Protein 7MMM (pdb70)

Radius of gyration: 10.58 Å; Cα contacts (8 Å, |Δi|>4): 2; chains: 1; bounding box: 34×6×9 Å

Solvent-accessible surface area: 2589 Å² total; per-residue (Å²): 164,224,66,95,59,107,111,114,104,33,92,66,99,28,132,127,87,55,118,102,92,100,86,160,166

GO terms:
  GO:0005576 extracellular region (C, IDA)
  GO:0020002 host cell plasma membrane (C, IDA)
  GO:0050829 defense response to Gram-negative bacterium (P, IDA)
  GO:0050830 defense response to Gram-positive bacterium (P, IDA)
  GO:0050832 defense response to fungus (P, IDA)

Organism: Lycosa erythrognatha (NCBI:txid332789)

Structure (mmCIF, N/CA/C/O backbone):
data_7MMM
#
_entry.id   7MMM
#
loop_
_atom_site.group_PDB
_atom_site.id
_atom_site.type_symbol
_atom_site.label_atom_id
_atom_site.label_alt_id
_atom_site.label_comp_id
_atom_site.label_asym_id
_atom_site.lab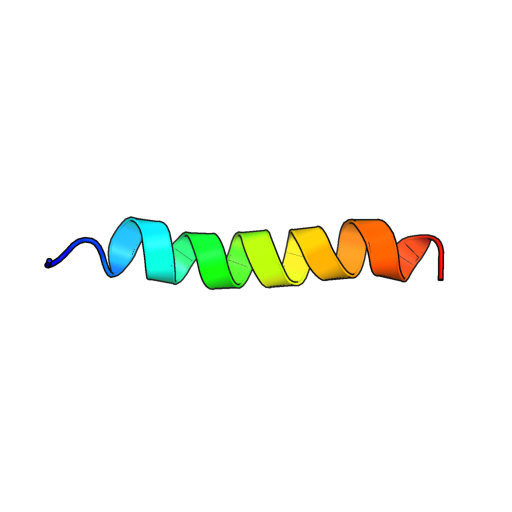el_entity_id
_atom_site.label_seq_id
_atom_site.pdbx_PDB_ins_code
_atom_site.Cartn_x
_atom_site.Cartn_y
_atom_site.Cartn_z
_atom_site.occupancy
_atom_site.B_iso_or_equiv
_atom_site.auth_seq_id
_atom_site.auth_comp_id
_atom_site.auth_asym_id
_atom_site.auth_atom_id
_atom_site.pdbx_PDB_model_num
ATOM 1 N N . ILE A 1 1 ? 4.513 3.623 -4.623 1.00 0.00 1 ILE A N 1
ATOM 2 C CA . ILE A 1 1 ? 4.682 2.280 -4.022 1.00 0.00 1 ILE A CA 1
ATOM 3 C C . ILE A 1 1 ? 5.103 2.449 -2.568 1.00 0.00 1 ILE A C 1
ATOM 4 O O . ILE A 1 1 ? 6.065 3.153 -2.269 1.00 0.00 1 ILE A O 1
ATOM 22 N N . TRP A 1 2 ? 4.378 1.808 -1.667 1.00 0.00 2 TRP A N 1
ATOM 23 C CA . TRP A 1 2 ? 4.679 1.910 -0.238 1.00 0.00 2 TRP A CA 1
ATOM 24 C C . TRP A 1 2 ? 5.892 1.065 0.137 1.00 0.00 2 TRP A C 1
ATOM 25 O O . TRP A 1 2 ? 6.129 0.806 1.319 1.00 0.00 2 TRP A O 1
ATOM 46 N N . LEU A 1 3 ? 6.672 0.637 -0.851 1.00 0.00 3 LEU A N 1
ATOM 47 C CA . LEU A 1 3 ? 7.838 -0.158 -0.571 1.00 0.00 3 LEU A CA 1
ATOM 48 C C . LEU A 1 3 ? 8.937 0.638 0.035 1.00 0.00 3 LEU A C 1
ATOM 49 O O . LEU A 1 3 ? 10.072 0.154 0.100 1.00 0.00 3 LEU A O 1
ATOM 65 N N . THR A 1 4 ? 8.642 1.814 0.497 1.00 0.00 4 THR A N 1
ATOM 66 C CA . THR A 1 4 ? 9.646 2.608 1.150 1.00 0.00 4 THR A CA 1
ATOM 67 C C . THR A 1 4 ? 10.359 1.708 2.169 1.00 0.00 4 THR A C 1
ATOM 68 O O . THR A 1 4 ? 11.309 2.129 2.826 1.00 0.00 4 THR A O 1
ATOM 79 N N . ALA A 1 5 ? 9.890 0.451 2.286 1.00 0.00 5 ALA A N 1
ATOM 80 C CA . ALA A 1 5 ? 10.481 -0.494 3.224 1.00 0.00 5 ALA A CA 1
ATOM 81 C C . ALA A 1 5 ? 11.737 -1.062 2.618 1.00 0.00 5 ALA A C 1
ATOM 82 O O . ALA A 1 5 ? 12.829 -0.941 3.177 1.00 0.00 5 ALA A O 1
ATOM 89 N N . LEU A 1 6 ? 11.574 -1.634 1.439 1.00 0.00 6 LEU A N 1
ATOM 90 C CA . LEU A 1 6 ? 12.700 -2.174 0.722 1.00 0.00 6 LEU A CA 1
ATOM 91 C C . LEU A 1 6 ? 13.664 -1.040 0.485 1.00 0.00 6 LEU A C 1
ATOM 92 O O . LEU A 1 6 ? 14.881 -1.222 0.443 1.00 0.00 6 LEU A O 1
ATOM 108 N N . LYS A 1 7 ? 13.094 0.146 0.326 1.00 0.00 7 LYS A N 1
ATOM 109 C CA . LYS A 1 7 ? 13.896 1.323 0.079 1.00 0.00 7 LYS A CA 1
ATOM 110 C C . LYS A 1 7 ? 14.548 1.802 1.368 1.00 0.00 7 LYS A C 1
ATOM 111 O O . LYS A 1 7 ? 15.747 2.096 1.394 1.00 0.00 7 LYS A O 1
ATOM 130 N N . PHE A 1 8 ? 13.775 1.849 2.449 1.00 0.00 8 PHE A N 1
ATOM 131 C CA . PHE A 1 8 ? 14.327 2.267 3.727 1.00 0.00 8 PHE A CA 1
ATOM 132 C C . PHE A 1 8 ? 15.519 1.385 4.049 1.00 0.00 8 PHE A C 1
ATOM 133 O O . PHE A 1 8 ? 16.549 1.862 4.533 1.00 0.00 8 PHE A O 1
ATOM 150 N N . LEU A 1 9 ? 15.377 0.102 3.746 1.00 0.00 9 LEU A N 1
ATOM 151 C CA . LEU A 1 9 ? 16.455 -0.852 3.966 1.00 0.00 9 LEU A CA 1
ATOM 152 C C . LEU A 1 9 ? 17.492 -0.677 2.872 1.00 0.00 9 LEU A C 1
ATOM 153 O O . LEU A 1 9 ? 18.678 -0.485 3.143 1.00 0.00 9 LEU A O 1
ATOM 169 N N . GLY A 1 10 ? 17.020 -0.736 1.633 1.00 0.00 10 GLY A N 1
ATOM 170 C CA . GLY A 1 10 ? 17.888 -0.573 0.472 1.00 0.00 10 GLY A CA 1
ATOM 171 C C . GLY A 1 10 ? 18.860 0.585 0.683 1.00 0.00 10 GLY A C 1
ATOM 172 O O . GLY A 1 10 ? 20.037 0.472 0.361 1.00 0.00 10 GLY A O 1
ATOM 176 N N . LYS A 1 11 ? 18.370 1.699 1.228 1.00 0.00 11 LYS A N 1
ATOM 177 C CA . LYS A 1 11 ? 19.239 2.850 1.474 1.00 0.00 11 LYS A CA 1
ATOM 178 C C . LYS A 1 11 ? 20.291 2.491 2.520 1.00 0.00 11 LYS A C 1
ATOM 179 O O . LYS A 1 11 ? 21.447 2.913 2.429 1.00 0.00 11 LYS A O 1
ATOM 198 N N . ASN A 1 12 ? 19.883 1.684 3.491 1.00 0.00 12 ASN A N 1
ATOM 199 C CA . ASN A 1 12 ? 20.790 1.231 4.544 1.00 0.00 12 ASN A CA 1
ATOM 200 C C . ASN A 1 12 ? 21.737 0.215 3.950 1.00 0.00 12 ASN A C 1
ATOM 201 O O . ASN A 1 12 ? 22.959 0.315 4.083 1.00 0.00 12 ASN A O 1
ATOM 212 N N . LEU A 1 13 ? 21.154 -0.756 3.265 1.00 0.00 13 LEU A N 1
ATOM 213 C CA . LEU A 1 13 ? 21.933 -1.787 2.615 1.00 0.00 13 LEU A CA 1
ATOM 214 C C . LEU A 1 13 ? 22.809 -1.134 1.562 1.00 0.00 13 LEU A C 1
ATOM 215 O O . LEU A 1 13 ? 23.967 -1.497 1.378 1.00 0.00 13 LEU A O 1
ATOM 231 N N . GLY A 1 14 ? 22.243 -0.145 0.887 1.00 0.00 14 GLY A N 1
ATOM 232 C CA . GLY A 1 14 ? 22.973 0.584 -0.141 1.00 0.00 14 GLY A CA 1
ATOM 233 C C . GLY A 1 14 ? 24.180 1.262 0.471 1.00 0.00 14 GLY A C 1
ATOM 234 O O . GLY A 1 14 ? 25.308 1.088 0.000 1.00 0.00 14 GLY A O 1
ATOM 238 N N . LYS A 1 15 ? 23.951 2.006 1.549 1.00 0.00 15 LYS A N 1
ATOM 239 C CA . LYS A 1 15 ? 25.051 2.664 2.227 1.00 0.00 15 LYS A CA 1
ATOM 240 C C . LYS A 1 15 ? 26.087 1.606 2.561 1.00 0.00 15 LYS A C 1
ATOM 241 O O . LYS A 1 15 ? 27.294 1.841 2.460 1.00 0.00 15 LYS A O 1
ATOM 260 N N . HIS A 1 16 ? 25.596 0.425 2.920 1.00 0.00 16 HIS A N 1
ATOM 261 C CA . HIS A 1 16 ? 26.470 -0.687 3.223 1.00 0.00 16 HIS A CA 1
ATOM 262 C C . HIS A 1 16 ? 27.117 -1.166 1.934 1.00 0.00 16 HIS A C 1
ATOM 263 O O . HIS A 1 16 ? 28.320 -1.425 1.894 1.00 0.00 16 HIS A O 1
ATOM 277 N N . LEU A 1 17 ? 26.321 -1.251 0.869 1.00 0.00 17 LEU A N 1
ATOM 278 C CA . LEU A 1 17 ? 26.854 -1.664 -0.423 1.00 0.00 17 LEU A CA 1
ATOM 279 C C . LEU A 1 17 ? 27.993 -0.729 -0.770 1.00 0.00 17 LEU A C 1
ATOM 280 O O . LEU A 1 17 ? 29.105 -1.162 -1.091 1.00 0.00 17 LEU A O 1
ATOM 296 N N . ALA A 1 18 ? 27.716 0.565 -0.656 1.00 0.00 18 ALA A N 1
ATOM 297 C CA . ALA A 1 18 ? 28.727 1.577 -0.910 1.00 0.00 18 ALA A CA 1
ATOM 298 C C . ALA A 1 18 ? 29.922 1.314 -0.007 1.00 0.00 18 ALA A C 1
ATOM 299 O O . ALA A 1 18 ? 31.056 1.231 -0.475 1.00 0.00 18 ALA A O 1
ATOM 306 N N . LYS A 1 19 ? 29.655 1.157 1.289 1.00 0.00 19 LYS A N 1
ATOM 307 C CA . LYS A 1 19 ? 30.720 0.877 2.242 1.00 0.00 19 LYS A CA 1
ATOM 308 C C . LYS A 1 19 ? 31.481 -0.366 1.807 1.00 0.00 19 LYS A C 1
ATOM 309 O O . LYS A 1 19 ? 32.714 -0.409 1.868 1.00 0.00 19 LYS A O 1
ATOM 328 N N . GLN A 1 20 ? 30.741 -1.376 1.364 1.00 0.00 20 GLN A N 1
ATOM 329 C CA . GLN A 1 20 ? 31.359 -2.616 0.913 1.00 0.00 20 GLN A CA 1
ATOM 330 C C . GLN A 1 20 ? 32.437 -2.300 -0.119 1.00 0.00 20 GLN A C 1
ATOM 331 O O . GLN A 1 20 ? 33.576 -2.753 -0.001 1.00 0.00 20 GLN A O 1
ATOM 345 N N . GLN A 1 21 ? 32.078 -1.506 -1.117 1.00 0.00 21 GLN A N 1
ATOM 346 C CA . GLN A 1 21 ? 33.037 -1.124 -2.143 1.00 0.00 21 GLN A CA 1
ATOM 347 C C . GLN A 1 21 ? 33.999 -0.096 -1.564 1.00 0.00 21 GLN A C 1
ATOM 348 O O . GLN A 1 21 ? 35.216 -0.185 -1.752 1.00 0.00 21 GLN A O 1
ATOM 362 N N . LEU A 1 22 ? 33.441 0.859 -0.836 1.00 0.00 22 LEU A N 1
ATOM 363 C CA . LEU A 1 22 ? 34.236 1.902 -0.202 1.00 0.00 22 LEU A CA 1
ATOM 364 C C . LEU A 1 22 ? 35.362 1.281 0.597 1.00 0.00 22 LEU A C 1
ATOM 365 O O . LEU A 1 22 ? 36.492 1.766 0.592 1.00 0.00 22 LEU A O 1
ATOM 381 N N . ALA A 1 23 ? 35.030 0.216 1.294 1.00 0.00 23 ALA A N 1
ATOM 382 C CA . ALA A 1 23 ? 36.003 -0.489 2.121 1.00 0.00 23 ALA A CA 1
ATOM 383 C C . ALA A 1 23 ? 37.274 -0.766 1.324 1.00 0.00 23 ALA A C 1
ATOM 384 O O . ALA A 1 23 ? 38.377 -0.692 1.863 1.00 0.00 23 ALA A O 1
ATOM 391 N N . LYS A 1 24 ? 37.117 -1.077 0.041 1.00 0.00 24 LYS A N 1
ATOM 392 C CA . LYS A 1 24 ? 38.260 -1.351 -0.807 1.00 0.00 24 LYS A CA 1
ATOM 393 C C . LYS A 1 24 ? 38.882 -0.042 -1.279 1.00 0.00 24 LYS A C 1
ATOM 394 O O . LYS A 1 24 ? 40.089 0.037 -1.522 1.00 0.00 24 LYS A O 1
ATOM 413 N N . LEU A 1 25 ? 38.050 0.981 -1.397 1.00 0.00 25 LEU A N 1
ATOM 414 C CA . LEU A 1 25 ? 38.514 2.289 -1.829 1.00 0.00 25 LEU A CA 1
ATOM 415 C C . LEU A 1 25 ? 39.116 3.045 -0.651 1.00 0.00 25 LEU A C 1
ATOM 416 O O . LEU A 1 25 ? 40.005 3.878 -0.831 1.00 0.00 25 LEU A O 1
ATOM 435 N N . ILE A 1 1 ? 6.703 5.421 -3.622 1.00 0.00 1 ILE A N 2
ATOM 436 C CA . ILE A 1 1 ? 6.898 3.951 -3.727 1.00 0.00 1 ILE A CA 2
ATOM 437 C C . ILE A 1 1 ? 6.124 3.274 -2.600 1.00 0.00 1 ILE A C 2
ATOM 438 O O . ILE A 1 1 ? 5.968 3.844 -1.519 1.00 0.00 1 ILE A O 2
ATOM 456 N N . TRP A 1 2 ? 5.648 2.056 -2.848 1.00 0.00 2 TRP A N 2
ATOM 457 C CA . TRP A 1 2 ? 4.900 1.311 -1.836 1.00 0.00 2 TRP A CA 2
ATOM 458 C C . TRP A 1 2 ? 5.866 0.540 -0.945 1.00 0.00 2 TRP A C 2
ATOM 459 O O . TRP A 1 2 ? 5.750 0.555 0.282 1.00 0.00 2 TRP A O 2
ATOM 480 N N . LEU A 1 3 ? 6.824 -0.126 -1.579 1.00 0.00 3 LEU A N 2
ATOM 481 C CA . LEU A 1 3 ? 7.823 -0.905 -0.897 1.00 0.00 3 LEU A CA 2
ATOM 482 C C . LEU A 1 3 ? 8.748 -0.094 -0.060 1.00 0.00 3 LEU A C 2
ATOM 483 O O . LEU A 1 3 ? 9.876 -0.536 0.172 1.00 0.00 3 LEU A O 2
ATOM 499 N N . THR A 1 4 ? 8.349 1.072 0.350 1.00 0.00 4 THR A N 2
ATOM 500 C CA . THR A 1 4 ? 9.219 1.901 1.155 1.00 0.00 4 THR A CA 2
ATOM 501 C C . THR A 1 4 ? 9.937 1.036 2.215 1.00 0.00 4 THR A C 2
ATOM 502 O O . THR A 1 4 ? 10.825 1.525 2.915 1.00 0.00 4 THR A O 2
ATOM 513 N N . ALA A 1 5 ? 9.589 -0.263 2.295 1.00 0.00 5 ALA A N 2
ATOM 514 C CA . ALA A 1 5 ? 10.247 -1.159 3.237 1.00 0.00 5 ALA A CA 2
ATOM 515 C C . ALA A 1 5 ? 11.558 -1.593 2.626 1.00 0.00 5 ALA A C 2
ATOM 516 O O . ALA A 1 5 ? 12.635 -1.384 3.188 1.00 0.00 5 ALA A O 2
ATOM 523 N N . LEU A 1 6 ? 11.444 -2.145 1.428 1.00 0.00 6 LEU A N 2
ATOM 524 C CA . LEU A 1 6 ? 12.605 -2.562 0.677 1.00 0.00 6 LEU A CA 2
ATOM 525 C C . LEU A 1 6 ? 13.511 -1.369 0.527 1.00 0.00 6 LEU A C 2
ATOM 526 O O . LEU A 1 6 ? 14.737 -1.494 0.483 1.00 0.00 6 LEU 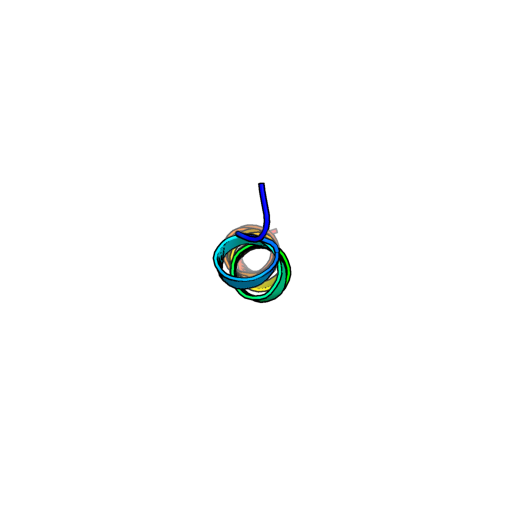A O 2
ATOM 542 N N . LYS A 1 7 ? 12.884 -0.200 0.454 1.00 0.00 7 LYS A N 2
ATOM 543 C CA . LYS A 1 7 ? 13.636 1.029 0.307 1.00 0.00 7 LYS A CA 2
ATOM 544 C C . LYS A 1 7 ? 14.295 1.419 1.620 1.00 0.00 7 LYS A C 2
ATOM 545 O O . LYS A 1 7 ? 15.497 1.691 1.661 1.00 0.00 7 LYS A O 2
ATOM 564 N N . PHE A 1 8 ? 13.522 1.436 2.701 1.00 0.00 8 PHE A N 2
ATOM 565 C CA . PHE A 1 8 ? 14.089 1.785 3.996 1.00 0.00 8 PHE A CA 2
ATOM 566 C C . PHE A 1 8 ? 15.251 0.855 4.289 1.00 0.00 8 PHE A C 2
ATOM 567 O O . PHE A 1 8 ? 16.248 1.248 4.895 1.00 0.00 8 PHE A O 2
ATOM 584 N N . LEU A 1 9 ? 15.121 -0.378 3.821 1.00 0.00 9 LEU A N 2
ATOM 585 C CA . LEU A 1 9 ? 16.178 -1.358 4.002 1.00 0.00 9 LEU A CA 2
ATOM 586 C C . LEU A 1 9 ? 17.283 -1.085 2.993 1.00 0.00 9 LEU A C 2
ATOM 587 O O . LEU A 1 9 ? 18.460 -0.971 3.348 1.00 0.00 9 LEU A O 2
ATOM 603 N N . GLY A 1 10 ? 16.889 -0.960 1.733 1.00 0.00 10 GLY A N 2
ATOM 604 C CA . GLY A 1 10 ? 17.839 -0.678 0.668 1.00 0.00 10 GLY A CA 2
ATOM 605 C C . GLY A 1 10 ? 18.678 0.542 1.013 1.00 0.00 10 GLY A C 2
ATOM 606 O O . GLY A 1 10 ? 19.883 0.571 0.755 1.00 0.00 10 GLY A O 2
ATOM 610 N N . LYS A 1 11 ? 18.038 1.548 1.602 1.00 0.00 11 LYS A N 2
ATOM 611 C CA . LYS A 1 11 ? 18.750 2.760 1.982 1.00 0.00 11 LYS A CA 2
ATOM 612 C C . LYS A 1 11 ? 19.802 2.414 3.026 1.00 0.00 11 LYS A C 2
ATOM 613 O O . LYS A 1 11 ? 20.877 3.010 3.065 1.00 0.00 11 LYS A O 2
ATOM 632 N N . ASN A 1 12 ? 19.498 1.411 3.838 1.00 0.00 12 ASN A N 2
ATOM 633 C CA . ASN A 1 12 ? 20.438 0.955 4.851 1.00 0.00 12 ASN A CA 2
ATOM 634 C C . ASN A 1 12 ? 21.563 0.241 4.144 1.00 0.00 12 ASN A C 2
ATOM 635 O O . ASN A 1 12 ? 22.742 0.538 4.346 1.00 0.00 12 ASN A O 2
ATOM 646 N N . LEU A 1 13 ? 21.176 -0.676 3.270 1.00 0.00 13 LEU A N 2
ATOM 647 C CA . LEU A 1 13 ? 22.140 -1.408 2.480 1.00 0.00 13 LEU A CA 2
ATOM 648 C C . LEU A 1 13 ? 22.953 -0.408 1.680 1.00 0.00 13 LEU A C 2
ATOM 649 O O . LEU A 1 13 ? 24.154 -0.563 1.500 1.00 0.00 13 LEU A O 2
ATOM 665 N N . GLY A 1 14 ? 22.277 0.631 1.210 1.00 0.00 14 GLY A N 2
ATOM 666 C CA . GLY A 1 14 ? 22.942 1.672 0.434 1.00 0.00 14 GLY A CA 2
ATOM 667 C C . GLY A 1 14 ? 24.123 2.233 1.204 1.00 0.00 14 GLY A C 2
ATOM 668 O O . GLY A 1 14 ? 25.258 2.219 0.718 1.00 0.00 14 GLY A O 2
ATOM 672 N N . LYS A 1 15 ? 23.861 2.704 2.418 1.00 0.00 15 LYS A N 2
ATOM 673 C CA . LYS A 1 15 ? 24.928 3.241 3.243 1.00 0.00 15 LYS A CA 2
ATOM 674 C C . LYS A 1 15 ? 26.016 2.192 3.368 1.00 0.00 15 LYS A C 2
ATOM 675 O O . LYS A 1 15 ? 27.206 2.506 3.416 1.00 0.00 15 LYS A O 2
ATOM 694 N N . HIS A 1 16 ? 25.592 0.937 3.386 1.00 0.00 16 HIS A N 2
ATOM 695 C CA . HIS A 1 16 ? 26.520 -0.169 3.465 1.00 0.00 16 HIS A CA 2
ATOM 696 C C . HIS A 1 16 ? 27.183 -0.358 2.107 1.00 0.00 16 HIS A C 2
ATOM 697 O O . HIS A 1 16 ? 28.377 -0.647 2.022 1.00 0.00 16 HIS A O 2
ATOM 711 N N . LEU A 1 17 ? 26.405 -0.170 1.046 1.00 0.00 17 LEU A N 2
ATOM 712 C CA . LEU A 1 17 ? 26.932 -0.298 -0.304 1.00 0.00 17 LEU A CA 2
ATOM 713 C C . LEU A 1 17 ? 28.120 0.636 -0.460 1.00 0.00 17 LEU A C 2
ATOM 714 O O . LEU A 1 17 ? 29.189 0.234 -0.924 1.00 0.00 17 LEU A O 2
ATOM 730 N N . ALA A 1 18 ? 27.931 1.883 -0.038 1.00 0.00 18 ALA A N 2
ATOM 731 C CA . ALA A 1 18 ? 29.005 2.864 -0.102 1.00 0.00 18 ALA A CA 2
ATOM 732 C C . ALA A 1 18 ? 30.224 2.299 0.607 1.00 0.00 18 ALA A C 2
ATOM 733 O O . ALA A 1 18 ? 31.347 2.368 0.102 1.00 0.00 18 ALA A O 2
ATOM 740 N N . LYS A 1 19 ? 29.994 1.717 1.776 1.00 0.00 19 LYS A N 2
ATOM 741 C CA . LYS A 1 19 ? 31.069 1.120 2.538 1.00 0.00 19 LYS A CA 2
ATOM 742 C C . LYS A 1 19 ? 31.603 -0.084 1.780 1.00 0.00 19 LYS A C 2
ATOM 743 O O . LYS A 1 19 ? 32.810 -0.284 1.669 1.00 0.00 19 LYS A O 2
ATOM 762 N N . GLN A 1 20 ? 30.681 -0.871 1.235 1.00 0.00 20 GLN A N 2
ATOM 763 C CA . GLN A 1 20 ? 31.051 -2.043 0.460 1.00 0.00 20 GLN A CA 2
ATOM 764 C C . GLN A 1 20 ? 32.052 -1.627 -0.598 1.00 0.00 20 GLN A C 2
ATOM 765 O O . GLN A 1 20 ? 33.123 -2.218 -0.719 1.00 0.00 20 GLN A O 2
ATOM 779 N N . GLN A 1 21 ? 31.713 -0.586 -1.346 1.00 0.00 21 GLN A N 2
ATOM 780 C CA . GLN A 1 21 ? 32.622 -0.089 -2.366 1.00 0.00 21 GLN A CA 2
ATOM 781 C C . GLN A 1 21 ? 33.911 0.348 -1.689 1.00 0.00 21 GLN A C 2
ATOM 782 O O . GLN A 1 21 ? 35.008 0.012 -2.133 1.00 0.00 21 GLN A O 2
ATOM 796 N N . LEU A 1 22 ? 33.761 1.075 -0.583 1.00 0.00 22 LEU A N 2
ATOM 797 C CA . LEU A 1 22 ? 34.915 1.527 0.186 1.00 0.00 22 LEU A CA 2
ATOM 798 C C . LEU A 1 22 ? 35.785 0.327 0.511 1.00 0.00 22 LEU A C 2
ATOM 799 O O . LEU A 1 22 ? 37.003 0.375 0.381 1.00 0.00 22 LEU A O 2
ATOM 815 N N . ALA A 1 23 ? 35.134 -0.757 0.913 1.00 0.00 23 ALA A N 2
ATOM 816 C CA . ALA A 1 23 ? 35.843 -1.988 1.239 1.00 0.00 23 ALA A CA 2
ATOM 817 C C . ALA A 1 23 ? 36.772 -2.375 0.094 1.00 0.00 23 ALA A C 2
ATOM 818 O O . ALA A 1 23 ? 37.790 -3.041 0.300 1.00 0.00 23 ALA A O 2
ATOM 825 N N . LYS A 1 24 ? 36.427 -1.940 -1.114 1.00 0.00 24 LYS A N 2
ATOM 826 C CA . LYS A 1 24 ? 37.246 -2.229 -2.280 1.00 0.00 24 LYS A CA 2
ATOM 827 C C . LYS A 1 24 ? 38.298 -1.140 -2.446 1.00 0.00 24 LYS A C 2
ATOM 828 O O . LYS A 1 24 ? 39.355 -1.366 -3.030 1.00 0.00 24 LYS A O 2
ATOM 847 N N . LEU A 1 25 ? 38.001 0.040 -1.917 1.00 0.00 25 LEU A N 2
ATOM 848 C CA . LEU A 1 25 ? 38.923 1.164 -1.996 1.00 0.00 25 LEU A CA 2
ATOM 849 C C . LEU A 1 25 ? 39.822 1.198 -0.763 1.00 0.00 25 LEU A C 2
ATOM 850 O O . LEU A 1 25 ? 40.988 1.590 -0.844 1.00 0.00 25 LEU A O 2
ATOM 869 N N . ILE A 1 1 ? 4.476 6.615 -1.384 1.00 0.00 1 ILE A N 3
ATOM 870 C CA . ILE A 1 1 ? 5.351 5.417 -1.519 1.00 0.00 1 ILE A CA 3
ATOM 871 C C . ILE A 1 1 ? 4.778 4.278 -0.679 1.00 0.00 1 ILE A C 3
ATOM 872 O O . ILE A 1 1 ? 4.201 4.511 0.389 1.00 0.00 1 ILE A O 3
ATOM 890 N N . TRP A 1 2 ? 4.938 3.050 -1.167 1.00 0.00 2 TRP A N 3
ATOM 891 C CA . TRP A 1 2 ? 4.439 1.874 -0.458 1.00 0.00 2 TRP A CA 3
ATOM 892 C C . TRP A 1 2 ? 5.577 0.876 -0.233 1.00 0.00 2 TRP A C 3
ATOM 893 O O . TRP A 1 2 ? 5.443 -0.074 0.543 1.00 0.00 2 TRP A O 3
ATOM 914 N N . LEU A 1 3 ? 6.683 1.087 -0.938 1.00 0.00 3 LEU A N 3
ATOM 915 C CA . LEU A 1 3 ? 7.829 0.226 -0.864 1.00 0.00 3 LEU A CA 3
ATOM 916 C C . LEU A 1 3 ? 8.689 0.458 0.331 1.00 0.00 3 LEU A C 3
ATOM 917 O O . LEU A 1 3 ? 9.869 0.103 0.283 1.00 0.00 3 LEU A O 3
ATOM 933 N N . THR A 1 4 ? 8.175 1.052 1.365 1.00 0.00 4 THR A N 3
ATOM 934 C CA . THR A 1 4 ? 8.990 1.286 2.536 1.00 0.00 4 THR A CA 3
ATOM 935 C C . THR A 1 4 ? 9.800 0.010 2.845 1.00 0.00 4 THR A C 3
ATOM 936 O O . THR A 1 4 ? 10.670 0.016 3.716 1.00 0.00 4 THR A O 3
ATOM 947 N N . ALA A 1 5 ? 9.532 -1.073 2.085 1.00 0.00 5 ALA A N 3
ATOM 948 C CA . ALA A 1 5 ? 10.261 -2.319 2.261 1.00 0.00 5 ALA A CA 3
ATOM 949 C C . ALA A 1 5 ? 11.572 -2.217 1.513 1.00 0.00 5 ALA A C 3
ATOM 950 O O . ALA A 1 5 ? 12.652 -2.343 2.086 1.00 0.00 5 ALA A O 3
ATOM 957 N N . LEU A 1 6 ? 11.452 -1.929 0.222 1.00 0.00 6 LEU A N 3
ATOM 958 C CA . LEU A 1 6 ? 12.612 -1.754 -0.621 1.00 0.00 6 LEU A CA 3
ATOM 959 C C . LEU A 1 6 ? 13.362 -0.539 -0.139 1.00 0.00 6 LEU A C 3
ATOM 960 O O . LEU A 1 6 ? 14.567 -0.421 -0.330 1.00 0.00 6 LEU A O 3
ATOM 976 N N . LYS A 1 7 ? 12.632 0.364 0.508 1.00 0.00 7 LYS A N 3
ATOM 977 C CA . LYS A 1 7 ? 13.255 1.562 1.033 1.00 0.00 7 LYS A CA 3
ATOM 978 C C . LYS A 1 7 ? 14.141 1.183 2.210 1.00 0.00 7 LYS A C 3
ATOM 979 O O . LYS A 1 7 ? 15.320 1.545 2.251 1.00 0.00 7 LYS A O 3
ATOM 998 N N . PHE A 1 8 ? 13.579 0.414 3.146 1.00 0.00 8 PHE A N 3
ATOM 999 C CA . PHE A 1 8 ? 14.356 -0.038 4.291 1.00 0.00 8 PHE A CA 3
ATOM 1000 C C . PHE A 1 8 ? 15.575 -0.785 3.773 1.00 0.00 8 PHE A C 3
ATOM 1001 O O . PHE A 1 8 ? 16.642 -0.771 4.384 1.00 0.00 8 PHE A O 3
ATOM 1018 N N . LEU A 1 9 ? 15.405 -1.404 2.614 1.00 0.00 9 LEU A N 3
ATOM 1019 C CA . LEU A 1 9 ? 16.496 -2.119 1.973 1.00 0.00 9 LEU A CA 3
ATOM 1020 C C . LEU A 1 9 ? 17.403 -1.115 1.291 1.00 0.00 9 LEU A C 3
ATOM 1021 O O . LEU A 1 9 ? 18.598 -1.073 1.533 1.00 0.00 9 LEU A O 3
ATOM 1037 N N . GLY A 1 10 ? 16.808 -0.302 0.436 1.00 0.00 10 GLY A N 3
ATOM 1038 C CA . GLY A 1 10 ? 17.547 0.720 -0.293 1.00 0.00 10 GLY A CA 3
ATOM 1039 C C . GLY A 1 10 ? 18.518 1.458 0.616 1.00 0.00 10 GLY A C 3
ATOM 1040 O O . GLY A 1 10 ? 19.694 1.621 0.282 1.00 0.00 10 GLY A O 3
ATOM 1044 N N . LYS A 1 11 ? 18.036 1.893 1.774 1.00 0.00 11 LYS A N 3
ATOM 1045 C CA . LYS A 1 11 ? 18.897 2.595 2.715 1.00 0.00 11 LYS A CA 3
ATOM 1046 C C . LYS A 1 11 ? 20.015 1.662 3.158 1.00 0.00 11 LYS A C 3
ATOM 1047 O O . LYS A 1 11 ? 21.159 2.077 3.369 1.00 0.00 11 LYS A O 3
ATOM 1066 N N . ASN A 1 12 ? 19.676 0.383 3.234 1.00 0.00 12 ASN A N 3
ATOM 1067 C CA . ASN A 1 12 ? 20.643 -0.648 3.585 1.00 0.00 12 ASN A CA 3
ATOM 1068 C C . ASN A 1 12 ? 21.559 -0.839 2.401 1.00 0.00 12 ASN A C 3
ATOM 1069 O O . ASN A 1 12 ? 22.781 -0.889 2.533 1.00 0.00 12 ASN A O 3
ATOM 1080 N N . LEU A 1 13 ? 20.935 -0.903 1.231 1.00 0.00 13 LEU A N 3
ATOM 1081 C CA . LEU A 1 13 ? 21.663 -1.039 -0.018 1.00 0.00 13 LEU A CA 3
ATOM 1082 C C . LEU A 1 13 ? 22.685 0.076 -0.078 1.00 0.00 13 LEU A C 3
ATOM 1083 O O . LEU A 1 13 ? 23.815 -0.114 -0.521 1.00 0.00 13 LEU A O 3
ATOM 1099 N N . GLY A 1 14 ? 22.274 1.240 0.408 1.00 0.00 14 GLY A N 3
ATOM 1100 C CA . GLY A 1 14 ? 23.166 2.394 0.439 1.00 0.00 14 GLY A CA 3
ATOM 1101 C C . GLY A 1 14 ? 24.330 2.106 1.366 1.00 0.00 14 GLY A C 3
ATOM 1102 O O . GLY A 1 14 ? 25.492 2.189 0.963 1.00 0.00 14 GLY A O 3
ATOM 1106 N N . LYS A 1 15 ? 24.023 1.725 2.599 1.00 0.00 15 LYS A N 3
ATOM 1107 C CA . LYS A 1 15 ? 25.076 1.382 3.536 1.00 0.00 15 LYS A CA 3
ATOM 1108 C C . LYS A 1 15 ? 25.930 0.302 2.892 1.00 0.00 15 LYS A C 3
ATOM 1109 O O . LYS A 1 15 ? 27.155 0.284 3.034 1.00 0.00 15 LYS A O 3
ATOM 1128 N N . HIS A 1 16 ? 25.260 -0.575 2.148 1.00 0.00 16 HIS A N 3
ATOM 1129 C CA . HIS A 1 16 ? 25.938 -1.643 1.439 1.00 0.00 16 HIS A CA 3
ATOM 1130 C C . HIS A 1 16 ? 26.842 -1.035 0.374 1.00 0.00 16 HIS A C 3
ATOM 1131 O O . HIS A 1 16 ? 27.979 -1.477 0.186 1.00 0.00 16 HIS A O 3
ATOM 1145 N N . LEU A 1 17 ? 26.346 0.001 -0.306 1.00 0.00 17 LEU A N 3
ATOM 1146 C CA . LEU A 1 17 ? 27.155 0.668 -1.318 1.00 0.00 17 LEU A CA 3
ATOM 1147 C C . LEU A 1 17 ? 28.400 1.203 -0.654 1.00 0.00 17 LEU A C 3
ATOM 1148 O O . LEU A 1 17 ? 29.521 0.947 -1.093 1.00 0.00 17 LEU A O 3
ATOM 1164 N N . ALA A 1 18 ? 28.184 1.929 0.430 1.00 0.00 18 ALA A N 3
ATOM 1165 C CA . ALA A 1 18 ? 29.289 2.492 1.195 1.00 0.00 18 ALA A CA 3
ATOM 1166 C C . ALA A 1 18 ? 30.301 1.396 1.495 1.00 0.00 18 ALA A C 3
ATOM 1167 O O . ALA A 1 18 ? 31.498 1.559 1.265 1.00 0.00 18 ALA A O 3
ATOM 1174 N N . LYS A 1 19 ? 29.801 0.265 1.987 1.00 0.00 19 LYS A N 3
ATOM 1175 C CA . LYS A 1 19 ? 30.662 -0.869 2.294 1.00 0.00 19 LYS A CA 3
ATOM 1176 C C . LYS A 1 19 ? 31.452 -1.243 1.048 1.00 0.00 19 LYS A C 3
ATOM 1177 O O . LYS A 1 19 ? 32.661 -1.475 1.105 1.00 0.00 19 LYS A O 3
ATOM 1196 N N . GLN A 1 20 ? 30.759 -1.269 -0.083 1.00 0.00 20 GLN A N 3
ATOM 1197 C CA . GLN A 1 20 ? 31.400 -1.582 -1.351 1.00 0.00 20 GLN A CA 3
ATOM 1198 C C . GLN A 1 20 ? 32.594 -0.663 -1.545 1.00 0.00 20 GLN A C 3
ATOM 1199 O O . GLN A 1 20 ? 33.687 -1.105 -1.900 1.00 0.00 20 GLN A O 3
ATOM 1213 N N . GLN A 1 21 ? 32.373 0.618 -1.293 1.00 0.00 21 GLN A N 3
ATOM 1214 C CA . GLN A 1 21 ? 33.437 1.602 -1.423 1.00 0.00 21 GLN A CA 3
ATOM 1215 C C . GLN A 1 21 ? 34.471 1.376 -0.329 1.00 0.00 21 GLN A C 3
ATOM 1216 O O . GLN A 1 21 ? 35.682 1.415 -0.574 1.00 0.00 21 GLN A O 3
ATOM 1230 N N . LEU A 1 22 ? 33.980 1.116 0.877 1.00 0.00 22 LEU A N 3
ATOM 1231 C CA . LEU A 1 22 ? 34.851 0.862 2.018 1.00 0.00 22 LEU A CA 3
ATOM 1232 C C . LEU A 1 22 ? 35.826 -0.246 1.683 1.00 0.00 22 LEU A C 3
ATOM 1233 O O . LEU A 1 22 ? 37.027 -0.154 1.942 1.00 0.00 22 LEU A O 3
ATOM 1249 N N . ALA A 1 23 ? 35.281 -1.303 1.110 1.00 0.00 23 ALA A N 3
ATOM 1250 C CA . ALA A 1 23 ? 36.083 -2.462 0.731 1.00 0.00 23 ALA A CA 3
ATOM 1251 C C . ALA A 1 23 ? 37.299 -2.021 -0.082 1.00 0.00 23 ALA A C 3
ATOM 1252 O O . ALA A 1 23 ? 38.369 -2.627 0.017 1.00 0.00 23 ALA A O 3
ATOM 1259 N N . LYS A 1 24 ? 37.144 -0.955 -0.867 1.00 0.00 24 LYS A N 3
ATOM 1260 C CA . LYS A 1 24 ? 38.250 -0.445 -1.658 1.00 0.00 24 LYS A CA 3
ATOM 1261 C C . LYS A 1 24 ? 39.098 0.489 -0.802 1.00 0.00 24 LYS A C 3
ATOM 1262 O O . LYS A 1 24 ? 40.329 0.478 -0.874 1.00 0.00 24 LYS A O 3
ATOM 1281 N N . LEU A 1 25 ? 38.425 1.293 0.010 1.00 0.00 25 LEU A N 3
ATOM 1282 C CA . LEU A 1 25 ? 39.113 2.232 0.886 1.00 0.00 25 LEU A CA 3
ATOM 1283 C C . LEU A 1 25 ? 39.847 1.479 1.985 1.00 0.00 25 LEU A C 3
ATOM 1284 O O . LEU A 1 25 ? 41.052 1.651 2.168 1.00 0.00 25 LEU A O 3
ATOM 1303 N N . ILE A 1 1 ? 3.793 1.658 -6.281 1.00 0.00 1 ILE A N 4
ATOM 1304 C CA . ILE A 1 1 ? 4.925 0.843 -5.759 1.00 0.00 1 ILE A CA 4
ATOM 1305 C C . ILE A 1 1 ? 5.629 1.628 -4.659 1.00 0.00 1 ILE A C 4
ATOM 1306 O O . ILE A 1 1 ? 6.619 2.321 -4.911 1.00 0.00 1 ILE A O 4
ATOM 1324 N N . TRP A 1 2 ? 5.111 1.521 -3.437 1.00 0.00 2 TRP A N 4
ATOM 1325 C CA . TRP A 1 2 ? 5.693 2.222 -2.296 1.00 0.00 2 TRP A CA 4
ATOM 1326 C C . TRP A 1 2 ? 6.538 1.256 -1.473 1.00 0.00 2 TRP A C 4
ATOM 1327 O O . TRP A 1 2 ? 6.152 0.847 -0.375 1.00 0.00 2 TRP A O 4
ATOM 1348 N N . LEU A 1 3 ? 7.695 0.893 -2.005 1.00 0.00 3 LEU A N 4
ATOM 1349 C CA . LEU A 1 3 ? 8.591 -0.008 -1.342 1.00 0.00 3 LEU A CA 4
ATOM 1350 C C . LEU A 1 3 ? 9.335 0.653 -0.244 1.00 0.00 3 LEU A C 4
ATOM 1351 O O . LEU A 1 3 ? 10.415 0.177 0.120 1.00 0.00 3 LEU A O 4
ATOM 1367 N N . THR A 1 4 ? 8.832 1.737 0.261 1.00 0.00 4 THR A N 4
ATOM 1368 C CA . THR A 1 4 ? 9.520 2.425 1.326 1.00 0.00 4 THR A CA 4
ATOM 1369 C C . THR A 1 4 ? 10.027 1.398 2.354 1.00 0.00 4 THR A C 4
ATOM 1370 O O . THR A 1 4 ? 10.754 1.751 3.283 1.00 0.00 4 THR A O 4
ATOM 1381 N N . ALA A 1 5 ? 9.679 0.117 2.154 1.00 0.00 5 ALA A N 4
ATOM 1382 C CA . ALA A 1 5 ? 10.136 -0.938 3.039 1.00 0.00 5 ALA A CA 4
ATOM 1383 C C . ALA A 1 5 ? 11.555 -1.281 2.657 1.00 0.00 5 ALA A C 4
ATOM 1384 O O . ALA A 1 5 ? 12.477 -1.227 3.474 1.00 0.00 5 ALA A O 4
ATOM 1391 N N . LEU A 1 6 ? 11.721 -1.586 1.374 1.00 0.00 6 LEU A N 4
ATOM 1392 C CA . LEU A 1 6 ? 13.026 -1.885 0.837 1.00 0.00 6 LEU A CA 4
ATOM 1393 C C . LEU A 1 6 ? 13.851 -0.616 0.894 1.00 0.00 6 LEU A C 4
ATOM 1394 O O . LEU A 1 6 ? 15.075 -0.663 0.937 1.00 0.00 6 LEU A O 4
ATOM 1410 N N . LYS A 1 7 ? 13.158 0.529 0.901 1.00 0.00 7 LYS A N 4
ATOM 1411 C CA . LYS A 1 7 ? 13.841 1.814 0.961 1.00 0.00 7 LYS A CA 4
ATOM 1412 C C . LYS A 1 7 ? 14.382 2.072 2.361 1.00 0.00 7 LYS A C 4
ATOM 1413 O O . LYS A 1 7 ? 15.576 2.351 2.531 1.00 0.00 7 LYS A O 4
ATOM 1432 N N . PHE A 1 8 ? 13.512 1.968 3.366 1.00 0.00 8 PHE A N 4
ATOM 1433 C CA . PHE A 1 8 ? 13.941 2.192 4.741 1.00 0.00 8 PHE A CA 4
ATOM 1434 C C . PHE A 1 8 ? 15.101 1.264 5.065 1.00 0.00 8 PHE A C 4
ATOM 1435 O O . PHE A 1 8 ? 16.020 1.624 5.809 1.00 0.00 8 PHE A O 4
ATOM 1452 N N . LEU A 1 9 ? 15.059 0.074 4.482 1.00 0.00 9 LEU A N 4
ATOM 1453 C CA . LEU A 1 9 ? 16.116 -0.907 4.679 1.00 0.00 9 LEU A CA 4
ATOM 1454 C C . LEU A 1 9 ? 17.251 -0.622 3.713 1.00 0.00 9 LEU A C 4
ATOM 1455 O O . LEU A 1 9 ? 18.401 -0.442 4.111 1.00 0.00 9 LEU A O 4
ATOM 1471 N N . GLY A 1 10 ? 16.904 -0.584 2.436 1.00 0.00 10 GLY A N 4
ATOM 1472 C CA . GLY A 1 10 ? 17.871 -0.322 1.381 1.00 0.00 10 GLY A CA 4
ATOM 1473 C C . GLY A 1 10 ? 18.835 0.780 1.784 1.00 0.00 10 GLY A C 4
ATOM 1474 O O . GLY A 1 10 ? 20.041 0.640 1.610 1.00 0.00 10 GLY A O 4
ATOM 1478 N N . LYS A 1 11 ? 18.311 1.876 2.328 1.00 0.00 11 LYS A N 4
ATOM 1479 C CA . LYS A 1 11 ? 19.172 2.978 2.741 1.00 0.00 11 LYS A CA 4
ATOM 1480 C C . LYS A 1 11 ? 20.280 2.463 3.651 1.00 0.00 11 LYS A C 4
ATOM 1481 O O . LYS A 1 11 ? 21.413 2.943 3.607 1.00 0.00 11 LYS A O 4
ATOM 1500 N N . ASN A 1 12 ? 19.953 1.455 4.444 1.00 0.00 12 ASN A N 4
ATOM 1501 C CA . ASN A 1 12 ? 20.934 0.843 5.331 1.00 0.00 12 ASN A CA 4
ATOM 1502 C C . ASN A 1 12 ? 21.891 0.025 4.487 1.00 0.00 12 ASN A C 4
ATOM 1503 O O . ASN A 1 12 ? 23.109 0.158 4.593 1.00 0.00 12 ASN A O 4
ATOM 1514 N N . LEU A 1 13 ? 21.323 -0.801 3.617 1.00 0.00 13 LEU A N 4
ATOM 1515 C CA . LEU A 1 13 ? 22.133 -1.606 2.728 1.00 0.00 13 LEU A CA 4
ATOM 1516 C C . LEU A 1 13 ? 22.985 -0.666 1.900 1.00 0.00 13 LEU A C 4
ATOM 1517 O O . LEU A 1 13 ? 24.140 -0.950 1.593 1.00 0.00 13 LEU A O 4
ATOM 1533 N N . GLY A 1 14 ? 22.401 0.475 1.569 1.00 0.00 14 GLY A N 4
ATOM 1534 C CA . GLY A 1 14 ? 23.116 1.488 0.803 1.00 0.00 14 GLY A CA 4
ATOM 1535 C C . GLY A 1 14 ? 24.397 1.833 1.528 1.00 0.00 14 GLY A C 4
ATOM 1536 O O . GLY A 1 14 ? 25.478 1.826 0.936 1.00 0.00 14 GLY A O 4
ATOM 1540 N N . LYS A 1 15 ? 24.283 2.089 2.827 1.00 0.00 15 LYS A N 4
ATOM 1541 C CA . LYS A 1 15 ? 25.464 2.377 3.619 1.00 0.00 15 LYS A CA 4
ATOM 1542 C C . LYS A 1 15 ? 26.430 1.217 3.439 1.00 0.00 15 LYS A C 4
ATOM 1543 O O . LYS A 1 15 ? 27.640 1.406 3.327 1.00 0.00 15 LYS A O 4
ATOM 1562 N N . HIS A 1 16 ? 25.864 0.011 3.365 1.00 0.00 16 HIS A N 4
ATOM 1563 C CA . HIS A 1 16 ? 26.658 -1.180 3.144 1.00 0.00 16 HIS A CA 4
ATOM 1564 C C . HIS A 1 16 ? 27.275 -1.092 1.756 1.00 0.00 16 HIS A C 4
ATOM 1565 O O . HIS A 1 16 ? 28.467 -1.327 1.586 1.00 0.00 16 HIS A O 4
ATOM 1579 N N . LEU A 1 17 ? 26.459 -0.712 0.771 1.00 0.00 17 LEU A N 4
ATOM 1580 C CA . LEU A 1 17 ? 26.957 -0.557 -0.586 1.00 0.00 17 LEU A CA 4
ATOM 1581 C C . LEU A 1 17 ? 28.088 0.454 -0.553 1.00 0.00 17 LEU A C 4
ATOM 1582 O O . LEU A 1 17 ? 29.164 0.237 -1.115 1.00 0.00 17 LEU A O 4
ATOM 1598 N N . ALA A 1 18 ? 27.842 1.554 0.147 1.00 0.00 18 ALA A N 4
ATOM 1599 C CA . ALA A 1 18 ? 28.856 2.584 0.294 1.00 0.00 18 ALA A CA 4
ATOM 1600 C C . ALA A 1 18 ? 30.085 1.955 0.940 1.00 0.00 18 ALA A C 4
ATOM 1601 O O . ALA A 1 18 ? 31.197 2.052 0.417 1.00 0.00 18 ALA A O 4
ATOM 1608 N N . LYS A 1 19 ? 29.859 1.282 2.069 1.00 0.00 19 LYS A N 4
ATOM 1609 C CA . LYS A 1 19 ? 30.934 0.603 2.778 1.00 0.00 19 LYS A CA 4
ATOM 1610 C C . LYS A 1 19 ? 31.615 -0.372 1.829 1.00 0.00 19 LYS A C 4
ATOM 1611 O O . LYS A 1 19 ? 32.842 -0.416 1.740 1.00 0.00 19 LYS A O 4
ATOM 1630 N N . GLN A 1 20 ? 30.801 -1.140 1.108 1.00 0.00 20 GLN A N 4
ATOM 1631 C CA . GLN A 1 20 ? 31.317 -2.106 0.145 1.00 0.00 20 GLN A CA 4
ATOM 1632 C C . GLN A 1 20 ? 32.198 -1.390 -0.867 1.00 0.00 20 GLN A C 4
ATOM 1633 O O . GLN A 1 20 ? 33.359 -1.751 -1.060 1.00 0.00 20 GLN A O 4
ATOM 1647 N N . GLN A 1 21 ? 31.647 -0.365 -1.507 1.00 0.00 21 GLN A N 4
ATOM 1648 C CA . GLN A 1 21 ? 32.412 0.398 -2.485 1.00 0.00 21 GLN A CA 4
ATOM 1649 C C . GLN A 1 21 ? 33.721 0.853 -1.855 1.00 0.00 21 GLN A C 4
ATOM 1650 O O . GLN A 1 21 ? 34.788 0.720 -2.448 1.00 0.00 21 GLN A O 4
ATOM 1664 N N . LEU A 1 22 ? 33.626 1.371 -0.638 1.00 0.00 22 LEU A N 4
ATOM 1665 C CA . LEU A 1 22 ? 34.799 1.824 0.088 1.00 0.00 22 LEU A CA 4
ATOM 1666 C C . LEU A 1 22 ? 35.713 0.654 0.369 1.00 0.00 22 LEU A C 4
ATOM 1667 O O . LEU A 1 22 ? 36.924 0.759 0.245 1.00 0.00 22 LEU A O 4
ATOM 1683 N N . ALA A 1 23 ? 35.105 -0.448 0.775 1.00 0.00 23 ALA A N 4
ATOM 1684 C CA . ALA A 1 23 ? 35.851 -1.662 1.103 1.00 0.00 23 ALA A CA 4
ATOM 1685 C C . ALA A 1 23 ? 36.764 -2.066 -0.055 1.00 0.00 23 ALA A C 4
ATOM 1686 O O . ALA A 1 23 ? 37.916 -2.436 0.157 1.00 0.00 23 ALA A O 4
ATOM 1693 N N . LYS A 1 24 ? 36.239 -1.991 -1.276 1.00 0.00 24 LYS A N 4
ATOM 1694 C CA . LYS A 1 24 ? 37.014 -2.347 -2.456 1.00 0.00 24 LYS A CA 4
ATOM 1695 C C . LYS A 1 24 ? 37.738 -1.118 -2.981 1.00 0.00 24 LYS A C 4
ATOM 1696 O O . LYS A 1 24 ? 38.894 -1.197 -3.386 1.00 0.00 24 LYS A O 4
ATOM 1715 N N . LEU A 1 25 ? 37.014 0.002 -2.954 1.00 0.00 25 LEU A N 4
ATOM 1716 C CA . LEU A 1 25 ? 37.484 1.321 -3.403 1.00 0.00 25 LEU A CA 4
ATOM 1717 C C . LEU A 1 25 ? 38.395 1.277 -4.636 1.00 0.00 25 LEU A C 4
ATOM 1718 O O . LEU A 1 25 ? 38.870 2.318 -5.093 1.00 0.00 25 LEU A O 4
ATOM 1737 N N . ILE A 1 1 ? 3.153 2.735 -4.879 1.00 0.00 1 ILE A N 5
ATOM 1738 C CA . ILE A 1 1 ? 3.109 2.464 -3.418 1.00 0.00 1 ILE A CA 5
ATOM 1739 C C . ILE A 1 1 ? 4.416 2.936 -2.791 1.00 0.00 1 ILE A C 5
ATOM 1740 O O . ILE A 1 1 ? 5.473 2.868 -3.412 1.00 0.00 1 ILE A O 5
ATOM 1758 N N . TRP A 1 2 ? 4.344 3.414 -1.560 1.00 0.00 2 TRP A N 5
ATOM 1759 C CA . TRP A 1 2 ? 5.536 3.888 -0.886 1.00 0.00 2 TRP A CA 5
ATOM 1760 C C . TRP A 1 2 ? 6.419 2.715 -0.482 1.00 0.00 2 TRP A C 5
ATOM 1761 O O . TRP A 1 2 ? 6.409 2.286 0.671 1.00 0.00 2 TRP A O 5
ATOM 1782 N N . LEU A 1 3 ? 7.197 2.216 -1.439 1.00 0.00 3 LEU A N 5
ATOM 1783 C CA . LEU A 1 3 ? 8.105 1.118 -1.215 1.00 0.00 3 LEU A CA 5
ATOM 1784 C C . LEU A 1 3 ? 9.099 1.383 -0.130 1.00 0.00 3 LEU A C 5
ATOM 1785 O O . LEU A 1 3 ? 10.174 0.774 -0.150 1.00 0.00 3 LEU A O 5
ATOM 1801 N N . THR A 1 4 ? 8.811 2.274 0.778 1.00 0.00 4 THR A N 5
ATOM 1802 C CA . THR A 1 4 ? 9.740 2.558 1.849 1.00 0.00 4 THR A CA 5
ATOM 1803 C C . THR A 1 4 ? 10.298 1.231 2.397 1.00 0.00 4 THR A C 5
ATOM 1804 O O . THR A 1 4 ? 11.195 1.230 3.240 1.00 0.00 4 THR A O 5
ATOM 1815 N N . ALA A 1 5 ? 9.786 0.099 1.877 1.00 0.00 5 ALA A N 5
ATOM 1816 C CA . ALA A 1 5 ? 10.266 -1.207 2.294 1.00 0.00 5 ALA A CA 5
ATOM 1817 C C . ALA A 1 5 ? 11.556 -1.478 1.565 1.00 0.00 5 ALA A C 5
ATOM 1818 O O . ALA A 1 5 ? 12.604 -1.700 2.173 1.00 0.00 5 ALA A O 5
ATOM 1825 N N . LEU A 1 6 ? 11.478 -1.394 0.245 1.00 0.00 6 LEU A N 5
ATOM 1826 C CA . LEU A 1 6 ? 12.652 -1.570 -0.572 1.00 0.00 6 LEU A CA 5
ATOM 1827 C C . LEU A 1 6 ? 13.604 -0.447 -0.233 1.00 0.00 6 LEU A C 5
ATOM 1828 O O . LEU A 1 6 ? 14.822 -0.588 -0.350 1.00 0.00 6 LEU A O 5
ATOM 1844 N N . LYS A 1 7 ? 13.033 0.668 0.225 1.00 0.00 7 LYS A N 5
ATOM 1845 C CA . LYS A 1 7 ? 13.852 1.802 0.615 1.00 0.00 7 LYS A CA 5
ATOM 1846 C C . LYS A 1 7 ? 14.621 1.431 1.870 1.00 0.00 7 LYS A C 5
ATOM 1847 O O . LYS A 1 7 ? 15.838 1.604 1.942 1.00 0.00 7 LYS A O 5
ATOM 1866 N N . PHE A 1 8 ? 13.899 0.895 2.852 1.00 0.00 8 PHE A N 5
ATOM 1867 C CA . PHE A 1 8 ? 14.525 0.472 4.093 1.00 0.00 8 PHE A CA 5
ATOM 1868 C C . PHE A 1 8 ? 15.617 -0.538 3.769 1.00 0.00 8 PHE A C 5
ATOM 1869 O O . PHE A 1 8 ? 16.761 -0.388 4.198 1.00 0.00 8 PHE A O 5
ATOM 1886 N N . LEU A 1 9 ? 15.270 -1.555 2.980 1.00 0.00 9 LEU A N 5
ATOM 1887 C CA . LEU A 1 9 ? 16.255 -2.555 2.581 1.00 0.00 9 LEU A CA 5
ATOM 1888 C C . LEU A 1 9 ? 17.423 -1.837 1.917 1.00 0.00 9 LEU A C 5
ATOM 1889 O O . LEU A 1 9 ? 18.583 -2.006 2.301 1.00 0.00 9 LEU A O 5
ATOM 1905 N N . GLY A 1 10 ? 17.090 -1.009 0.931 1.00 0.00 10 GLY A N 5
ATOM 1906 C CA . GLY A 1 10 ? 18.091 -0.231 0.212 1.00 0.00 10 GLY A CA 5
ATOM 1907 C C . GLY A 1 10 ? 19.005 0.503 1.189 1.00 0.00 10 GLY A C 5
ATOM 1908 O O . GLY A 1 10 ? 20.214 0.553 0.993 1.00 0.00 10 GLY A O 5
ATOM 1912 N N . LYS A 1 11 ? 18.427 1.076 2.239 1.00 0.00 11 LYS A N 5
ATOM 1913 C CA . LYS A 1 11 ? 19.225 1.804 3.223 1.00 0.00 11 LYS A CA 5
ATOM 1914 C C . LYS A 1 11 ? 20.314 0.897 3.792 1.00 0.00 11 LYS A C 5
ATOM 1915 O O . LYS A 1 11 ? 21.447 1.327 4.015 1.00 0.00 11 LYS A O 5
ATOM 1934 N N . ASN A 1 12 ? 19.971 -0.366 3.988 1.00 0.00 12 ASN A N 5
ATOM 1935 C CA . ASN A 1 12 ? 20.934 -1.336 4.501 1.00 0.00 12 ASN A CA 5
ATOM 1936 C C . ASN A 1 12 ? 21.941 -1.634 3.410 1.00 0.00 12 ASN A C 5
ATOM 1937 O O . ASN A 1 12 ? 23.156 -1.558 3.621 1.00 0.00 12 ASN A O 5
ATOM 1948 N N . LEU A 1 13 ? 21.421 -1.935 2.228 1.00 0.00 13 LEU A N 5
ATOM 1949 C CA . LEU A 1 13 ? 22.272 -2.207 1.082 1.00 0.00 13 LEU A CA 5
ATOM 1950 C C . LEU A 1 13 ? 23.108 -0.974 0.807 1.00 0.00 13 LEU A C 5
ATOM 1951 O O . LEU A 1 13 ? 24.251 -1.065 0.376 1.00 0.00 13 LEU A O 5
ATOM 1967 N N . GLY A 1 14 ? 22.524 0.181 1.080 1.00 0.00 14 GLY A N 5
ATOM 1968 C CA . GLY A 1 14 ? 23.228 1.442 0.885 1.00 0.00 14 GLY A CA 5
ATOM 1969 C C . GLY A 1 14 ? 24.380 1.535 1.862 1.00 0.00 14 GLY A C 5
ATOM 1970 O O . GLY A 1 14 ? 25.531 1.723 1.463 1.00 0.00 14 GLY A O 5
ATOM 1974 N N . LYS A 1 15 ? 24.081 1.356 3.147 1.00 0.00 15 LYS A N 5
ATOM 1975 C CA . LYS A 1 15 ? 25.133 1.382 4.149 1.00 0.00 15 LYS A CA 5
ATOM 1976 C C . LYS A 1 15 ? 26.171 0.353 3.736 1.00 0.00 15 LYS A C 5
ATOM 1977 O O . LYS A 1 15 ? 27.380 0.577 3.849 1.00 0.00 15 LYS A O 5
ATOM 1996 N N . HIS A 1 16 ? 25.671 -0.760 3.205 1.00 0.00 16 HIS A N 5
ATOM 1997 C CA . HIS A 1 16 ? 26.533 -1.816 2.713 1.00 0.00 16 HIS A CA 5
ATOM 1998 C C . HIS A 1 16 ? 27.301 -1.270 1.519 1.00 0.00 16 HIS A C 5
ATOM 1999 O O . HIS A 1 16 ? 28.515 -1.420 1.428 1.00 0.00 16 HIS A O 5
ATOM 2013 N N . LEU A 1 17 ? 26.591 -0.595 0.614 1.00 0.00 17 LEU A N 5
ATOM 2014 C CA . LEU A 1 17 ? 27.239 -0.004 -0.545 1.00 0.00 17 LEU A CA 5
ATOM 2015 C C . LEU A 1 17 ? 28.371 0.887 -0.063 1.00 0.00 17 LEU A C 5
ATOM 2016 O O . LEU A 1 17 ? 29.503 0.785 -0.534 1.00 0.00 17 LEU A O 5
ATOM 2032 N N . ALA A 1 18 ? 28.061 1.747 0.901 1.00 0.00 18 ALA A N 5
ATOM 2033 C CA . ALA A 1 18 ? 29.068 2.635 1.458 1.00 0.00 18 ALA A CA 5
ATOM 2034 C C . ALA A 1 18 ? 30.212 1.803 2.020 1.00 0.00 18 ALA A C 5
ATOM 2035 O O . ALA A 1 18 ?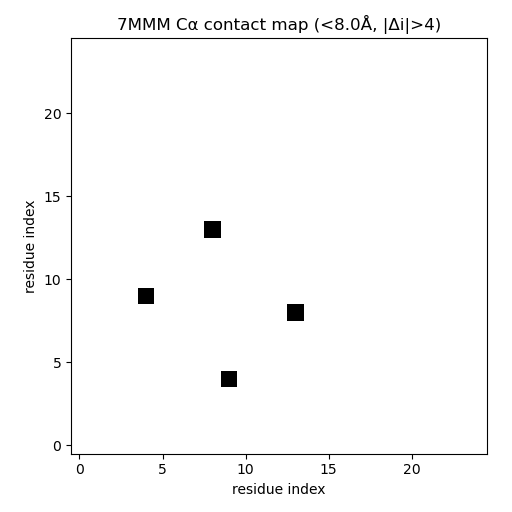 31.378 2.013 1.676 1.00 0.00 18 ALA A O 5
ATOM 2042 N N . LYS A 1 19 ? 29.864 0.842 2.871 1.00 0.00 19 LYS A N 5
ATOM 2043 C CA . LYS A 1 19 ? 30.864 -0.032 3.458 1.00 0.00 19 LYS A CA 5
ATOM 2044 C C . LYS A 1 19 ? 31.605 -0.765 2.342 1.00 0.00 19 LYS A C 5
ATOM 2045 O O . LYS A 1 19 ? 32.816 -0.983 2.421 1.00 0.00 19 LYS A O 5
ATOM 2064 N N . GLN A 1 20 ? 30.871 -1.120 1.292 1.00 0.00 20 GLN A N 5
ATOM 2065 C CA . GLN A 1 20 ? 31.456 -1.796 0.153 1.00 0.00 20 GLN A CA 5
ATOM 2066 C C . GLN A 1 20 ? 32.390 -0.839 -0.571 1.00 0.00 20 GLN A C 5
ATOM 2067 O O . GLN A 1 20 ? 33.569 -1.133 -0.760 1.00 0.00 20 GLN A O 5
ATOM 2081 N N . GLN A 1 21 ? 31.861 0.319 -0.956 1.00 0.00 21 GLN A N 5
ATOM 2082 C CA . GLN A 1 21 ? 32.669 1.320 -1.637 1.00 0.00 21 GLN A CA 5
ATOM 2083 C C . GLN A 1 21 ? 33.983 1.493 -0.892 1.00 0.00 21 GLN A C 5
ATOM 2084 O O . GLN A 1 21 ? 35.055 1.478 -1.488 1.00 0.00 21 GLN A O 5
ATOM 2098 N N . LEU A 1 22 ? 33.880 1.635 0.423 1.00 0.00 22 LEU A N 5
ATOM 2099 C CA . LEU A 1 22 ? 35.056 1.793 1.274 1.00 0.00 22 LEU A CA 5
ATOM 2100 C C . LEU A 1 22 ? 36.019 0.641 1.056 1.00 0.00 22 LEU A C 5
ATOM 2101 O O . LEU A 1 22 ? 37.232 0.807 1.115 1.00 0.00 22 LEU A O 5
ATOM 2117 N N . ALA A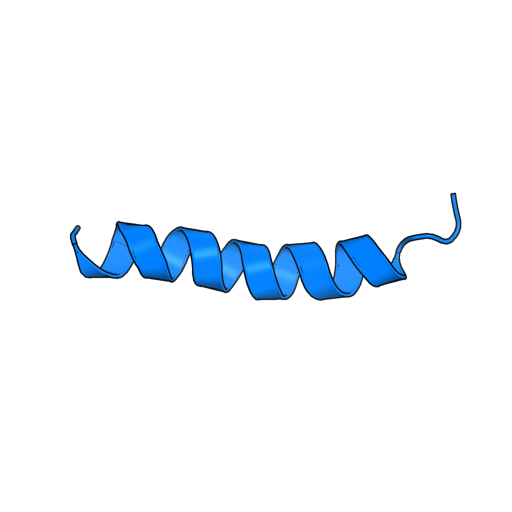 1 23 ? 35.458 -0.526 0.819 1.00 0.00 23 ALA A N 5
ATOM 2118 C CA . ALA A 1 23 ? 36.263 -1.723 0.588 1.00 0.00 23 ALA A CA 5
ATOM 2119 C C . ALA A 1 23 ? 36.991 -1.615 -0.748 1.00 0.00 23 ALA A C 5
ATOM 2120 O O . ALA A 1 23 ? 38.105 -2.121 -0.904 1.00 0.00 23 ALA A O 5
ATOM 2127 N N . LYS A 1 24 ? 36.364 -0.936 -1.702 1.00 0.00 24 LYS A N 5
ATOM 2128 C CA . LYS A 1 24 ? 36.960 -0.740 -3.017 1.00 0.00 24 LYS A CA 5
ATOM 2129 C C . LYS A 1 24 ? 37.777 0.545 -3.009 1.00 0.00 24 LYS A C 5
ATOM 2130 O O . LYS A 1 24 ? 38.946 0.560 -3.389 1.00 0.00 24 LYS A O 5
ATOM 2149 N N . LEU A 1 25 ? 37.125 1.608 -2.543 1.00 0.00 25 LEU A N 5
ATOM 2150 C CA . LEU A 1 25 ? 37.726 2.933 -2.429 1.00 0.00 25 LEU A CA 5
ATOM 2151 C C . LEU A 1 25 ? 38.809 3.160 -3.488 1.00 0.00 25 LEU A C 5
ATOM 2152 O O . LEU A 1 25 ? 38.659 2.728 -4.634 1.00 0.00 25 LEU A O 5
ATOM 2171 N N . ILE A 1 1 ? 5.626 1.931 -7.350 1.00 0.00 1 ILE A N 6
ATOM 2172 C CA . ILE A 1 1 ? 6.534 0.914 -6.767 1.00 0.00 1 ILE A CA 6
ATOM 2173 C C . ILE A 1 1 ? 7.121 1.460 -5.467 1.00 0.00 1 ILE A C 6
ATOM 2174 O O . ILE A 1 1 ? 8.306 1.796 -5.390 1.00 0.00 1 ILE A O 6
ATOM 2192 N N . TRP A 1 2 ? 6.283 1.559 -4.446 1.00 0.00 2 TRP A N 6
ATOM 2193 C CA . TRP A 1 2 ? 6.726 2.076 -3.163 1.00 0.00 2 TRP A CA 6
ATOM 2194 C C . TRP A 1 2 ? 7.549 1.034 -2.416 1.00 0.00 2 TRP A C 6
ATOM 2195 O O . TRP A 1 2 ? 7.071 0.392 -1.478 1.00 0.00 2 TRP A O 6
ATOM 2216 N N . LEU A 1 3 ? 8.796 0.878 -2.825 1.00 0.00 3 LEU A N 6
ATOM 2217 C CA . LEU A 1 3 ? 9.687 -0.055 -2.202 1.00 0.00 3 LEU A CA 6
ATOM 2218 C C . LEU A 1 3 ? 10.091 0.385 -0.839 1.00 0.00 3 LEU A C 6
ATOM 2219 O O . LEU A 1 3 ? 11.133 -0.061 -0.345 1.00 0.00 3 LEU A O 6
ATOM 2235 N N . THR A 1 4 ? 9.335 1.260 -0.244 1.00 0.00 4 THR A N 6
ATOM 2236 C CA . THR A 1 4 ? 9.656 1.745 1.078 1.00 0.00 4 THR A CA 6
ATOM 2237 C C . THR A 1 4 ? 10.101 0.562 1.959 1.00 0.00 4 THR A C 6
ATOM 2238 O O . THR A 1 4 ? 10.547 0.755 3.090 1.00 0.00 4 THR A O 6
ATOM 2249 N N . ALA A 1 5 ? 10.014 -0.665 1.412 1.00 0.00 5 ALA A N 6
ATOM 2250 C CA . ALA A 1 5 ? 10.435 -1.852 2.148 1.00 0.00 5 ALA A CA 6
ATOM 2251 C C . ALA A 1 5 ? 11.937 -1.971 2.059 1.00 0.00 5 ALA A C 6
ATOM 2252 O O . ALA A 1 5 ? 12.638 -2.030 3.070 1.00 0.00 5 ALA A O 6
ATOM 2259 N N . LEU A 1 6 ? 12.421 -1.976 0.830 1.00 0.00 6 LEU A N 6
ATOM 2260 C CA . LEU A 1 6 ? 13.837 -2.055 0.586 1.00 0.00 6 LEU A CA 6
ATOM 2261 C C . LEU A 1 6 ? 14.462 -0.728 0.952 1.00 0.00 6 LEU A C 6
ATOM 2262 O O . LEU A 1 6 ? 15.643 -0.658 1.287 1.00 0.00 6 LEU A O 6
ATOM 2278 N N . LYS A 1 7 ? 13.655 0.332 0.891 1.00 0.00 7 LYS A N 6
ATOM 2279 C CA . LYS A 1 7 ? 14.159 1.656 1.227 1.00 0.00 7 LYS A CA 6
ATOM 2280 C C . LYS A 1 7 ? 14.431 1.754 2.723 1.00 0.00 7 LYS A C 6
ATOM 2281 O O . LYS A 1 7 ? 15.481 2.247 3.139 1.00 0.00 7 LYS A O 6
ATOM 2300 N N . PHE A 1 8 ? 13.491 1.271 3.532 1.00 0.00 8 PHE A N 6
ATOM 2301 C CA . PHE A 1 8 ? 13.671 1.310 4.981 1.00 0.00 8 PHE A CA 6
ATOM 2302 C C . PHE A 1 8 ? 14.965 0.600 5.348 1.00 0.00 8 PHE A C 6
ATOM 2303 O O . PHE A 1 8 ? 15.622 0.940 6.336 1.00 0.00 8 PHE A O 6
ATOM 2320 N N . LEU A 1 9 ? 15.337 -0.367 4.522 1.00 0.00 9 LEU A N 6
ATOM 2321 C CA . LEU A 1 9 ? 16.566 -1.114 4.725 1.00 0.00 9 LEU A CA 6
ATOM 2322 C C . LEU A 1 9 ? 17.698 -0.382 4.025 1.00 0.00 9 LEU A C 6
ATOM 2323 O O . LEU A 1 9 ? 18.731 -0.068 4.623 1.00 0.00 9 LEU A O 6
ATOM 2339 N N . GLY A 1 10 ? 17.475 -0.106 2.748 1.00 0.00 10 GLY A N 6
ATOM 2340 C CA . GLY A 1 10 ? 18.444 0.597 1.925 1.00 0.00 10 GLY A CA 6
ATOM 2341 C C . GLY A 1 10 ? 19.022 1.801 2.658 1.00 0.00 10 GLY A C 6
ATOM 2342 O O . GLY A 1 10 ? 20.198 2.111 2.505 1.00 0.00 10 GLY A O 6
ATOM 2346 N N . LYS A 1 11 ? 18.204 2.489 3.449 1.00 0.00 11 LYS A N 6
ATOM 2347 C CA . LYS A 1 11 ? 18.698 3.650 4.175 1.00 0.00 11 LYS A CA 6
ATOM 2348 C C . LYS A 1 11 ? 19.874 3.247 5.062 1.00 0.00 11 LYS A C 6
ATOM 2349 O O . LYS A 1 11 ? 20.945 3.862 5.025 1.00 0.00 11 LYS A O 6
ATOM 2368 N N . ASN A 1 12 ? 19.673 2.194 5.840 1.00 0.00 12 ASN A N 6
ATOM 2369 C CA . ASN A 1 12 ? 20.725 1.682 6.715 1.00 0.00 12 ASN A CA 6
ATOM 2370 C C . ASN A 1 12 ? 21.743 0.917 5.891 1.00 0.00 12 ASN A C 6
ATOM 2371 O O . ASN A 1 12 ? 22.949 1.145 5.992 1.00 0.00 12 ASN A O 6
ATOM 2382 N N . LEU A 1 13 ? 21.234 0.003 5.077 1.00 0.00 13 LEU A N 6
ATOM 2383 C CA . LEU A 1 13 ? 22.082 -0.818 4.227 1.00 0.00 13 LEU A CA 6
ATOM 2384 C C . LEU A 1 13 ? 22.877 0.072 3.298 1.00 0.00 13 LEU A C 6
ATOM 2385 O O . LEU A 1 13 ? 23.983 -0.259 2.897 1.00 0.00 13 LEU A O 6
ATOM 2401 N N . GLY A 1 14 ? 22.300 1.208 2.960 1.00 0.00 14 GLY A N 6
ATOM 2402 C CA . GLY A 1 14 ? 22.965 2.154 2.071 1.00 0.00 14 GLY A CA 6
ATOM 2403 C C . GLY A 1 14 ? 24.361 2.469 2.579 1.00 0.00 14 GLY A C 6
ATOM 2404 O O . GLY A 1 14 ? 25.339 2.364 1.836 1.00 0.00 14 GLY A O 6
ATOM 2408 N N . LYS A 1 15 ? 24.462 2.836 3.852 1.00 0.00 15 LYS A N 6
ATOM 2409 C CA . LYS A 1 15 ? 25.766 3.125 4.429 1.00 0.00 15 LYS A CA 6
ATOM 2410 C C . LYS A 1 15 ? 26.652 1.912 4.216 1.00 0.00 15 LYS A C 6
ATOM 2411 O O . LYS A 1 15 ? 27.840 2.035 3.916 1.00 0.00 15 LYS A O 6
ATOM 2430 N N . HIS A 1 16 ? 26.043 0.737 4.331 1.00 0.00 16 HIS A N 6
ATOM 2431 C CA . HIS A 1 16 ? 26.758 -0.497 4.106 1.00 0.00 16 HIS A CA 6
ATOM 2432 C C . HIS A 1 16 ? 27.063 -0.615 2.621 1.00 0.00 16 HIS A C 6
ATOM 2433 O O . HIS A 1 16 ? 28.178 -0.966 2.237 1.00 0.00 16 HIS A O 6
ATOM 2447 N N . LEU A 1 17 ? 26.071 -0.294 1.785 1.00 0.00 17 LEU A N 6
ATOM 2448 C CA . LEU A 1 17 ? 26.256 -0.346 0.341 1.00 0.00 17 LEU A CA 6
ATOM 2449 C C . LEU A 1 17 ? 27.450 0.519 -0.028 1.00 0.00 17 LEU A C 6
ATOM 2450 O O . LEU A 1 17 ? 28.350 0.090 -0.757 1.00 0.00 17 LEU A O 6
ATOM 2466 N N . ALA A 1 18 ? 27.463 1.733 0.510 1.00 0.00 18 ALA A N 6
ATOM 2467 C CA . ALA A 1 18 ? 28.563 2.652 0.263 1.00 0.00 18 ALA A CA 6
ATOM 2468 C C . ALA A 1 18 ? 29.865 1.970 0.659 1.00 0.00 18 ALA A C 6
ATOM 2469 O O . ALA A 1 18 ? 30.819 1.918 -0.122 1.00 0.00 18 ALA A O 6
ATOM 2476 N N . LYS A 1 19 ? 29.885 1.417 1.867 1.00 0.00 19 LYS A N 6
ATOM 2477 C CA . LYS A 1 19 ? 31.054 0.707 2.353 1.00 0.00 19 LYS A CA 6
ATOM 2478 C C . LYS A 1 19 ? 31.323 -0.494 1.451 1.00 0.00 19 LYS A C 6
ATOM 2479 O O . LYS A 1 19 ? 32.464 -0.755 1.056 1.00 0.00 19 LYS A O 6
ATOM 2498 N N . GLN A 1 20 ? 30.252 -1.214 1.124 1.00 0.00 20 GLN A N 6
ATOM 2499 C CA . GLN A 1 20 ? 30.346 -2.378 0.262 1.00 0.00 20 GLN A CA 6
ATOM 2500 C C . GLN A 1 20 ? 31.095 -2.004 -0.999 1.00 0.00 20 GLN A C 6
ATOM 2501 O O . GLN A 1 20 ? 32.036 -2.686 -1.396 1.00 0.00 20 GLN A O 6
ATOM 2515 N N . GLN A 1 21 ? 30.678 -0.905 -1.612 1.00 0.00 21 GLN A N 6
ATOM 2516 C CA . GLN A 1 21 ? 31.335 -0.435 -2.816 1.00 0.00 21 GLN A CA 6
ATOM 2517 C C . GLN A 1 21 ? 32.729 0.072 -2.464 1.00 0.00 21 GLN A C 6
ATOM 2518 O O . GLN A 1 21 ? 33.702 -0.216 -3.156 1.00 0.00 21 GLN A O 6
ATOM 2532 N N . LEU A 1 22 ? 32.824 0.809 -1.362 1.00 0.00 22 LEU A N 6
ATOM 2533 C CA . LEU A 1 22 ? 34.116 1.332 -0.925 1.00 0.00 22 LEU A CA 6
ATOM 2534 C C . LEU A 1 22 ? 35.116 0.194 -0.853 1.00 0.00 22 LEU A C 6
ATOM 2535 O O . LEU A 1 22 ? 36.221 0.285 -1.390 1.00 0.00 22 LEU A O 6
ATOM 2551 N N . ALA A 1 23 ? 34.707 -0.880 -0.200 1.00 0.00 23 ALA A N 6
ATOM 2552 C CA . ALA A 1 23 ? 35.562 -2.050 -0.063 1.00 0.00 23 ALA A CA 6
ATOM 2553 C C . ALA A 1 23 ? 36.097 -2.481 -1.429 1.00 0.00 23 ALA A C 6
ATOM 2554 O O . ALA A 1 23 ? 37.187 -3.048 -1.524 1.00 0.00 23 ALA A O 6
ATOM 2561 N N . LYS A 1 24 ? 35.339 -2.200 -2.485 1.00 0.00 24 LYS A N 6
ATOM 2562 C CA . LYS A 1 24 ? 35.764 -2.556 -3.828 1.00 0.00 24 LYS A CA 6
ATOM 2563 C C . LYS A 1 24 ? 36.627 -1.441 -4.401 1.00 0.00 24 LYS A C 6
ATOM 2564 O O . LYS A 1 24 ? 37.535 -1.678 -5.204 1.00 0.00 24 LYS A O 6
ATOM 2583 N N . LEU A 1 25 ? 36.323 -0.221 -3.982 1.00 0.00 25 LEU A N 6
ATOM 2584 C CA . LEU A 1 25 ? 37.053 0.950 -4.441 1.00 0.00 25 LEU A CA 6
ATOM 2585 C C . LEU A 1 25 ? 38.375 1.056 -3.700 1.00 0.00 25 LEU A C 6
ATOM 2586 O O . LEU A 1 25 ? 39.399 1.401 -4.290 1.00 0.00 25 LEU A O 6
ATOM 2605 N N . ILE A 1 1 ? 4.510 7.271 -1.803 1.00 0.00 1 ILE A N 7
ATOM 2606 C CA . ILE A 1 1 ? 5.596 6.263 -1.752 1.00 0.00 1 ILE A CA 7
ATOM 2607 C C . ILE A 1 1 ? 5.408 5.395 -0.508 1.00 0.00 1 ILE A C 7
ATOM 2608 O O . ILE A 1 1 ? 5.431 5.888 0.617 1.00 0.00 1 ILE A O 7
ATOM 2626 N N . TRP A 1 2 ? 5.212 4.098 -0.722 1.00 0.00 2 TRP A N 7
ATOM 2627 C CA . TRP A 1 2 ? 5.012 3.169 0.387 1.00 0.00 2 TRP A CA 7
ATOM 2628 C C . TRP A 1 2 ? 5.952 1.982 0.241 1.00 0.00 2 TRP A C 7
ATOM 2629 O O . TRP A 1 2 ? 5.719 0.915 0.814 1.00 0.00 2 TRP A O 7
ATOM 2650 N N . LEU A 1 3 ? 7.014 2.173 -0.534 1.00 0.00 3 LEU A N 7
ATOM 2651 C CA . LEU A 1 3 ? 7.989 1.150 -0.771 1.00 0.00 3 LEU A CA 7
ATOM 2652 C C . LEU A 1 3 ? 8.896 0.943 0.390 1.00 0.00 3 LEU A C 7
ATOM 2653 O O . LEU A 1 3 ? 10.011 0.445 0.195 1.00 0.00 3 LEU A O 7
ATOM 2669 N N . THR A 1 4 ? 8.493 1.341 1.558 1.00 0.00 4 THR A N 7
ATOM 2670 C CA . THR A 1 4 ? 9.332 1.172 2.720 1.00 0.00 4 THR A CA 7
ATOM 2671 C C . THR A 1 4 ? 9.954 -0.234 2.694 1.00 0.00 4 THR A C 7
ATOM 2672 O O . THR A 1 4 ? 10.808 -0.559 3.522 1.00 0.00 4 THR A O 7
ATOM 2683 N N . ALA A 1 5 ? 9.539 -1.058 1.707 1.00 0.00 5 ALA A N 7
ATOM 2684 C CA . ALA A 1 5 ? 10.082 -2.401 1.561 1.00 0.00 5 ALA A CA 7
ATOM 2685 C C . ALA A 1 5 ? 11.393 -2.300 0.817 1.00 0.00 5 ALA A C 7
ATOM 2686 O O . ALA A 1 5 ? 12.447 -2.710 1.301 1.00 0.00 5 ALA A O 7
ATOM 2693 N N . LEU A 1 6 ? 11.312 -1.692 -0.356 1.00 0.00 6 LEU A N 7
ATOM 2694 C CA . LEU A 1 6 ? 12.483 -1.476 -1.166 1.00 0.00 6 LEU A CA 7
ATOM 2695 C C . LEU A 1 6 ? 13.376 -0.498 -0.442 1.00 0.00 6 LEU A C 7
ATOM 2696 O O . LEU A 1 6 ? 14.602 -0.556 -0.542 1.00 0.00 6 LEU A O 7
ATOM 2712 N N . LYS A 1 7 ? 12.748 0.405 0.306 1.00 0.00 7 LYS A N 7
ATOM 2713 C CA . LYS A 1 7 ? 13.508 1.392 1.049 1.00 0.00 7 LYS A CA 7
ATOM 2714 C C . LYS A 1 7 ? 14.451 0.692 2.010 1.00 0.00 7 LYS A C 7
ATOM 2715 O O . LYS A 1 7 ? 15.627 1.051 2.107 1.00 0.00 7 LYS A O 7
ATOM 2734 N N . PHE A 1 8 ? 13.943 -0.325 2.699 1.00 0.00 8 PHE A N 7
ATOM 2735 C CA . PHE A 1 8 ? 14.779 -1.079 3.623 1.00 0.00 8 PHE A CA 7
ATOM 2736 C C . PHE A 1 8 ? 15.961 -1.627 2.849 1.00 0.00 8 PHE A C 7
ATOM 2737 O O . PHE A 1 8 ? 17.116 -1.482 3.257 1.00 0.00 8 PHE A O 7
ATOM 2754 N N . LEU A 1 9 ? 15.667 -2.226 1.702 1.00 0.00 9 LEU A N 7
ATOM 2755 C CA . LEU A 1 9 ? 16.718 -2.758 0.851 1.00 0.00 9 LEU A CA 7
ATOM 2756 C C . LEU A 1 9 ? 17.637 -1.620 0.458 1.00 0.00 9 LEU A C 7
ATOM 2757 O O . LEU A 1 9 ? 18.850 -1.693 0.649 1.00 0.00 9 LEU A O 7
ATOM 2773 N N . GLY A 1 10 ? 17.045 -0.558 -0.065 1.00 0.00 10 GLY A N 7
ATOM 2774 C CA . GLY A 1 10 ? 17.808 0.616 -0.462 1.00 0.00 10 GLY A CA 7
ATOM 2775 C C . GLY A 1 10 ? 18.706 1.076 0.679 1.00 0.00 10 GLY A C 7
ATOM 2776 O O . GLY A 1 10 ? 19.883 1.383 0.470 1.00 0.00 10 GLY A O 7
ATOM 2780 N N . LYS A 1 11 ? 18.149 1.104 1.886 1.00 0.00 11 LYS A N 7
ATOM 2781 C CA . LYS A 1 11 ? 18.922 1.514 3.055 1.00 0.00 11 LYS A CA 7
ATOM 2782 C C . LYS A 1 11 ? 20.013 0.487 3.304 1.00 0.00 11 LYS A C 7
ATOM 2783 O O . LYS A 1 11 ? 21.159 0.830 3.614 1.00 0.00 11 LYS A O 7
ATOM 2802 N N . ASN A 1 12 ? 19.661 -0.770 3.114 1.00 0.00 12 ASN A N 7
ATOM 2803 C CA . ASN A 1 12 ? 20.621 -1.849 3.270 1.00 0.00 12 ASN A CA 7
ATOM 2804 C C . ASN A 1 12 ? 21.667 -1.683 2.190 1.00 0.00 12 ASN A C 7
ATOM 2805 O O . ASN A 1 12 ? 22.870 -1.718 2.451 1.00 0.00 12 ASN A O 7
ATOM 2816 N N . LEU A 1 13 ? 21.184 -1.438 0.977 1.00 0.00 13 LEU A N 7
ATOM 2817 C CA . LEU A 1 13 ? 22.063 -1.195 -0.149 1.00 0.00 13 LEU A CA 7
ATOM 2818 C C . LEU A 1 13 ? 22.973 -0.044 0.220 1.00 0.00 13 LEU A C 7
ATOM 2819 O O . LEU A 1 13 ? 24.113 0.039 -0.219 1.00 0.00 13 LEU A O 7
ATOM 2835 N N . GLY A 1 14 ? 22.452 0.832 1.064 1.00 0.00 14 GLY A N 7
ATOM 2836 C CA . GLY A 1 14 ? 23.232 1.969 1.538 1.00 0.00 14 GLY A CA 7
ATOM 2837 C C . GLY A 1 14 ? 24.425 1.441 2.305 1.00 0.00 14 GLY A C 7
ATOM 2838 O O . GLY A 1 14 ? 25.572 1.756 1.985 1.00 0.00 14 GLY A O 7
ATOM 2842 N N . LYS A 1 15 ? 24.149 0.582 3.282 1.00 0.00 15 LYS A N 7
ATOM 2843 C CA . LYS A 1 15 ? 25.223 -0.035 4.038 1.00 0.00 15 LYS A CA 7
ATOM 2844 C C . LYS A 1 15 ? 26.104 -0.756 3.040 1.00 0.00 15 LYS A C 7
ATOM 2845 O O . LYS A 1 15 ? 27.333 -0.683 3.097 1.00 0.00 15 LYS A O 7
ATOM 2864 N N . HIS A 1 16 ? 25.446 -1.415 2.088 1.00 0.00 16 HIS A N 7
ATOM 2865 C CA . HIS A 1 16 ? 26.147 -2.111 1.026 1.00 0.00 16 HIS A CA 7
ATOM 2866 C C . HIS A 1 16 ? 27.017 -1.100 0.295 1.00 0.00 16 HIS A C 7
ATOM 2867 O O . HIS A 1 16 ? 28.155 -1.395 -0.084 1.00 0.00 16 HIS A O 7
ATOM 2881 N N . LEU A 1 17 ? 26.478 0.108 0.129 1.00 0.00 17 LEU A N 7
ATOM 2882 C CA . LEU A 1 17 ? 27.216 1.178 -0.524 1.00 0.00 17 LEU A CA 7
ATOM 2883 C C . LEU A 1 17 ? 28.394 1.564 0.354 1.00 0.00 17 LEU A C 7
ATOM 2884 O O . LEU A 1 17 ? 29.536 1.623 -0.105 1.00 0.00 17 LEU A O 7
ATOM 2900 N N . ALA A 1 18 ? 28.110 1.802 1.631 1.00 0.00 18 ALA A N 7
ATOM 2901 C CA . ALA A 1 18 ? 29.159 2.151 2.578 1.00 0.00 18 ALA A CA 7
ATOM 2902 C C . ALA A 1 18 ? 30.233 1.075 2.531 1.00 0.00 18 ALA A C 7
ATOM 2903 O O . ALA A 1 18 ? 31.421 1.369 2.391 1.00 0.00 18 ALA A O 7
ATOM 2910 N N . LYS A 1 19 ? 29.796 -0.178 2.618 1.00 0.00 19 LYS A N 7
ATOM 2911 C CA . LYS A 1 19 ? 30.718 -1.297 2.548 1.00 0.00 19 LYS A CA 7
ATOM 2912 C C . LYS A 1 19 ? 31.484 -1.217 1.234 1.00 0.00 19 LYS A C 7
ATOM 2913 O O . LYS A 1 19 ? 32.704 -1.367 1.204 1.00 0.00 19 LYS A O 7
ATOM 2932 N N . GLN A 1 20 ? 30.755 -0.947 0.152 1.00 0.00 20 GLN A N 7
ATOM 2933 C CA . GLN A 1 20 ? 31.376 -0.807 -1.164 1.00 0.00 20 GLN A CA 7
ATOM 2934 C C . GLN A 1 20 ? 32.487 0.225 -1.070 1.00 0.00 20 GLN A C 7
ATOM 2935 O O . GLN A 1 20 ? 33.649 -0.063 -1.359 1.00 0.00 20 GLN A O 7
ATOM 2949 N N . GLN A 1 21 ? 32.114 1.424 -0.631 1.00 0.00 21 GLN A N 7
ATOM 2950 C CA . GLN A 1 21 ? 33.083 2.497 -0.465 1.00 0.00 21 GLN A CA 7
ATOM 2951 C C . GLN A 1 21 ? 34.200 2.024 0.449 1.00 0.00 21 GLN A C 7
ATOM 2952 O O . GLN A 1 21 ? 35.365 2.305 0.212 1.00 0.00 21 GLN A O 7
ATOM 2966 N N . LEU A 1 22 ? 33.829 1.290 1.484 1.00 0.00 22 LEU A N 7
ATOM 2967 C CA . LEU A 1 22 ? 34.807 0.761 2.424 1.00 0.00 22 LEU A CA 7
ATOM 2968 C C . LEU A 1 22 ? 35.739 -0.207 1.714 1.00 0.00 22 LEU A C 7
ATOM 2969 O O . LEU A 1 22 ? 36.935 -0.255 1.989 1.00 0.00 22 LEU A O 7
ATOM 2985 N N . ALA A 1 23 ? 35.167 -0.992 0.816 1.00 0.00 23 ALA A N 7
ATOM 2986 C CA . ALA A 1 23 ? 35.935 -1.979 0.063 1.00 0.00 23 ALA A CA 7
ATOM 2987 C C . ALA A 1 23 ? 36.790 -1.302 -1.011 1.00 0.00 23 ALA A C 7
ATOM 2988 O O . ALA A 1 23 ? 37.922 -1.711 -1.258 1.00 0.00 23 ALA A O 7
ATOM 2995 N N . LYS A 1 24 ? 36.243 -0.273 -1.652 1.00 0.00 24 LYS A N 7
ATOM 2996 C CA . LYS A 1 24 ? 36.970 0.443 -2.701 1.00 0.00 24 LYS A CA 7
ATOM 2997 C C . LYS A 1 24 ? 37.782 1.588 -2.105 1.00 0.00 24 LYS A C 7
ATOM 2998 O O . LYS A 1 24 ? 38.735 2.067 -2.713 1.00 0.00 24 LYS A O 7
ATOM 3017 N N . LEU A 1 25 ? 37.361 2.012 -0.920 1.00 0.00 25 LEU A N 7
ATOM 3018 C CA . LEU A 1 25 ? 37.979 3.108 -0.167 1.00 0.00 25 LEU A CA 7
ATOM 3019 C C . LEU A 1 25 ? 39.278 3.620 -0.790 1.00 0.00 25 LEU A C 7
ATOM 3020 O O . LEU A 1 25 ? 39.383 4.803 -1.118 1.00 0.00 25 LEU A O 7
ATOM 3039 N N . ILE A 1 1 ? 5.045 3.375 -5.723 1.00 0.00 1 ILE A N 8
ATOM 3040 C CA . ILE A 1 1 ? 5.562 2.108 -5.159 1.00 0.00 1 ILE A CA 8
ATOM 3041 C C . ILE A 1 1 ? 5.513 2.212 -3.643 1.00 0.00 1 ILE A C 8
ATOM 3042 O O . ILE A 1 1 ? 5.842 3.258 -3.083 1.00 0.00 1 ILE A O 8
ATOM 3060 N N . TRP A 1 2 ? 5.090 1.141 -2.983 1.00 0.00 2 TRP A N 8
ATOM 3061 C CA . TRP A 1 2 ? 4.990 1.143 -1.526 1.00 0.00 2 TRP A CA 8
ATOM 3062 C C . TRP A 1 2 ? 6.270 0.630 -0.873 1.00 0.00 2 TRP A C 8
ATOM 3063 O O . TRP A 1 2 ? 6.458 0.792 0.331 1.00 0.00 2 TRP A O 8
ATOM 3084 N N . LEU A 1 3 ? 7.141 0.001 -1.657 1.00 0.00 3 LEU A N 8
ATOM 3085 C CA . LEU A 1 3 ? 8.363 -0.544 -1.139 1.00 0.00 3 LEU A CA 8
ATOM 3086 C C . LEU A 1 3 ? 9.276 0.451 -0.511 1.00 0.00 3 LEU A C 8
ATOM 3087 O O . LEU A 1 3 ? 10.443 0.124 -0.270 1.00 0.00 3 LEU A O 8
ATOM 3103 N N . THR A 1 4 ? 8.806 1.621 -0.221 1.00 0.00 4 THR A N 8
ATOM 3104 C CA . THR A 1 4 ? 9.652 2.583 0.434 1.00 0.00 4 THR A CA 8
ATOM 3105 C C . THR A 1 4 ? 10.354 1.875 1.605 1.00 0.00 4 THR A C 8
ATOM 3106 O O . THR A 1 4 ? 11.204 2.460 2.268 1.00 0.00 4 THR A O 8
ATOM 3117 N N . ALA A 1 5 ? 10.001 0.589 1.838 1.00 0.00 5 ALA A N 8
ATOM 3118 C CA . ALA A 1 5 ? 10.617 -0.175 2.916 1.00 0.00 5 ALA A CA 8
ATOM 3119 C C . ALA A 1 5 ? 11.942 -0.692 2.433 1.00 0.00 5 ALA A C 8
ATOM 3120 O O . ALA A 1 5 ? 12.992 -0.419 3.018 1.00 0.00 5 ALA A O 8
ATOM 3127 N N . LEU A 1 6 ? 11.887 -1.401 1.316 1.00 0.00 6 LEU A N 8
ATOM 3128 C CA . LEU A 1 6 ? 13.091 -1.912 0.712 1.00 0.00 6 LEU A CA 8
ATOM 3129 C C . LEU A 1 6 ? 13.997 -0.736 0.476 1.00 0.00 6 LEU A C 8
ATOM 3130 O O . LEU A 1 6 ? 15.217 -0.844 0.555 1.00 0.00 6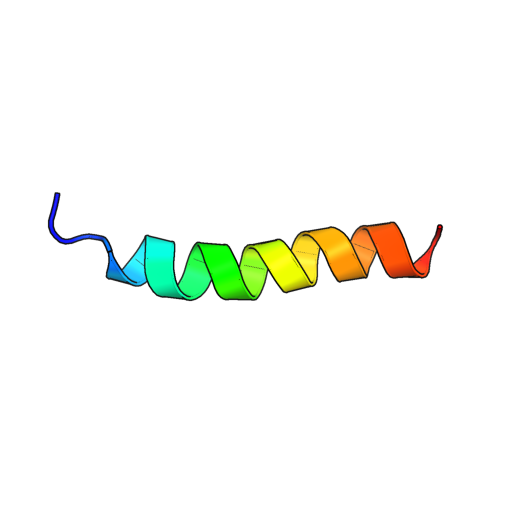 LEU A O 8
ATOM 3146 N N . LYS A 1 7 ? 13.377 0.399 0.187 1.00 0.00 7 LYS A N 8
ATOM 3147 C CA . LYS A 1 7 ? 14.143 1.602 -0.056 1.00 0.00 7 LYS A CA 8
ATOM 3148 C C . LYS A 1 7 ? 14.630 2.209 1.258 1.00 0.00 7 LYS A C 8
ATOM 3149 O O . LYS A 1 7 ? 15.828 2.422 1.447 1.00 0.00 7 LYS A O 8
ATOM 3168 N N . PHE A 1 8 ? 13.698 2.461 2.175 1.00 0.00 8 PHE A N 8
ATOM 3169 C CA . PHE A 1 8 ? 14.048 3.028 3.474 1.00 0.00 8 PHE A CA 8
ATOM 3170 C C . PHE A 1 8 ? 15.054 2.130 4.180 1.00 0.00 8 PHE A C 8
ATOM 3171 O O . PHE A 1 8 ? 15.958 2.607 4.868 1.00 0.00 8 PHE A O 8
ATOM 3188 N N . LEU A 1 9 ? 14.887 0.829 4.009 1.00 0.00 9 LEU A N 8
ATOM 3189 C CA . LEU A 1 9 ? 15.785 -0.128 4.631 1.00 0.00 9 LEU A CA 8
ATOM 3190 C C . LEU A 1 9 ? 17.025 -0.299 3.764 1.00 0.00 9 LEU A C 8
ATOM 3191 O O . LEU A 1 9 ? 18.154 -0.170 4.237 1.00 0.00 9 LEU A O 8
ATOM 3207 N N . GLY A 1 10 ? 16.799 -0.581 2.488 1.00 0.00 10 GLY A N 8
ATOM 3208 C CA . GLY A 1 10 ? 17.892 -0.769 1.543 1.00 0.00 10 GLY A CA 8
ATOM 3209 C C . GLY A 1 10 ? 18.918 0.338 1.682 1.00 0.00 10 GLY A C 8
ATOM 3210 O O . GLY A 1 10 ? 20.116 0.088 1.611 1.00 0.00 10 GLY A O 8
ATOM 3214 N N . LYS A 1 11 ? 18.444 1.562 1.882 1.00 0.00 11 LYS A N 8
ATOM 3215 C CA . LYS A 1 11 ? 19.351 2.690 2.027 1.00 0.00 11 LYS A CA 8
ATOM 3216 C C . LYS A 1 11 ? 20.310 2.452 3.189 1.00 0.00 11 LYS A C 8
ATOM 3217 O O . LYS A 1 11 ? 21.469 2.867 3.147 1.00 0.00 11 LYS A O 8
ATOM 3236 N N . ASN A 1 12 ? 19.832 1.750 4.207 1.00 0.00 12 ASN A N 8
ATOM 3237 C CA . ASN A 1 12 ? 20.672 1.430 5.355 1.00 0.00 12 ASN A CA 8
ATOM 3238 C C . ASN A 1 12 ? 21.686 0.396 4.917 1.00 0.00 12 ASN A C 8
ATOM 3239 O O . ASN A 1 12 ? 22.889 0.556 5.120 1.00 0.00 12 ASN A O 8
ATOM 3250 N N . LEU A 1 13 ? 21.185 -0.647 4.271 1.00 0.00 13 LEU A N 8
ATOM 3251 C CA . LEU A 1 13 ? 22.049 -1.687 3.749 1.00 0.00 13 LEU A CA 8
ATOM 3252 C C . LEU A 1 13 ? 22.983 -1.039 2.740 1.00 0.00 13 LEU A C 8
ATOM 3253 O O . LEU A 1 13 ? 24.163 -1.370 2.643 1.00 0.00 13 LEU A O 8
ATOM 3269 N N . GLY A 1 14 ? 22.424 -0.093 2.000 1.00 0.00 14 GLY A N 8
ATOM 3270 C CA . GLY A 1 14 ? 23.181 0.641 0.999 1.00 0.00 14 GLY A CA 8
ATOM 3271 C C . GLY A 1 14 ? 24.436 1.214 1.624 1.00 0.00 14 GLY A C 8
ATOM 3272 O O . GLY A 1 14 ? 25.527 1.034 1.099 1.00 0.00 14 GLY A O 8
ATOM 3276 N N . LYS A 1 15 ? 24.290 1.873 2.771 1.00 0.00 15 LYS A N 8
ATOM 3277 C CA . LYS A 1 15 ? 25.456 2.415 3.456 1.00 0.00 15 LYS A CA 8
ATOM 3278 C C . LYS A 1 15 ? 26.435 1.273 3.677 1.00 0.00 15 LYS A C 8
ATOM 3279 O O . LYS A 1 15 ? 27.638 1.410 3.457 1.00 0.00 15 LYS A O 8
ATOM 3298 N N . HIS A 1 16 ? 25.894 0.129 4.078 1.00 0.00 16 HIS A N 8
ATOM 3299 C CA . HIS A 1 16 ? 26.708 -1.052 4.288 1.00 0.00 16 HIS A CA 8
ATOM 3300 C C . HIS A 1 16 ? 27.314 -1.462 2.956 1.00 0.00 16 HIS A C 8
ATOM 3301 O O . HIS A 1 16 ? 28.497 -1.814 2.877 1.00 0.00 16 HIS A O 8
ATOM 3315 N N . LEU A 1 17 ? 26.506 -1.371 1.897 1.00 0.00 17 LEU A N 8
ATOM 3316 C CA . LEU A 1 17 ? 26.979 -1.688 0.562 1.00 0.00 17 LEU A CA 8
ATOM 3317 C C . LEU A 1 17 ? 28.028 -0.660 0.164 1.00 0.00 17 LEU A C 8
ATOM 3318 O O . LEU A 1 17 ? 29.111 -1.004 -0.309 1.00 0.00 17 LEU A O 8
ATOM 3334 N N . ALA A 1 18 ? 27.704 0.606 0.390 1.00 0.00 18 ALA A N 8
ATOM 3335 C CA . ALA A 1 18 ? 28.632 1.683 0.087 1.00 0.00 18 ALA A CA 8
ATOM 3336 C C . ALA A 1 18 ? 29.948 1.376 0.771 1.00 0.00 18 ALA A C 8
ATOM 3337 O O . ALA A 1 18 ? 31.008 1.414 0.154 1.00 0.00 18 ALA A O 8
ATOM 3344 N N . LYS A 1 19 ? 29.853 1.027 2.049 1.00 0.00 19 LYS A N 8
ATOM 3345 C CA . LYS A 1 19 ? 31.026 0.660 2.820 1.00 0.00 19 LYS A CA 8
ATOM 3346 C C . LYS A 1 19 ? 31.724 -0.503 2.121 1.00 0.00 19 LYS A C 8
ATOM 3347 O O . LYS A 1 19 ? 32.936 -0.475 1.898 1.00 0.00 19 LYS A O 8
ATOM 3366 N N . GLN A 1 20 ? 30.941 -1.513 1.744 1.00 0.00 20 GLN A N 8
ATOM 3367 C CA . GLN A 1 20 ? 31.487 -2.663 1.036 1.00 0.00 20 GLN A CA 8
ATOM 3368 C C . GLN A 1 20 ? 32.177 -2.187 -0.238 1.00 0.00 20 GLN A C 8
ATOM 3369 O O . GLN A 1 20 ? 33.305 -2.582 -0.532 1.00 0.00 20 GLN A O 8
ATOM 3383 N N . GLN A 1 21 ? 31.498 -1.314 -0.976 1.00 0.00 21 GLN A N 8
ATOM 3384 C CA . GLN A 1 21 ? 32.060 -0.760 -2.203 1.00 0.00 21 GLN A CA 8
ATOM 3385 C C . GLN A 1 21 ? 33.266 0.106 -1.856 1.00 0.00 21 GLN A C 8
ATOM 3386 O O . GLN A 1 21 ? 34.289 0.076 -2.538 1.00 0.00 21 GLN A O 8
ATOM 3400 N N . LEU A 1 22 ? 33.135 0.859 -0.773 1.00 0.00 22 LEU A N 8
ATOM 3401 C CA . LEU A 1 22 ? 34.211 1.725 -0.308 1.00 0.00 22 LEU A CA 8
ATOM 3402 C C . LEU A 1 22 ? 35.492 0.919 -0.197 1.00 0.00 22 LEU A C 8
ATOM 3403 O O . LEU A 1 22 ? 36.563 1.347 -0.638 1.00 0.00 22 LEU A O 8
ATOM 3419 N N . ALA A 1 23 ? 35.355 -0.255 0.391 1.00 0.00 23 ALA A N 8
ATOM 3420 C CA . ALA A 1 23 ? 36.483 -1.162 0.562 1.00 0.00 23 ALA A CA 8
ATOM 3421 C C . ALA A 1 23 ? 37.210 -1.334 -0.768 1.00 0.00 23 ALA A C 8
ATOM 3422 O O . ALA A 1 23 ? 38.409 -1.605 -0.803 1.00 0.00 23 ALA A O 8
ATOM 3429 N N . LYS A 1 24 ? 36.478 -1.150 -1.862 1.00 0.00 24 LYS A N 8
ATOM 3430 C CA . LYS A 1 24 ? 37.067 -1.263 -3.185 1.00 0.00 24 LYS A CA 8
ATOM 3431 C C . LYS A 1 24 ? 37.626 0.088 -3.601 1.00 0.00 24 LYS A C 8
ATOM 3432 O O . LYS A 1 24 ? 38.731 0.183 -4.138 1.00 0.00 24 LYS A O 8
ATOM 3451 N N . LEU A 1 25 ? 36.849 1.128 -3.334 1.00 0.00 25 LEU A N 8
ATOM 3452 C CA . LEU A 1 25 ? 37.253 2.487 -3.664 1.00 0.00 25 LEU A CA 8
ATOM 3453 C C . LEU A 1 25 ? 38.491 2.860 -2.862 1.00 0.00 25 LEU A C 8
ATOM 3454 O O . LEU A 1 25 ? 39.416 3.473 -3.385 1.00 0.00 25 LEU A O 8
ATOM 3473 N N . ILE A 1 1 ? 3.948 3.762 -4.835 1.00 0.00 1 ILE A N 9
ATOM 3474 C CA . ILE A 1 1 ? 3.458 3.018 -3.648 1.00 0.00 1 ILE A CA 9
ATOM 3475 C C . ILE A 1 1 ? 4.507 3.116 -2.543 1.00 0.00 1 ILE A C 9
ATOM 3476 O O . ILE A 1 1 ? 5.673 3.412 -2.806 1.00 0.00 1 ILE A O 9
ATOM 3494 N N . TRP A 1 2 ? 4.087 2.878 -1.308 1.00 0.00 2 TRP A N 9
ATOM 3495 C CA . TRP A 1 2 ? 4.994 2.949 -0.169 1.00 0.00 2 TRP A CA 9
ATOM 3496 C C . TRP A 1 2 ? 6.029 1.831 -0.235 1.00 0.00 2 TRP A C 9
ATOM 3497 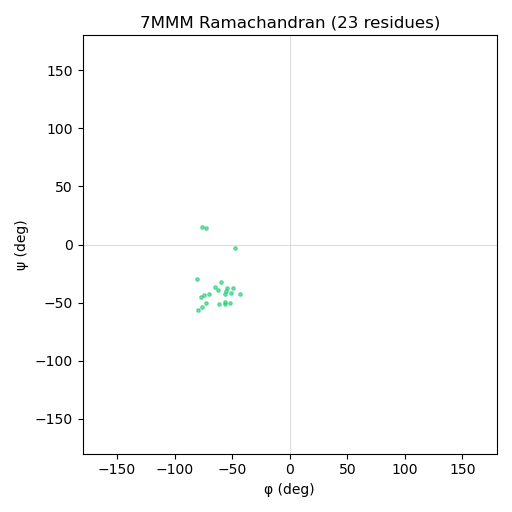O O . TRP A 1 2 ? 5.919 0.827 0.472 1.00 0.00 2 TRP A O 9
ATOM 3518 N N . LEU A 1 3 ? 7.045 2.011 -1.064 1.00 0.00 3 LEU A N 9
ATOM 3519 C CA . LEU A 1 3 ? 8.092 1.034 -1.197 1.00 0.00 3 LEU A CA 9
ATOM 3520 C C . LEU A 1 3 ? 8.908 0.906 0.042 1.00 0.00 3 LEU A C 9
ATOM 3521 O O . LEU A 1 3 ? 10.061 0.461 -0.040 1.00 0.00 3 LEU A O 9
ATOM 3537 N N . THR A 1 4 ? 8.380 1.309 1.165 1.00 0.00 4 THR A N 9
ATOM 3538 C CA . THR A 1 4 ? 9.115 1.210 2.404 1.00 0.00 4 THR A CA 9
ATOM 3539 C C . THR A 1 4 ? 9.803 -0.161 2.478 1.00 0.00 4 THR A C 9
ATOM 3540 O O . THR A 1 4 ? 10.555 -0.435 3.411 1.00 0.00 4 THR A O 9
ATOM 3551 N N . ALA A 1 5 ? 9.552 -1.021 1.474 1.00 0.00 5 ALA A N 9
ATOM 3552 C CA . ALA A 1 5 ? 10.172 -2.338 1.449 1.00 0.00 5 ALA A CA 9
ATOM 3553 C C . ALA A 1 5 ? 11.582 -2.199 0.932 1.00 0.00 5 ALA A C 9
ATOM 3554 O O . ALA A 1 5 ? 12.553 -2.549 1.603 1.00 0.00 5 ALA A O 9
ATOM 3561 N N . LEU A 1 6 ? 11.682 -1.631 -0.254 1.00 0.00 6 LEU A N 9
ATOM 3562 C CA . LEU A 1 6 ? 12.961 -1.396 -0.869 1.00 0.00 6 LEU A CA 9
ATOM 3563 C C . LEU A 1 6 ? 13.572 -0.140 -0.276 1.00 0.00 6 LEU A C 9
ATOM 3564 O O . LEU A 1 6 ? 14.791 0.005 -0.221 1.00 0.00 6 LEU A O 9
ATOM 3580 N N . LYS A 1 7 ? 12.713 0.776 0.158 1.00 0.00 7 LYS A N 9
ATOM 3581 C CA . LYS A 1 7 ? 13.200 2.024 0.723 1.00 0.00 7 LYS A CA 9
ATOM 3582 C C . LYS A 1 7 ? 13.851 1.797 2.081 1.00 0.00 7 LYS A C 9
ATOM 3583 O O . LYS A 1 7 ? 14.926 2.330 2.350 1.00 0.00 7 LYS A O 9
ATOM 3602 N N . PHE A 1 8 ? 13.215 1.001 2.937 1.00 0.00 8 PHE A N 9
ATOM 3603 C CA . PHE A 1 8 ? 13.785 0.728 4.254 1.00 0.00 8 PHE A CA 9
ATOM 3604 C C . PHE A 1 8 ? 15.043 -0.112 4.103 1.00 0.00 8 PHE A C 9
ATOM 3605 O O . PHE A 1 8 ? 15.904 -0.132 4.986 1.00 0.00 8 PHE A O 9
ATOM 3622 N N . LEU A 1 9 ? 15.139 -0.798 2.974 1.00 0.00 9 LEU A N 9
ATOM 3623 C CA . LEU A 1 9 ? 16.289 -1.638 2.693 1.00 0.00 9 LEU A CA 9
ATOM 3624 C C . LEU A 1 9 ? 17.387 -0.825 2.024 1.00 0.00 9 LEU A C 9
ATOM 3625 O O . LEU A 1 9 ? 18.514 -0.768 2.515 1.00 0.00 9 LEU A O 9
ATOM 3641 N N . GLY A 1 10 ? 17.045 -0.216 0.893 1.00 0.00 10 GLY A N 9
ATOM 3642 C CA . GLY A 1 10 ? 17.995 0.588 0.127 1.00 0.00 10 GLY A CA 9
ATOM 3643 C C . GLY A 1 10 ? 18.964 1.327 1.043 1.00 0.00 10 GLY A C 9
ATOM 3644 O O . GLY A 1 10 ? 20.170 1.348 0.795 1.00 0.00 10 GLY A O 9
ATOM 3648 N N . LYS A 1 11 ? 18.431 1.937 2.095 1.00 0.00 11 LYS A N 9
ATOM 3649 C CA . LYS A 1 11 ? 19.256 2.681 3.032 1.00 0.00 11 LYS A CA 9
ATOM 3650 C C . LYS A 1 11 ? 20.311 1.783 3.671 1.00 0.00 11 LYS A C 9
ATOM 3651 O O . LYS A 1 11 ? 21.468 2.178 3.834 1.00 0.00 11 LYS A O 9
ATOM 3670 N N . ASN A 1 12 ? 19.908 0.572 4.013 1.00 0.00 12 ASN A N 9
ATOM 3671 C CA . ASN A 1 12 ? 20.822 -0.391 4.618 1.00 0.00 12 ASN A CA 9
ATOM 3672 C C . ASN A 1 12 ? 21.787 -0.879 3.561 1.00 0.00 12 ASN A C 9
ATOM 3673 O O . ASN A 1 12 ? 23.006 -0.850 3.744 1.00 0.00 12 ASN A O 9
ATOM 3684 N N . LEU A 1 13 ? 21.225 -1.297 2.438 1.00 0.00 13 LEU A N 9
ATOM 3685 C CA . LEU A 1 13 ? 22.029 -1.768 1.327 1.00 0.00 13 LEU A CA 9
ATOM 3686 C C . LEU A 1 13 ? 22.989 -0.668 0.915 1.00 0.00 13 LEU A C 9
ATOM 3687 O O . LEU A 1 13 ? 24.097 -0.929 0.444 1.00 0.00 13 LEU A O 9
ATOM 3703 N N . GLY A 1 14 ? 22.557 0.566 1.123 1.00 0.00 14 GLY A N 9
ATOM 3704 C CA . GLY A 1 14 ? 23.384 1.715 0.795 1.00 0.00 14 GLY A CA 9
ATOM 3705 C C . GLY A 1 14 ? 24.602 1.734 1.691 1.00 0.00 14 GLY A C 9
ATOM 3706 O O . GLY A 1 14 ? 25.734 1.758 1.210 1.00 0.00 14 GLY A O 9
ATOM 3710 N N . LYS A 1 15 ? 24.379 1.679 2.998 1.00 0.00 15 LYS A N 9
ATOM 3711 C CA . LYS A 1 15 ? 25.500 1.653 3.920 1.00 0.00 15 LYS A CA 9
ATOM 3712 C C . LYS A 1 15 ? 26.393 0.494 3.519 1.00 0.00 15 LYS A C 9
ATOM 3713 O O . LYS A 1 15 ? 27.619 0.614 3.466 1.00 0.00 15 LYS A O 9
ATOM 3732 N N . HIS A 1 16 ? 25.748 -0.622 3.192 1.00 0.00 16 HIS A N 9
ATOM 3733 C CA . HIS A 1 16 ? 26.464 -1.801 2.747 1.00 0.00 16 HIS A CA 9
ATOM 3734 C C . HIS A 1 16 ? 27.258 -1.443 1.500 1.00 0.00 16 HIS A C 9
ATOM 3735 O O . HIS A 1 16 ? 28.379 -1.908 1.308 1.00 0.00 16 HIS A O 9
ATOM 3749 N N . LEU A 1 17 ? 26.686 -0.580 0.668 1.00 0.00 17 LEU A N 9
ATOM 3750 C CA . LEU A 1 17 ? 27.383 -0.140 -0.527 1.00 0.00 17 LEU A CA 9
ATOM 3751 C C . LEU A 1 17 ? 28.554 0.718 -0.087 1.00 0.00 17 LEU A C 9
ATOM 3752 O O . LEU A 1 17 ? 29.694 0.497 -0.490 1.00 0.00 17 LEU A O 9
ATOM 3768 N N . ALA A 1 18 ? 28.258 1.681 0.779 1.00 0.00 18 ALA A N 9
ATOM 3769 C CA . ALA A 1 18 ? 29.289 2.562 1.314 1.00 0.00 18 ALA A CA 9
ATOM 3770 C C . ALA A 1 18 ? 30.418 1.739 1.924 1.00 0.00 18 ALA A C 9
ATOM 3771 O O . ALA A 1 18 ? 31.601 2.034 1.708 1.00 0.00 18 ALA A O 9
ATOM 3778 N N . LYS A 1 19 ? 30.049 0.706 2.679 1.00 0.00 19 LYS A N 9
ATOM 3779 C CA . LYS A 1 19 ? 31.031 -0.158 3.303 1.00 0.00 19 LYS A CA 9
ATOM 3780 C C . LYS A 1 19 ? 31.770 -0.925 2.210 1.00 0.00 19 LYS A C 9
ATOM 3781 O O . LYS A 1 19 ? 32.993 -1.092 2.261 1.00 0.00 19 LYS A O 9
ATOM 3800 N N . GLN A 1 20 ? 31.015 -1.363 1.206 1.00 0.00 20 GLN A N 9
ATOM 3801 C CA . GLN A 1 20 ? 31.591 -2.080 0.084 1.00 0.00 20 GLN A CA 9
ATOM 3802 C C . GLN A 1 20 ? 32.535 -1.157 -0.673 1.00 0.00 20 GLN A C 9
ATOM 3803 O O . GLN A 1 20 ? 33.708 -1.478 -0.872 1.00 0.00 20 GLN A O 9
ATOM 3817 N N . GLN A 1 21 ? 32.013 -0.001 -1.088 1.00 0.00 21 GLN A N 9
ATOM 3818 C CA . GLN A 1 21 ? 32.819 0.972 -1.816 1.00 0.00 21 GLN A CA 9
ATOM 3819 C C . GLN A 1 21 ? 34.146 1.162 -1.104 1.00 0.00 21 GLN A C 9
ATOM 3820 O O . GLN A 1 21 ? 35.206 1.122 -1.720 1.00 0.00 21 GLN A O 9
ATOM 3834 N N . LEU A 1 22 ? 34.062 1.368 0.204 1.00 0.00 22 LEU A N 9
ATOM 3835 C CA . LEU A 1 22 ? 35.253 1.568 1.029 1.00 0.00 22 LEU A CA 9
ATOM 3836 C C . LEU A 1 22 ? 36.191 0.380 0.909 1.00 0.00 22 LEU A C 9
ATOM 3837 O O . LEU A 1 22 ? 37.388 0.545 0.744 1.00 0.00 22 LEU A O 9
ATOM 3853 N N . ALA A 1 23 ? 35.650 -0.819 0.998 1.00 0.00 23 ALA A N 9
ATOM 3854 C CA . ALA A 1 23 ? 36.486 -2.013 0.890 1.00 0.00 23 ALA A CA 9
ATOM 3855 C C . ALA A 1 23 ? 37.335 -1.957 -0.382 1.00 0.00 23 ALA A C 9
ATOM 3856 O O . ALA A 1 23 ? 38.446 -2.488 -0.428 1.00 0.00 23 ALA A O 9
ATOM 3863 N N . LYS A 1 24 ? 36.794 -1.315 -1.405 1.00 0.00 24 LYS A N 9
ATOM 3864 C CA . LYS A 1 24 ? 37.471 -1.171 -2.680 1.00 0.00 24 LYS A CA 9
ATOM 3865 C C . LYS A 1 24 ? 38.196 0.163 -2.735 1.00 0.00 24 LYS A C 9
ATOM 3866 O O . LYS A 1 24 ? 39.383 0.233 -3.057 1.00 0.00 24 LYS A O 9
ATOM 3885 N N . LEU A 1 25 ? 37.437 1.209 -2.409 1.00 0.00 25 LEU A N 9
ATOM 3886 C CA . LEU A 1 25 ? 37.919 2.586 -2.393 1.00 0.00 25 LEU A CA 9
ATOM 3887 C C . LEU A 1 25 ? 38.989 2.833 -3.459 1.00 0.00 25 LEU A C 9
ATOM 3888 O O . LEU A 1 25 ? 38.935 2.251 -4.547 1.00 0.00 25 LEU A O 9
ATOM 3907 N N . ILE A 1 1 ? 5.734 5.168 -6.257 1.00 0.00 1 ILE A N 10
ATOM 3908 C CA . ILE A 1 1 ? 5.763 3.880 -5.521 1.00 0.00 1 ILE A CA 10
ATOM 3909 C C . ILE A 1 1 ? 6.185 4.140 -4.082 1.00 0.00 1 ILE A C 10
ATOM 3910 O O . ILE A 1 1 ? 6.922 5.086 -3.805 1.00 0.00 1 ILE A O 10
ATOM 3928 N N . TRP A 1 2 ? 5.719 3.294 -3.170 1.00 0.00 2 TRP A N 10
ATOM 3929 C CA . TRP A 1 2 ? 6.060 3.431 -1.757 1.00 0.00 2 TRP A CA 10
ATOM 3930 C C . TRP A 1 2 ? 6.756 2.162 -1.273 1.00 0.00 2 TRP A C 10
ATOM 3931 O O . TRP A 1 2 ? 6.251 1.441 -0.412 1.00 0.00 2 TRP A O 10
ATOM 3952 N N . LEU A 1 3 ? 7.927 1.895 -1.842 1.00 0.00 3 LEU A N 10
ATOM 3953 C CA . LEU A 1 3 ? 8.710 0.741 -1.498 1.00 0.00 3 LEU A CA 10
ATOM 3954 C C . LEU A 1 3 ? 9.446 0.905 -0.216 1.00 0.00 3 LEU A C 10
ATOM 3955 O O . LEU A 1 3 ? 10.467 0.236 -0.022 1.00 0.00 3 LEU A O 10
ATOM 3971 N N . THR A 1 4 ? 9.000 1.778 0.636 1.00 0.00 4 THR A N 10
ATOM 3972 C CA . THR A 1 4 ? 9.679 1.973 1.897 1.00 0.00 4 THR A CA 10
ATOM 3973 C C . THR A 1 4 ? 10.031 0.598 2.496 1.00 0.00 4 THR A C 10
ATOM 3974 O O . THR A 1 4 ? 10.701 0.522 3.519 1.00 0.00 4 THR A O 10
ATOM 3985 N N . ALA A 1 5 ? 9.599 -0.495 1.831 1.00 0.00 5 ALA A N 10
ATOM 3986 C CA . ALA A 1 5 ? 9.903 -1.838 2.318 1.00 0.00 5 ALA A CA 10
ATOM 3987 C C . ALA A 1 5 ? 11.311 -2.201 1.914 1.00 0.00 5 ALA A C 10
ATOM 3988 O O . ALA A 1 5 ? 12.154 -2.533 2.744 1.00 0.00 5 ALA A O 10
ATOM 3995 N N . LEU A 1 6 ? 11.560 -2.102 0.619 1.00 0.00 6 LEU A N 10
ATOM 3996 C CA . LEU A 1 6 ? 12.867 -2.386 0.088 1.00 0.00 6 LEU A CA 10
ATOM 3997 C C . LEU A 1 6 ? 13.763 -1.199 0.373 1.00 0.00 6 LEU A C 10
ATOM 3998 O O . LEU A 1 6 ? 14.976 -1.340 0.517 1.00 0.00 6 LEU A O 10
ATOM 4014 N N . LYS A 1 7 ? 13.149 -0.018 0.463 1.00 0.00 7 LYS A N 10
ATOM 4015 C CA . LYS A 1 7 ? 13.917 1.191 0.734 1.00 0.00 7 LYS A CA 10
ATOM 4016 C C . LYS A 1 7 ? 14.410 1.195 2.174 1.00 0.00 7 LYS A C 10
ATOM 4017 O O . LYS A 1 7 ? 15.577 1.493 2.432 1.00 0.00 7 LYS A O 10
ATOM 4036 N N . PHE A 1 8 ? 13.532 0.842 3.112 1.00 0.00 8 PHE A N 10
ATOM 4037 C CA . PHE A 1 8 ? 13.937 0.802 4.512 1.00 0.00 8 PHE A CA 10
ATOM 4038 C C . PHE A 1 8 ? 15.142 -0.116 4.644 1.00 0.00 8 PHE A C 10
ATOM 4039 O O . PHE A 1 8 ? 15.998 0.070 5.513 1.00 0.00 8 PHE A O 10
ATOM 4056 N N . LEU A 1 9 ? 15.209 -1.089 3.746 1.00 0.00 9 LEU A N 10
ATOM 4057 C CA . LEU A 1 9 ? 16.319 -2.024 3.716 1.00 0.00 9 LEU A CA 10
ATOM 4058 C C . LEU A 1 9 ? 17.456 -1.394 2.929 1.00 0.00 9 LEU A C 10
ATOM 4059 O O . LEU A 1 9 ? 18.593 -1.307 3.402 1.00 0.00 9 LEU A O 10
ATOM 4075 N N . GLY A 1 10 ? 17.129 -0.945 1.721 1.00 0.00 10 GLY A N 10
ATOM 4076 C CA . GLY A 1 10 ? 18.108 -0.311 0.854 1.00 0.00 10 GLY A CA 10
ATOM 4077 C C . GLY A 1 10 ? 18.942 0.692 1.630 1.00 0.00 10 GLY A C 10
ATOM 4078 O O . GLY A 1 10 ? 20.160 0.721 1.502 1.00 0.00 10 GLY A O 10
ATOM 4082 N N . LYS A 1 11 ? 18.291 1.518 2.439 1.00 0.00 11 LYS A N 10
ATOM 4083 C CA . LYS A 1 11 ? 19.016 2.504 3.214 1.00 0.00 11 LYS A CA 10
ATOM 4084 C C . LYS A 1 11 ? 20.025 1.824 4.132 1.00 0.00 11 LYS A C 10
ATOM 4085 O O . LYS A 1 11 ? 21.130 2.327 4.348 1.00 0.00 11 LYS A O 10
ATOM 4104 N N . ASN A 1 12 ? 19.644 0.665 4.646 1.00 0.00 12 ASN A N 10
ATOM 4105 C CA . ASN A 1 12 ? 20.521 -0.113 5.509 1.00 0.00 12 ASN A CA 10
ATOM 4106 C C . ASN A 1 12 ? 21.591 -0.754 4.651 1.00 0.00 12 ASN A C 10
ATOM 4107 O O . ASN A 1 12 ? 22.787 -0.652 4.930 1.00 0.00 12 ASN A O 10
ATOM 4118 N N . LEU A 1 13 ? 21.135 -1.399 3.583 1.00 0.00 13 LEU A N 10
ATOM 4119 C CA . LEU A 1 13 ? 22.039 -2.040 2.643 1.00 0.00 13 LEU A CA 10
ATOM 4120 C C . LEU A 1 13 ? 22.972 -0.991 2.071 1.00 0.00 13 LEU A C 10
ATOM 4121 O O . LEU A 1 13 ? 24.146 -1.246 1.820 1.00 0.00 13 LEU A O 10
ATOM 4137 N N . GLY A 1 14 ? 22.431 0.202 1.870 1.00 0.00 14 GLY A N 10
ATOM 4138 C CA . GLY A 1 14 ? 23.215 1.304 1.323 1.00 0.00 14 GLY A CA 10
ATOM 4139 C C . GLY A 1 14 ? 24.480 1.522 2.133 1.00 0.00 14 GLY A C 10
ATOM 4140 O O . GLY A 1 14 ? 25.572 1.593 1.577 1.00 0.00 14 GLY A O 10
ATOM 4144 N N . LYS A 1 15 ? 24.338 1.596 3.451 1.00 0.00 15 LYS A N 10
ATOM 4145 C CA . LYS A 1 15 ? 25.501 1.769 4.305 1.00 0.00 15 LYS A CA 10
ATOM 4146 C C . LYS A 1 15 ? 26.476 0.647 3.993 1.00 0.00 15 LYS A C 10
ATOM 4147 O O . LYS A 1 15 ? 27.681 0.869 3.852 1.00 0.00 15 LYS A O 10
ATOM 4166 N N . HIS A 1 16 ? 25.928 -0.552 3.834 1.00 0.00 16 HIS A N 10
ATOM 4167 C CA . HIS A 1 16 ? 26.730 -1.707 3.484 1.00 0.00 16 HIS A CA 10
ATOM 4168 C C . HIS A 1 16 ? 27.314 -1.483 2.099 1.00 0.00 16 HIS A C 10
ATOM 4169 O O . HIS A 1 16 ? 28.492 -1.754 1.853 1.00 0.00 16 HIS A O 10
ATOM 4183 N N . LEU A 1 17 ? 26.483 -0.945 1.207 1.00 0.00 17 LEU A N 10
ATOM 4184 C CA . LEU A 1 17 ? 26.929 -0.642 -0.141 1.00 0.00 17 LEU A CA 10
ATOM 4185 C C . LEU A 1 17 ? 28.077 0.340 -0.042 1.00 0.00 17 LEU A C 10
ATOM 4186 O O . LEU A 1 17 ? 29.172 0.093 -0.547 1.00 0.00 17 LEU A O 10
ATOM 4202 N N . ALA A 1 18 ? 27.820 1.442 0.646 1.00 0.00 18 ALA A N 10
ATOM 4203 C CA . ALA A 1 18 ? 28.842 2.457 0.852 1.00 0.00 18 ALA A CA 10
ATOM 4204 C C . ALA A 1 18 ? 30.092 1.784 1.390 1.00 0.00 18 ALA A C 10
ATOM 4205 O O . ALA A 1 18 ? 31.187 1.965 0.861 1.00 0.00 18 ALA A O 10
ATOM 4212 N N . LYS A 1 19 ? 29.911 0.978 2.431 1.00 0.00 19 LYS A N 10
ATOM 4213 C CA . LYS A 1 19 ? 31.029 0.252 3.013 1.00 0.00 19 LYS A CA 10
ATOM 4214 C C . LYS A 1 19 ? 31.697 -0.564 1.917 1.00 0.00 19 LYS A C 10
ATOM 4215 O O . LYS A 1 19 ? 32.913 -0.498 1.723 1.00 0.00 19 LYS A O 10
ATOM 4234 N N . GLN A 1 20 ? 30.880 -1.308 1.176 1.00 0.00 20 GLN A N 10
ATOM 4235 C CA . GLN A 1 20 ? 31.382 -2.106 0.071 1.00 0.00 20 GLN A CA 10
ATOM 4236 C C . GLN A 1 20 ? 32.128 -1.195 -0.893 1.00 0.00 20 GLN A C 10
ATOM 4237 O O . GLN A 1 20 ? 33.272 -1.461 -1.262 1.00 0.00 20 GLN A O 10
ATOM 4251 N N . GLN A 1 21 ? 31.476 -0.101 -1.267 1.00 0.00 21 GLN A N 10
ATOM 4252 C CA . GLN A 1 21 ? 32.088 0.872 -2.158 1.00 0.00 21 GLN A CA 10
ATOM 4253 C C . GLN A 1 21 ? 33.389 1.357 -1.543 1.00 0.00 21 GLN A C 10
ATOM 4254 O O . GLN A 1 21 ? 34.389 1.510 -2.231 1.00 0.00 21 GLN A O 10
ATOM 4268 N N . LEU A 1 22 ? 33.368 1.577 -0.237 1.00 0.00 22 LEU A N 10
ATOM 4269 C CA . LEU A 1 22 ? 34.555 2.028 0.478 1.00 0.00 22 LEU A CA 10
ATOM 4270 C C . LEU A 1 22 ? 35.671 1.004 0.328 1.00 0.00 22 LEU A C 10
ATOM 4271 O O . LEU A 1 22 ? 36.830 1.348 0.109 1.00 0.00 22 LEU A O 10
ATOM 4287 N N . ALA A 1 23 ? 35.308 -0.259 0.463 1.00 0.00 23 ALA A N 10
ATOM 4288 C CA . ALA A 1 23 ? 36.280 -1.340 0.346 1.00 0.00 23 ALA A CA 10
ATOM 4289 C C . ALA A 1 23 ? 36.903 -1.340 -1.049 1.00 0.00 23 ALA A C 10
ATOM 4290 O O . ALA A 1 23 ? 38.097 -1.585 -1.209 1.00 0.00 23 ALA A O 10
ATOM 4297 N N . LYS A 1 24 ? 36.078 -1.072 -2.056 1.00 0.00 24 LYS A N 10
ATOM 4298 C CA . LYS A 1 24 ? 36.539 -1.055 -3.440 1.00 0.00 24 LYS A CA 10
ATOM 4299 C C . LYS A 1 24 ? 37.074 0.323 -3.816 1.00 0.00 24 LYS A C 10
ATOM 4300 O O . LYS A 1 24 ? 37.987 0.435 -4.630 1.00 0.00 24 LYS A O 10
ATOM 4319 N N . LEU A 1 25 ? 36.477 1.347 -3.211 1.00 0.00 25 LEU A N 10
ATOM 4320 C CA . LEU A 1 25 ? 36.833 2.752 -3.432 1.00 0.00 25 LEU A CA 10
ATOM 4321 C C . LEU A 1 25 ? 37.826 2.937 -4.581 1.00 0.00 25 LEU A C 10
ATOM 4322 O O . LEU A 1 25 ? 38.906 3.500 -4.400 1.00 0.00 25 LEU A O 10
ATOM 4341 N N . ILE A 1 1 ? 9.196 4.456 -5.276 1.00 0.00 1 ILE A N 11
ATOM 4342 C CA . ILE A 1 1 ? 8.362 3.229 -5.225 1.00 0.00 1 ILE A CA 11
ATOM 4343 C C . ILE A 1 1 ? 7.729 3.148 -3.840 1.00 0.00 1 ILE A C 11
ATOM 4344 O O . ILE A 1 1 ? 8.325 3.588 -2.857 1.00 0.00 1 ILE A O 11
ATOM 4362 N N . TRP A 1 2 ? 6.517 2.611 -3.766 1.00 0.00 2 TRP A N 11
ATOM 4363 C CA . TRP A 1 2 ? 5.808 2.519 -2.494 1.00 0.00 2 TRP A CA 11
ATOM 4364 C C . TRP A 1 2 ? 6.493 1.573 -1.510 1.00 0.00 2 TRP A C 11
ATOM 4365 O O . TRP A 1 2 ? 6.170 1.581 -0.321 1.00 0.00 2 TRP A O 11
ATOM 4386 N N . LEU A 1 3 ? 7.435 0.765 -1.986 1.00 0.00 3 LEU A N 11
ATOM 4387 C CA . LEU A 1 3 ? 8.127 -0.145 -1.115 1.00 0.00 3 LEU A CA 11
ATOM 4388 C C . LEU A 1 3 ? 9.142 0.558 -0.289 1.00 0.00 3 LEU A C 11
ATOM 4389 O O . LEU A 1 3 ? 10.030 -0.097 0.270 1.00 0.00 3 LEU A O 11
ATOM 4405 N N . THR A 1 4 ? 9.045 1.850 -0.198 1.00 0.00 4 THR A N 11
ATOM 4406 C CA . THR A 1 4 ? 9.975 2.601 0.604 1.00 0.00 4 THR A CA 11
ATOM 4407 C C . THR A 1 4 ? 10.124 1.896 1.960 1.00 0.00 4 THR A C 11
ATOM 4408 O O . THR A 1 4 ? 10.911 2.313 2.802 1.00 0.00 4 THR A O 11
ATOM 4419 N N . ALA A 1 5 ? 9.354 0.807 2.162 1.00 0.00 5 ALA A N 11
ATOM 4420 C CA . ALA A 1 5 ? 9.416 0.065 3.415 1.00 0.00 5 ALA A CA 11
ATOM 4421 C C . ALA A 1 5 ? 10.628 -0.832 3.411 1.00 0.00 5 ALA A C 11
ATOM 4422 O O . ALA A 1 5 ? 11.485 -0.760 4.290 1.00 0.00 5 ALA A O 11
ATOM 4429 N N . LEU A 1 6 ? 10.698 -1.665 2.390 1.00 0.00 6 LEU A N 11
ATOM 4430 C CA . LEU A 1 6 ? 11.815 -2.564 2.238 1.00 0.00 6 LEU A CA 11
ATOM 4431 C C . LEU A 1 6 ? 12.986 -1.773 1.707 1.00 0.00 6 LEU A C 11
ATOM 4432 O O . LEU A 1 6 ? 14.146 -2.129 1.915 1.00 0.00 6 LEU A O 11
ATOM 4448 N N . LYS A 1 7 ? 12.676 -0.681 1.011 1.00 0.00 7 LYS A N 11
ATOM 4449 C CA . LYS A 1 7 ? 13.730 0.149 0.453 1.00 0.00 7 LYS A CA 11
ATOM 4450 C C . LYS A 1 7 ? 14.481 0.876 1.558 1.00 0.00 7 LYS A C 11
ATOM 4451 O O . LYS A 1 7 ? 15.707 0.963 1.520 1.00 0.00 7 LYS A O 11
ATOM 4470 N N . PHE A 1 8 ? 13.760 1.379 2.559 1.00 0.00 8 PHE A N 11
ATOM 4471 C CA . PHE A 1 8 ? 14.427 2.073 3.656 1.00 0.00 8 PHE A CA 11
ATOM 4472 C C . PHE A 1 8 ? 15.454 1.136 4.272 1.00 0.00 8 PHE A C 11
ATOM 4473 O O . PHE A 1 8 ? 16.494 1.568 4.766 1.00 0.00 8 PHE A O 11
ATOM 4490 N N . LEU A 1 9 ? 15.161 -0.154 4.192 1.00 0.00 9 LEU A N 11
ATOM 4491 C CA . LEU A 1 9 ? 16.071 -1.167 4.687 1.00 0.00 9 LEU A CA 11
ATOM 4492 C C . LEU A 1 9 ? 17.194 -1.315 3.675 1.00 0.00 9 LEU A C 11
ATOM 4493 O O . LEU A 1 9 ? 18.370 -1.147 3.994 1.00 0.00 9 LEU A O 11
ATOM 4509 N N . GLY A 1 10 ? 16.812 -1.597 2.435 1.00 0.00 10 GLY A N 11
ATOM 4510 C CA . GLY A 1 10 ? 17.788 -1.731 1.362 1.00 0.00 10 GLY A CA 11
ATOM 4511 C C . GLY A 1 10 ? 18.733 -0.537 1.372 1.00 0.00 10 GLY A C 11
ATOM 4512 O O . GLY A 1 10 ? 19.947 -0.696 1.281 1.00 0.00 10 GLY A O 11
ATOM 4516 N N . LYS A 1 11 ? 18.168 0.661 1.496 1.00 0.00 11 LYS A N 11
ATOM 4517 C CA . LYS A 1 11 ? 18.979 1.873 1.525 1.00 0.00 11 LYS A CA 11
ATOM 4518 C C . LYS A 1 11 ? 19.866 1.863 2.762 1.00 0.00 11 LYS A C 11
ATOM 4519 O O . LYS A 1 11 ? 21.004 2.326 2.727 1.00 0.00 11 LYS A O 11
ATOM 4538 N N . ASN A 1 12 ? 19.351 1.291 3.845 1.00 0.00 12 ASN A N 11
ATOM 4539 C CA . ASN A 1 12 ? 20.131 1.189 5.070 1.00 0.00 12 ASN A CA 11
ATOM 4540 C C . ASN A 1 12 ? 21.332 0.315 4.772 1.00 0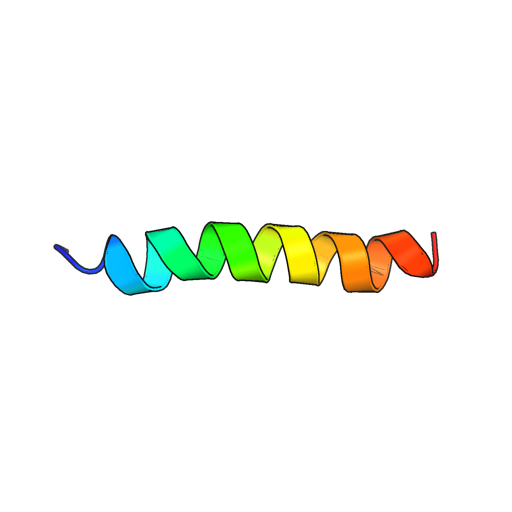.00 12 ASN A C 11
ATOM 4541 O O . ASN A 1 12 ? 22.470 0.661 5.100 1.00 0.00 12 ASN A O 11
ATOM 4552 N N . LEU A 1 13 ? 21.072 -0.796 4.092 1.00 0.00 13 LEU A N 11
ATOM 4553 C CA . LEU A 1 13 ? 22.144 -1.690 3.690 1.00 0.00 13 LEU A CA 11
ATOM 4554 C C . LEU A 1 13 ? 22.964 -0.969 2.637 1.00 0.00 13 LEU A C 11
ATOM 4555 O O . LEU A 1 13 ? 24.170 -1.157 2.522 1.00 0.00 13 LEU A O 11
ATOM 4571 N N . GLY A 1 14 ? 22.274 -0.124 1.880 1.00 0.00 14 GLY A N 11
ATOM 4572 C CA . GLY A 1 14 ? 22.910 0.664 0.832 1.00 0.00 14 GLY A CA 11
ATOM 4573 C C . GLY A 1 14 ? 24.143 1.350 1.385 1.00 0.00 14 GLY A C 11
ATOM 4574 O O . GLY A 1 14 ? 25.216 1.301 0.781 1.00 0.00 14 GLY A O 11
ATOM 4578 N N . LYS A 1 15 ? 24.005 1.961 2.560 1.00 0.00 15 LYS A N 11
ATOM 4579 C CA . LYS A 1 15 ? 25.149 2.604 3.188 1.00 0.00 15 LYS A CA 11
ATOM 4580 C C . LYS A 1 15 ? 26.241 1.559 3.312 1.00 0.00 15 LYS A C 11
ATOM 4581 O O . LYS A 1 15 ? 27.405 1.801 2.995 1.00 0.00 15 LYS A O 11
ATOM 4600 N N . HIS A 1 16 ? 25.833 0.369 3.731 1.00 0.00 16 HIS A N 11
ATOM 4601 C CA . HIS A 1 16 ? 26.756 -0.737 3.847 1.00 0.00 16 HIS A CA 11
ATOM 4602 C C . HIS A 1 16 ? 27.264 -1.087 2.454 1.00 0.00 16 HIS A C 11
ATOM 4603 O O . HIS A 1 16 ? 28.457 -1.301 2.253 1.00 0.00 16 HIS A O 11
ATOM 4617 N N . LEU A 1 17 ? 26.353 -1.119 1.483 1.00 0.00 17 LEU A N 11
ATOM 4618 C CA . LEU A 1 17 ? 26.745 -1.420 0.115 1.00 0.00 17 LEU A CA 11
ATOM 4619 C C . LEU A 1 17 ? 27.766 -0.387 -0.326 1.00 0.00 17 LEU A C 11
ATOM 4620 O O . LEU A 1 17 ? 28.793 -0.720 -0.926 1.00 0.00 17 LEU A O 11
ATOM 4636 N N . ALA A 1 18 ? 27.485 0.870 0.001 1.00 0.00 18 ALA A N 11
ATOM 4637 C CA . ALA A 1 18 ? 28.388 1.956 -0.335 1.00 0.00 18 ALA A CA 11
ATOM 4638 C C . ALA A 1 18 ? 29.715 1.711 0.360 1.00 0.00 18 ALA A C 11
ATOM 4639 O O . ALA A 1 18 ? 30.768 1.674 -0.280 1.00 0.00 18 ALA A O 11
ATOM 4646 N N . LYS A 1 19 ? 29.650 1.520 1.677 1.00 0.00 19 LYS A N 11
ATOM 4647 C CA . LYS A 1 19 ? 30.846 1.256 2.458 1.00 0.00 19 LYS A CA 11
ATOM 4648 C C . LYS A 1 19 ? 31.553 0.028 1.888 1.00 0.00 19 LYS A C 11
ATOM 4649 O O . LYS A 1 19 ? 32.782 -0.031 1.855 1.00 0.00 19 LYS A O 11
ATOM 4668 N N . GLN A 1 20 ? 30.763 -0.942 1.419 1.00 0.00 20 GLN A N 11
ATOM 4669 C CA . GLN A 1 20 ? 31.326 -2.149 0.833 1.00 0.00 20 GLN A CA 11
ATOM 4670 C C . GLN A 1 20 ? 32.168 -1.770 -0.376 1.00 0.00 20 GLN A C 11
ATOM 4671 O O . GLN A 1 20 ? 33.339 -2.134 -0.463 1.00 0.00 20 GLN A O 11
ATOM 4685 N N . GLN A 1 21 ? 31.566 -1.018 -1.298 1.00 0.00 21 GLN A N 11
ATOM 4686 C CA . GLN A 1 21 ? 32.283 -0.573 -2.487 1.00 0.00 21 GLN A CA 11
ATOM 4687 C C . GLN A 1 21 ? 33.438 0.308 -2.050 1.00 0.00 21 GLN A C 11
ATOM 4688 O O . GLN A 1 21 ? 34.569 0.140 -2.499 1.00 0.00 21 GLN A O 11
ATOM 4702 N N . LEU A 1 22 ? 33.139 1.232 -1.146 1.00 0.00 22 LEU A N 11
ATOM 4703 C CA . LEU A 1 22 ? 34.155 2.134 -0.618 1.00 0.00 22 LEU A CA 11
ATOM 4704 C C . LEU A 1 22 ? 35.333 1.318 -0.122 1.00 0.00 22 LEU A C 11
ATOM 4705 O O . LEU A 1 22 ? 36.488 1.667 -0.356 1.00 0.00 22 LEU A O 11
ATOM 4721 N N . ALA A 1 23 ? 35.030 0.220 0.547 1.00 0.00 23 ALA A N 11
ATOM 4722 C CA . ALA A 1 23 ? 36.077 -0.662 1.054 1.00 0.00 23 ALA A CA 11
ATOM 4723 C C . ALA A 1 23 ? 37.007 -1.070 -0.087 1.00 0.00 23 ALA A C 11
ATOM 4724 O O . ALA A 1 23 ? 38.172 -1.403 0.137 1.00 0.00 23 ALA A O 11
ATOM 4731 N N . LYS A 1 24 ? 36.490 -1.031 -1.316 1.00 0.00 24 LYS A N 11
ATOM 4732 C CA . LYS A 1 24 ? 37.285 -1.379 -2.486 1.00 0.00 24 LYS A CA 11
ATOM 4733 C C . LYS A 1 24 ? 37.963 -0.124 -3.010 1.00 0.00 24 LYS A C 11
ATOM 4734 O O . LYS A 1 24 ? 38.824 -0.178 -3.892 1.00 0.00 24 LYS A O 11
ATOM 4753 N N . LEU A 1 25 ? 37.543 1.007 -2.463 1.00 0.00 25 LEU A N 11
ATOM 4754 C CA . LEU A 1 25 ? 38.066 2.299 -2.859 1.00 0.00 25 LEU A CA 11
ATOM 4755 C C . LEU A 1 25 ? 39.006 2.841 -1.786 1.00 0.00 25 LEU A C 11
ATOM 4756 O O . LEU A 1 25 ? 40.091 3.342 -2.094 1.00 0.00 25 LEU A O 11
ATOM 4775 N N . ILE A 1 1 ? 5.258 1.652 -5.414 1.00 0.00 1 ILE A N 12
ATOM 4776 C CA . ILE A 1 1 ? 4.827 2.488 -4.260 1.00 0.00 1 ILE A CA 12
ATOM 4777 C C . ILE A 1 1 ? 4.894 1.639 -2.995 1.00 0.00 1 ILE A C 12
ATOM 4778 O O . ILE A 1 1 ? 5.033 0.419 -3.071 1.00 0.00 1 ILE A O 12
ATOM 4796 N N . TRP A 1 2 ? 4.791 2.286 -1.833 1.00 0.00 2 TRP A N 12
ATOM 4797 C CA . TRP A 1 2 ? 4.825 1.577 -0.552 1.00 0.00 2 TRP A CA 12
ATOM 4798 C C . TRP A 1 2 ? 6.212 1.016 -0.245 1.00 0.00 2 TRP A C 12
ATOM 4799 O O . TRP A 1 2 ? 6.589 0.892 0.924 1.00 0.00 2 TRP A O 12
ATOM 4820 N N . LEU A 1 3 ? 6.964 0.651 -1.279 1.00 0.00 3 LEU A N 12
ATOM 4821 C CA . LEU A 1 3 ? 8.271 0.081 -1.104 1.00 0.00 3 LEU A CA 12
ATOM 4822 C C . LEU A 1 3 ? 9.232 0.869 -0.281 1.00 0.00 3 LEU A C 12
ATOM 4823 O O . LEU A 1 3 ? 10.438 0.595 -0.332 1.00 0.00 3 LEU A O 12
ATOM 4839 N N . THR A 1 4 ? 8.757 1.772 0.510 1.00 0.00 4 THR A N 12
ATOM 4840 C CA . THR A 1 4 ? 9.650 2.468 1.388 1.00 0.00 4 THR A CA 12
ATOM 4841 C C . THR A 1 4 ? 10.513 1.389 2.085 1.00 0.00 4 THR A C 12
ATOM 4842 O O . THR A 1 4 ? 11.452 1.707 2.812 1.00 0.00 4 THR A O 12
ATOM 4853 N N . ALA A 1 5 ? 10.201 0.090 1.813 1.00 0.00 5 ALA A N 12
ATOM 4854 C CA . ALA A 1 5 ? 10.963 -1.001 2.395 1.00 0.00 5 ALA A CA 12
ATOM 4855 C C . ALA A 1 5 ? 12.230 -1.147 1.598 1.00 0.00 5 ALA A C 12
ATOM 4856 O O . ALA A 1 5 ? 13.331 -1.063 2.134 1.00 0.00 5 ALA A O 12
ATOM 4863 N N . LEU A 1 6 ? 12.058 -1.304 0.290 1.00 0.00 6 LEU A N 12
ATOM 4864 C CA . LEU A 1 6 ? 13.199 -1.394 -0.591 1.00 0.00 6 LEU A CA 12
ATOM 4865 C C . LEU A 1 6 ? 14.010 -0.133 -0.392 1.00 0.00 6 LEU A C 12
ATOM 4866 O O . LEU A 1 6 ? 15.226 -0.122 -0.563 1.00 0.00 6 LEU A O 12
ATOM 4882 N N . LYS A 1 7 ? 13.313 0.931 0.015 1.00 0.00 7 LYS A N 12
ATOM 4883 C CA . LYS A 1 7 ? 13.982 2.189 0.275 1.00 0.00 7 LYS A CA 12
ATOM 4884 C C . LYS A 1 7 ? 14.743 2.076 1.583 1.00 0.00 7 LYS A C 12
ATOM 4885 O O . LYS A 1 7 ? 15.952 2.295 1.629 1.00 0.00 7 LYS A O 12
ATOM 4904 N N . PHE A 1 8 ? 14.042 1.687 2.643 1.00 0.00 8 PHE A N 12
ATOM 4905 C CA . PHE A 1 8 ? 14.694 1.515 3.927 1.00 0.00 8 PHE A CA 12
ATOM 4906 C C . PHE A 1 8 ? 15.799 0.485 3.771 1.00 0.00 8 PHE A C 12
ATOM 4907 O O . PHE A 1 8 ? 16.943 0.715 4.159 1.00 0.00 8 PHE A O 12
ATOM 4924 N N . LEU A 1 9 ? 15.455 -0.644 3.162 1.00 0.00 9 LEU A N 12
ATOM 4925 C CA . LEU A 1 9 ? 16.437 -1.688 2.923 1.00 0.00 9 LEU A CA 12
ATOM 4926 C C . LEU A 1 9 ? 17.580 -1.098 2.112 1.00 0.00 9 LEU A C 12
ATOM 4927 O O . LEU A 1 9 ? 18.747 -1.249 2.459 1.00 0.00 9 LEU A O 12
ATOM 4943 N N . GLY A 1 10 ? 17.224 -0.404 1.039 1.00 0.00 10 GLY A N 12
ATOM 4944 C CA . GLY A 1 10 ? 18.221 0.234 0.185 1.00 0.00 10 GLY A CA 12
ATOM 4945 C C . GLY A 1 10 ? 19.048 1.225 0.984 1.00 0.00 10 GLY A C 12
ATOM 4946 O O . GLY A 1 10 ? 20.264 1.299 0.819 1.00 0.00 10 GLY A O 12
ATOM 4950 N N . LYS A 1 11 ? 18.384 1.975 1.859 1.00 0.00 11 LYS A N 12
ATOM 4951 C CA . LYS A 1 11 ? 19.078 2.950 2.692 1.00 0.00 11 LYS A CA 12
ATOM 4952 C C . LYS A 1 11 ? 19.924 2.224 3.734 1.00 0.00 11 LYS A C 12
ATOM 4953 O O . LYS A 1 11 ? 21.038 2.641 4.054 1.00 0.00 11 LYS A O 12
ATOM 4972 N N . ASN A 1 12 ? 19.390 1.118 4.236 1.00 0.00 12 ASN A N 12
ATOM 4973 C CA . ASN A 1 12 ? 20.101 0.308 5.227 1.00 0.00 12 ASN A CA 12
ATOM 4974 C C . ASN A 1 12 ? 21.249 -0.407 4.535 1.00 0.00 12 ASN A C 12
ATOM 4975 O O . ASN A 1 12 ? 22.403 -0.346 4.968 1.00 0.00 12 ASN A O 12
ATOM 4986 N N . LEU A 1 13 ? 20.914 -1.063 3.433 1.00 0.00 13 LEU A N 12
ATOM 4987 C CA . LEU A 1 13 ? 21.902 -1.769 2.642 1.00 0.00 13 LEU A CA 12
ATOM 4988 C C . LEU A 1 13 ? 22.878 -0.754 2.079 1.00 0.00 13 LEU A C 12
ATOM 4989 O O . LEU A 1 13 ? 24.065 -1.022 1.951 1.00 0.00 13 LEU A O 12
ATOM 5005 N N . GLY A 1 14 ? 22.368 0.422 1.752 1.00 0.00 14 GLY A N 12
ATOM 5006 C CA . GLY A 1 14 ? 23.211 1.481 1.211 1.00 0.00 14 GLY A CA 12
ATOM 5007 C C . GLY A 1 14 ? 24.436 1.675 2.076 1.00 0.00 14 GLY A C 12
ATOM 5008 O O . GLY A 1 14 ? 25.565 1.685 1.580 1.00 0.00 14 GLY A O 12
ATOM 5012 N N . LYS A 1 15 ? 24.223 1.807 3.379 1.00 0.00 15 LYS A N 12
ATOM 5013 C CA . LYS A 1 15 ? 25.346 1.971 4.280 1.00 0.00 15 LYS A CA 12
ATOM 5014 C C . LYS A 1 15 ? 26.291 0.807 4.046 1.00 0.00 15 LYS A C 12
ATOM 5015 O O . LYS A 1 15 ? 27.495 0.985 3.861 1.00 0.00 15 LYS A O 12
ATOM 5034 N N . HIS A 1 16 ? 25.717 -0.386 4.004 1.00 0.00 16 HIS A N 12
ATOM 5035 C CA . HIS A 1 16 ? 26.495 -1.582 3.742 1.00 0.00 16 HIS A CA 12
ATOM 5036 C C . HIS A 1 16 ? 27.110 -1.475 2.354 1.00 0.00 16 HIS A C 12
ATOM 5037 O O . HIS A 1 16 ? 28.264 -1.848 2.144 1.00 0.00 16 HIS A O 12
ATOM 5051 N N . LEU A 1 17 ? 26.328 -0.942 1.415 1.00 0.00 17 LEU A N 12
ATOM 5052 C CA . LEU A 1 17 ? 26.793 -0.767 0.049 1.00 0.00 17 LEU A CA 12
ATOM 5053 C C . LEU A 1 17 ? 28.003 0.139 0.051 1.00 0.00 17 LEU A C 12
ATOM 5054 O O . LEU A 1 17 ? 29.054 -0.199 -0.502 1.00 0.00 17 LEU A O 12
ATOM 5070 N N . ALA A 1 18 ? 27.851 1.285 0.696 1.00 0.00 18 ALA A N 12
ATOM 5071 C CA . ALA A 1 18 ? 28.938 2.238 0.798 1.00 0.00 18 ALA A CA 12
ATOM 5072 C C . ALA A 1 18 ? 30.160 1.521 1.333 1.00 0.00 18 ALA A C 12
ATOM 5073 O O . ALA A 1 18 ? 31.225 1.544 0.725 1.00 0.00 18 ALA A O 12
ATOM 5080 N N . LYS A 1 19 ? 29.990 0.859 2.468 1.00 0.00 19 LYS A N 12
ATOM 5081 C CA . LYS A 1 19 ? 31.082 0.114 3.066 1.00 0.00 19 LYS A CA 12
ATOM 5082 C C . LYS A 1 19 ? 31.624 -0.899 2.064 1.00 0.00 19 LYS A C 12
ATOM 5083 O O . LYS A 1 19 ? 32.840 -1.039 1.899 1.00 0.00 19 LYS A O 12
ATOM 5102 N N . GLN A 1 20 ? 30.715 -1.599 1.396 1.00 0.00 20 GLN A N 12
ATOM 5103 C CA . GLN A 1 20 ? 31.105 -2.594 0.404 1.00 0.00 20 GLN A CA 12
ATOM 5104 C C . GLN A 1 20 ? 31.965 -1.944 -0.670 1.00 0.00 20 GLN A C 12
ATOM 5105 O O . GLN A 1 20 ? 33.035 -2.449 -1.016 1.00 0.00 20 GLN A O 12
ATOM 5119 N N . GLN A 1 21 ? 31.488 -0.821 -1.192 1.00 0.00 21 GLN A N 12
ATOM 5120 C CA . GLN A 1 21 ? 32.223 -0.103 -2.229 1.00 0.00 21 GLN A CA 12
ATOM 5121 C C . GLN A 1 21 ? 33.463 0.547 -1.631 1.00 0.00 21 GLN A C 12
ATOM 5122 O O . GLN A 1 21 ? 34.543 0.514 -2.228 1.00 0.00 21 GLN A O 12
ATOM 5136 N N . LEU A 1 22 ? 33.303 1.126 -0.443 1.00 0.00 22 LEU A N 12
ATOM 5137 C CA . LEU A 1 22 ? 34.415 1.781 0.245 1.00 0.00 22 LEU A CA 12
ATOM 5138 C C . LEU A 1 22 ? 35.587 0.825 0.325 1.00 0.00 22 LEU A C 12
ATOM 5139 O O . LEU A 1 22 ? 36.739 1.207 0.116 1.00 0.00 22 LEU A O 12
ATOM 5155 N N . ALA A 1 23 ? 35.274 -0.425 0.616 1.00 0.00 23 ALA A N 12
ATOM 5156 C CA . ALA A 1 23 ? 36.299 -1.455 0.711 1.00 0.00 23 ALA A CA 12
ATOM 5157 C C . ALA A 1 23 ? 37.175 -1.426 -0.538 1.00 0.00 23 ALA A C 12
ATOM 5158 O O . ALA A 1 23 ? 38.401 -1.513 -0.451 1.00 0.00 23 ALA A O 12
ATOM 5165 N N . LYS A 1 24 ? 36.541 -1.285 -1.696 1.00 0.00 24 LYS A N 12
ATOM 5166 C CA . LYS A 1 24 ? 37.271 -1.224 -2.949 1.00 0.00 24 LYS A CA 12
ATOM 5167 C C . LYS A 1 24 ? 37.852 0.175 -3.138 1.00 0.00 24 LYS A C 12
ATOM 5168 O O . LYS A 1 24 ? 39.025 0.334 -3.476 1.00 0.00 24 LYS A O 12
ATOM 5187 N N . LEU A 1 25 ? 37.015 1.184 -2.917 1.00 0.00 25 LEU A N 12
ATOM 5188 C CA . LEU A 1 25 ? 37.430 2.573 -3.063 1.00 0.00 25 LEU A CA 12
ATOM 5189 C C . LEU A 1 25 ? 38.620 2.871 -2.163 1.00 0.00 25 LEU A C 12
ATOM 5190 O O . LEU A 1 25 ? 39.587 3.499 -2.595 1.00 0.00 25 LEU A O 12
ATOM 5209 N N . ILE A 1 1 ? 4.580 3.723 -5.342 1.00 0.00 1 ILE A N 13
ATOM 5210 C CA . ILE A 1 1 ? 4.142 2.708 -4.354 1.00 0.00 1 ILE A CA 13
ATOM 5211 C C . ILE A 1 1 ? 4.941 2.903 -3.065 1.00 0.00 1 ILE A C 13
ATOM 5212 O O . ILE A 1 1 ? 6.087 3.357 -3.094 1.00 0.00 1 ILE A O 13
ATOM 5230 N N . TRP A 1 2 ? 4.327 2.558 -1.937 1.00 0.00 2 TRP A N 13
ATOM 5231 C CA . TRP A 1 2 ? 4.975 2.696 -0.637 1.00 0.00 2 TRP A CA 13
ATOM 5232 C C . TRP A 1 2 ? 6.074 1.651 -0.478 1.00 0.00 2 TRP A C 13
ATOM 5233 O O . TRP A 1 2 ? 5.997 0.788 0.396 1.00 0.00 2 TRP A O 13
ATOM 5254 N N . LEU A 1 3 ? 7.103 1.722 -1.313 1.00 0.00 3 LEU A N 13
ATOM 5255 C CA . LEU A 1 3 ? 8.185 0.785 -1.228 1.00 0.00 3 LEU A CA 13
ATOM 5256 C C . LEU A 1 3 ? 9.015 1.002 -0.019 1.00 0.00 3 LEU A C 13
ATOM 5257 O O . LEU A 1 3 ? 10.150 0.515 0.028 1.00 0.00 3 LEU A O 13
ATOM 5273 N N . THR A 1 4 ? 8.504 1.721 0.938 1.00 0.00 4 THR A N 13
ATOM 5274 C CA . THR A 1 4 ? 9.245 1.965 2.149 1.00 0.00 4 THR A CA 13
ATOM 5275 C C . THR A 1 4 ? 9.880 0.646 2.614 1.00 0.00 4 THR A C 13
ATOM 5276 O O . THR A 1 4 ? 10.643 0.624 3.577 1.00 0.00 4 THR A O 13
ATOM 5287 N N . ALA A 1 5 ? 9.576 -0.454 1.899 1.00 0.00 5 ALA A N 13
ATOM 5288 C CA . ALA A 1 5 ? 10.142 -1.748 2.244 1.00 0.00 5 ALA A CA 13
ATOM 5289 C C . ALA A 1 5 ? 11.534 -1.839 1.668 1.00 0.00 5 ALA A C 13
ATOM 5290 O O . ALA A 1 5 ? 12.514 -2.055 2.379 1.00 0.00 5 ALA A O 13
ATOM 5297 N N . LEU A 1 6 ? 11.606 -1.634 0.365 1.00 0.00 6 LEU A N 13
ATOM 5298 C CA . LEU A 1 6 ? 12.875 -1.659 -0.320 1.00 0.00 6 LEU A CA 13
ATOM 5299 C C . LEU A 1 6 ? 13.654 -0.427 0.083 1.00 0.00 6 LEU A C 13
ATOM 5300 O O . LEU A 1 6 ? 14.881 -0.412 0.046 1.00 0.00 6 LEU A O 13
ATOM 5316 N N . LYS A 1 7 ? 12.919 0.612 0.480 1.00 0.00 7 LYS A N 13
ATOM 5317 C CA . LYS A 1 7 ? 13.554 1.852 0.899 1.00 0.00 7 LYS A CA 13
ATOM 5318 C C . LYS A 1 7 ? 14.213 1.670 2.262 1.00 0.00 7 LYS A C 13
ATOM 5319 O O . LYS A 1 7 ? 15.373 2.042 2.448 1.00 0.00 7 LYS A O 13
ATOM 5338 N N . PHE A 1 8 ? 13.472 1.085 3.207 1.00 0.00 8 PHE A N 13
ATOM 5339 C CA . PHE A 1 8 ? 14.006 0.845 4.547 1.00 0.00 8 PHE A CA 13
ATOM 5340 C C . PHE A 1 8 ? 15.285 0.031 4.451 1.00 0.00 8 PHE A C 13
ATOM 5341 O O . PHE A 1 8 ? 16.237 0.256 5.198 1.00 0.00 8 PHE A O 13
ATOM 5358 N N . LEU A 1 9 ? 15.294 -0.911 3.516 1.00 0.00 9 LEU A N 13
ATOM 5359 C CA . LEU A 1 9 ? 16.460 -1.756 3.303 1.00 0.00 9 LEU A CA 13
ATOM 5360 C C . LEU A 1 9 ? 17.473 -1.022 2.449 1.00 0.00 9 LEU A C 13
ATOM 5361 O O . LEU A 1 9 ? 18.669 -1.011 2.748 1.00 0.00 9 LEU A O 13
ATOM 5377 N N . GLY A 1 10 ? 16.983 -0.422 1.372 1.00 0.00 10 GLY A N 13
ATOM 5378 C CA . GLY A 1 10 ? 17.835 0.307 0.448 1.00 0.00 10 GLY A CA 13
ATOM 5379 C C . GLY A 1 10 ? 18.865 1.147 1.190 1.00 0.00 10 GLY A C 13
ATOM 5380 O O . GLY A 1 10 ? 20.034 1.193 0.801 1.00 0.00 10 GLY A O 13
ATOM 5384 N N . LYS A 1 11 ? 18.434 1.811 2.254 1.00 0.00 11 LYS A N 13
ATOM 5385 C CA . LYS A 1 11 ? 19.337 2.643 3.029 1.00 0.00 11 LYS A CA 13
ATOM 5386 C C . LYS A 1 11 ? 20.455 1.793 3.619 1.00 0.00 11 LYS A C 13
ATOM 5387 O O . LYS A 1 11 ? 21.619 2.201 3.646 1.00 0.00 11 LYS A O 13
ATOM 5406 N N . ASN A 1 12 ? 20.090 0.599 4.056 1.00 0.00 12 ASN A N 13
ATOM 5407 C CA . ASN A 1 12 ? 21.062 -0.333 4.614 1.00 0.00 12 ASN A CA 13
ATOM 5408 C C . ASN A 1 12 ? 21.920 -0.862 3.485 1.00 0.00 12 ASN A C 13
ATOM 5409 O O . ASN A 1 12 ? 23.150 -0.821 3.546 1.00 0.00 12 ASN A O 13
ATOM 5420 N N . LEU A 1 13 ? 21.258 -1.325 2.432 1.00 0.00 13 LEU A N 13
ATOM 5421 C CA . LEU A 1 13 ? 21.969 -1.818 1.266 1.00 0.00 13 LEU A CA 13
ATOM 5422 C C . LEU A 1 13 ? 22.882 -0.710 0.787 1.00 0.00 13 LEU A C 13
ATOM 5423 O O . LEU A 1 13 ? 23.968 -0.952 0.260 1.00 0.00 13 LEU A O 13
ATOM 5439 N N . GLY A 1 14 ? 22.431 0.516 1.010 1.00 0.00 14 GLY A N 13
ATOM 5440 C CA . GLY A 1 14 ? 23.212 1.683 0.636 1.00 0.00 14 GLY A CA 13
ATOM 5441 C C . GLY A 1 14 ? 24.428 1.764 1.533 1.00 0.00 14 GLY A C 13
ATOM 5442 O O . GLY A 1 14 ? 25.559 1.845 1.057 1.00 0.00 14 GLY A O 13
ATOM 5446 N N . LYS A 1 15 ? 24.194 1.693 2.842 1.00 0.00 15 LYS A N 13
ATOM 5447 C CA . LYS A 1 15 ? 25.297 1.709 3.783 1.00 0.00 15 LYS A CA 13
ATOM 5448 C C . LYS A 1 15 ? 26.233 0.586 3.381 1.00 0.00 15 LYS A C 13
ATOM 5449 O O . LYS A 1 15 ? 27.451 0.754 3.322 1.00 0.00 15 LYS A O 13
ATOM 5468 N N . HIS A 1 16 ? 25.633 -0.553 3.056 1.00 0.00 16 HIS A N 13
ATOM 5469 C CA . HIS A 1 16 ? 26.388 -1.703 2.608 1.00 0.00 16 HIS A CA 13
ATOM 5470 C C . HIS A 1 16 ? 27.135 -1.332 1.334 1.00 0.00 16 HIS A C 13
ATOM 5471 O O . HIS A 1 16 ? 28.307 -1.674 1.168 1.00 0.00 16 HIS A O 13
ATOM 5485 N N . LEU A 1 17 ? 26.458 -0.608 0.445 1.00 0.00 17 LEU A N 13
ATOM 5486 C CA . LEU A 1 17 ? 27.080 -0.174 -0.795 1.00 0.00 17 LEU A CA 13
ATOM 5487 C C . LEU A 1 17 ? 28.277 0.702 -0.460 1.00 0.00 17 LEU A C 13
ATOM 5488 O O . LEU A 1 17 ? 29.383 0.486 -0.966 1.00 0.00 17 LEU A O 13
ATOM 5504 N N . ALA A 1 18 ? 28.048 1.674 0.416 1.00 0.00 18 ALA A N 13
ATOM 5505 C CA . ALA A 1 18 ? 29.109 2.573 0.843 1.00 0.00 18 ALA A CA 13
ATOM 5506 C C . ALA A 1 18 ? 30.232 1.755 1.461 1.00 0.00 18 ALA A C 13
ATOM 5507 O O . ALA A 1 18 ? 31.394 1.877 1.065 1.00 0.00 18 ALA A O 13
ATOM 5514 N N . LYS A 1 19 ? 29.873 0.899 2.417 1.00 0.00 19 LYS A N 13
ATOM 5515 C CA . LYS A 1 19 ? 30.849 0.039 3.062 1.00 0.00 19 LYS A CA 13
ATOM 5516 C C . LYS A 1 19 ? 31.573 -0.768 1.996 1.00 0.00 19 LYS A C 13
ATOM 5517 O O . LYS A 1 19 ? 32.805 -0.874 2.002 1.00 0.00 19 LYS A O 13
ATOM 5536 N N . GLN A 1 20 ? 30.792 -1.321 1.071 1.00 0.00 20 GLN A N 13
ATOM 5537 C CA . GLN A 1 20 ? 31.351 -2.103 -0.020 1.00 0.00 20 GLN A CA 13
ATOM 5538 C C . GLN A 1 20 ? 32.358 -1.262 -0.783 1.00 0.00 20 GLN A C 13
ATOM 5539 O O . GLN A 1 20 ? 33.530 -1.621 -0.892 1.00 0.00 20 GLN A O 13
ATOM 5553 N N . GLN A 1 21 ? 31.887 -0.132 -1.301 1.00 0.00 21 GLN A N 13
ATOM 5554 C CA . GLN A 1 21 ? 32.753 0.768 -2.047 1.00 0.00 21 GLN A CA 13
ATOM 5555 C C . GLN A 1 21 ? 34.007 1.052 -1.234 1.00 0.00 21 GLN A C 13
ATOM 5556 O O . GLN A 1 21 ? 35.131 0.887 -1.717 1.00 0.00 21 GLN A O 13
ATOM 5570 N N . LEU A 1 22 ? 33.808 1.466 0.010 1.00 0.00 22 LEU A N 13
ATOM 5571 C CA . LEU A 1 22 ? 34.935 1.760 0.883 1.00 0.00 22 LEU A CA 13
ATOM 5572 C C . LEU A 1 22 ? 35.878 0.572 0.909 1.00 0.00 22 LEU A C 13
ATOM 5573 O O . LEU A 1 22 ? 37.096 0.725 0.832 1.00 0.00 22 LEU A O 13
ATOM 5589 N N . ALA A 1 23 ? 35.297 -0.614 1.003 1.00 0.00 23 ALA A N 13
ATOM 5590 C CA . ALA A 1 23 ? 36.081 -1.847 1.022 1.00 0.00 23 ALA A CA 13
ATOM 5591 C C . ALA A 1 23 ? 37.038 -1.878 -0.161 1.00 0.00 23 ALA A C 13
ATOM 5592 O O . ALA A 1 23 ? 38.135 -2.434 -0.066 1.00 0.00 23 ALA A O 13
ATOM 5599 N N . LYS A 1 24 ? 36.628 -1.266 -1.267 1.00 0.00 24 LYS A N 13
ATOM 5600 C CA . LYS A 1 24 ? 37.462 -1.215 -2.452 1.00 0.00 24 LYS A CA 13
ATOM 5601 C C . LYS A 1 24 ? 38.351 0.013 -2.396 1.00 0.00 24 LYS A C 13
ATOM 5602 O O . LYS A 1 24 ? 39.571 -0.076 -2.562 1.00 0.00 24 LYS A O 13
ATOM 5621 N N . LEU A 1 25 ? 37.728 1.158 -2.155 1.00 0.00 25 LEU A N 13
ATOM 5622 C CA . LEU A 1 25 ? 38.456 2.415 -2.073 1.00 0.00 25 LEU A CA 13
ATOM 5623 C C . LEU A 1 25 ? 39.503 2.336 -0.974 1.00 0.00 25 LEU A C 13
ATOM 5624 O O . LEU A 1 25 ? 40.614 2.849 -1.127 1.00 0.00 25 LEU A O 13
ATOM 5643 N N . ILE A 1 1 ? 2.326 4.645 -2.399 1.00 0.00 1 ILE A N 14
ATOM 5644 C CA . ILE A 1 1 ? 3.796 4.453 -2.497 1.00 0.00 1 ILE A CA 14
ATOM 5645 C C . ILE A 1 1 ? 4.350 4.177 -1.104 1.00 0.00 1 ILE A C 14
ATOM 5646 O O . ILE A 1 1 ? 4.806 5.093 -0.416 1.00 0.00 1 ILE A O 14
ATOM 5664 N N . TRP A 1 2 ? 4.304 2.919 -0.676 1.00 0.00 2 TRP A N 14
ATOM 5665 C CA . TRP A 1 2 ? 4.799 2.572 0.650 1.00 0.00 2 TRP A CA 14
ATOM 5666 C C . TRP A 1 2 ? 5.853 1.466 0.587 1.00 0.00 2 TRP A C 14
ATOM 5667 O O . TRP A 1 2 ? 5.887 0.587 1.452 1.00 0.00 2 TRP A O 14
ATOM 5688 N N . LEU A 1 3 ? 6.726 1.510 -0.416 1.00 0.00 3 LEU A N 14
ATOM 5689 C CA . LEU A 1 3 ? 7.757 0.525 -0.529 1.00 0.00 3 LEU A CA 14
ATOM 5690 C C . LEU A 1 3 ? 8.930 0.877 0.305 1.00 0.00 3 LEU A C 14
ATOM 5691 O O . LEU A 1 3 ? 10.007 0.297 0.124 1.00 0.00 3 LEU A O 14
ATOM 5707 N N . THR A 1 4 ? 8.758 1.805 1.197 1.00 0.00 4 THR A N 14
ATOM 5708 C CA . THR A 1 4 ? 9.834 2.188 2.067 1.00 0.00 4 THR A CA 14
ATOM 5709 C C . THR A 1 4 ? 10.488 0.918 2.620 1.00 0.00 4 THR A C 14
ATOM 5710 O O . THR A 1 4 ? 11.471 0.988 3.349 1.00 0.00 4 THR A O 14
ATOM 5721 N N . ALA A 1 5 ? 9.925 -0.254 2.265 1.00 0.00 5 ALA A N 14
ATOM 5722 C CA . ALA A 1 5 ? 10.463 -1.518 2.749 1.00 0.00 5 ALA A CA 14
ATOM 5723 C C . ALA A 1 5 ? 11.646 -1.923 1.907 1.00 0.00 5 ALA A C 14
ATOM 5724 O O . ALA A 1 5 ? 12.752 -2.118 2.405 1.00 0.00 5 ALA A O 14
ATOM 5731 N N . LEU A 1 6 ? 11.396 -2.019 0.614 1.00 0.00 6 LEU A N 14
ATOM 5732 C CA . LEU A 1 6 ? 12.428 -2.380 -0.325 1.00 0.00 6 LEU A CA 14
ATOM 5733 C C . LEU A 1 6 ? 13.337 -1.189 -0.519 1.00 0.00 6 LEU A C 14
ATOM 5734 O O . LEU A 1 6 ? 14.503 -1.333 -0.881 1.00 0.00 6 LEU A O 14
ATOM 5750 N N . LYS A 1 7 ? 12.792 -0.002 -0.274 1.00 0.00 7 LYS A N 14
ATOM 5751 C CA . LYS A 1 7 ? 13.579 1.210 -0.433 1.00 0.00 7 LYS A CA 14
ATOM 5752 C C . LYS A 1 7 ? 14.571 1.359 0.717 1.00 0.00 7 LYS A C 14
ATOM 5753 O O . LYS A 1 7 ? 15.774 1.510 0.490 1.00 0.00 7 LYS A O 14
ATOM 5772 N N . PHE A 1 8 ? 14.083 1.301 1.953 1.00 0.00 8 PHE A N 14
ATOM 5773 C CA . PHE A 1 8 ? 14.981 1.425 3.098 1.00 0.00 8 PHE A CA 14
ATOM 5774 C C . PHE A 1 8 ? 16.028 0.325 3.045 1.00 0.00 8 PHE A C 14
ATOM 5775 O O . PHE A 1 8 ? 17.227 0.597 3.103 1.00 0.00 8 PHE A O 14
ATOM 5792 N N . LEU A 1 9 ? 15.577 -0.918 2.914 1.00 0.00 9 LEU A N 14
ATOM 5793 C CA . LEU A 1 9 ? 16.505 -2.037 2.831 1.00 0.00 9 LEU A CA 14
ATOM 5794 C C . LEU A 1 9 ? 17.588 -1.711 1.816 1.00 0.00 9 LEU A C 14
ATOM 5795 O O . LEU A 1 9 ? 18.780 -1.764 2.118 1.00 0.00 9 LEU A O 14
ATOM 5811 N N . GLY A 1 10 ? 17.152 -1.354 0.616 1.00 0.00 10 GLY A N 14
ATOM 5812 C CA . GLY A 1 10 ? 18.071 -0.994 -0.455 1.00 0.00 10 GLY A CA 14
ATOM 5813 C C . GLY A 1 10 ? 18.954 0.179 -0.037 1.00 0.00 10 GLY A C 14
ATOM 5814 O O . GLY A 1 10 ? 20.150 0.200 -0.336 1.00 0.00 10 GLY A O 14
ATOM 5818 N N . LYS A 1 11 ? 18.368 1.149 0.661 1.00 0.00 11 LYS A N 14
ATOM 5819 C CA . LYS A 1 11 ? 19.126 2.310 1.117 1.00 0.00 11 LYS A CA 14
ATOM 5820 C C . LYS A 1 11 ? 20.120 1.890 2.191 1.00 0.00 11 LYS A C 14
ATOM 5821 O O . LYS A 1 11 ? 21.269 2.321 2.197 1.00 0.00 11 LYS A O 14
ATOM 5840 N N . ASN A 1 12 ? 19.667 1.033 3.082 1.00 0.00 12 ASN A N 14
ATOM 5841 C CA . ASN A 1 12 ? 20.514 0.542 4.158 1.00 0.00 12 ASN A CA 14
ATOM 5842 C C . ASN A 1 12 ? 21.555 -0.386 3.567 1.00 0.00 12 ASN A C 14
ATOM 5843 O O . ASN A 1 12 ? 22.757 -0.234 3.809 1.00 0.00 12 ASN A O 14
ATOM 5854 N N . LEU A 1 13 ? 21.088 -1.322 2.749 1.00 0.00 13 LEU A N 14
ATOM 5855 C CA . LEU A 1 13 ? 21.990 -2.238 2.079 1.00 0.00 13 LEU A CA 14
ATOM 5856 C C . LEU A 1 13 ? 22.926 -1.407 1.225 1.00 0.00 13 LEU A C 14
ATOM 5857 O O . LEU A 1 13 ? 24.116 -1.683 1.128 1.00 0.00 13 LEU A O 14
ATOM 5873 N N . GLY A 1 14 ? 22.371 -0.354 0.637 1.00 0.00 14 GLY A N 14
ATOM 5874 C CA . GLY A 1 14 ? 23.168 0.552 -0.180 1.00 0.00 14 GLY A CA 14
ATOM 5875 C C . GLY A 1 14 ? 24.237 1.185 0.687 1.00 0.00 14 GLY A C 14
ATOM 5876 O O . GLY A 1 14 ? 25.409 1.237 0.311 1.00 0.00 14 GLY A O 14
ATOM 5880 N N . LYS A 1 15 ? 23.835 1.631 1.874 1.00 0.00 15 LYS A N 14
ATOM 5881 C CA . LYS A 1 15 ? 24.787 2.216 2.800 1.00 0.00 15 LYS A CA 14
ATOM 5882 C C . LYS A 1 15 ? 25.898 1.202 3.023 1.00 0.00 15 LYS A C 14
ATOM 5883 O O . LYS A 1 15 ? 27.072 1.558 3.157 1.00 0.00 15 LYS A O 14
ATOM 5902 N N . HIS A 1 16 ? 25.514 -0.070 3.029 1.00 0.00 16 HIS A N 14
ATOM 5903 C CA . HIS A 1 16 ? 26.471 -1.142 3.194 1.00 0.00 16 HIS A CA 14
ATOM 5904 C C . HIS A 1 16 ? 27.259 -1.295 1.897 1.00 0.00 16 HIS A C 14
ATOM 5905 O O . HIS A 1 16 ? 28.483 -1.396 1.912 1.00 0.00 16 HIS A O 14
ATOM 5919 N N . LEU A 1 17 ? 26.553 -1.286 0.766 1.00 0.00 17 LEU A N 14
ATOM 5920 C CA . LEU A 1 17 ? 27.223 -1.398 -0.520 1.00 0.00 17 LEU A CA 14
ATOM 5921 C C . LEU A 1 17 ? 28.279 -0.314 -0.598 1.00 0.00 17 LEU A C 14
ATOM 5922 O O . LEU A 1 17 ? 29.449 -0.574 -0.887 1.00 0.00 17 LEU A O 14
ATOM 5938 N N . ALA A 1 18 ? 27.844 0.900 -0.302 1.00 0.00 18 ALA A N 14
ATOM 5939 C CA . ALA A 1 18 ? 28.740 2.046 -0.301 1.00 0.00 18 ALA A CA 14
ATOM 5940 C C . ALA A 1 18 ? 29.917 1.760 0.623 1.00 0.00 18 ALA A C 14
ATOM 5941 O O . ALA A 1 18 ? 31.073 1.888 0.222 1.00 0.00 18 ALA A O 14
ATOM 5948 N N . LYS A 1 19 ? 29.618 1.352 1.857 1.00 0.00 19 LYS A N 14
ATOM 5949 C CA . LYS A 1 19 ? 30.677 1.037 2.813 1.00 0.00 19 LYS A CA 14
ATOM 5950 C C . LYS A 1 19 ? 31.569 -0.054 2.234 1.00 0.00 19 LYS A C 14
ATOM 5951 O O . LYS A 1 19 ? 32.793 -0.020 2.383 1.00 0.00 19 LYS A O 14
ATOM 5970 N N . GLN A 1 20 ? 30.949 -1.004 1.540 1.00 0.00 20 GLN A N 14
ATOM 5971 C CA . GLN A 1 20 ? 31.690 -2.080 0.909 1.00 0.00 20 GLN A CA 14
ATOM 5972 C C . GLN A 1 20 ? 32.610 -1.486 -0.137 1.00 0.00 20 GLN A C 14
ATOM 5973 O O . GLN A 1 20 ? 33.813 -1.761 -0.157 1.00 0.00 20 GLN A O 14
ATOM 5987 N N . GLN A 1 21 ? 32.037 -0.648 -0.994 1.00 0.00 21 GLN A N 14
ATOM 5988 C CA . GLN A 1 21 ? 32.816 0.014 -2.026 1.00 0.00 21 GLN A CA 14
ATOM 5989 C C . GLN A 1 21 ? 33.918 0.816 -1.357 1.00 0.00 21 GLN A C 14
ATOM 5990 O O . GLN A 1 21 ? 35.087 0.752 -1.735 1.00 0.00 21 GLN A O 14
ATOM 6004 N N . LEU A 1 22 ? 33.516 1.563 -0.339 1.00 0.00 22 LEU A N 14
ATOM 6005 C CA . LEU A 1 22 ? 34.441 2.391 0.425 1.00 0.00 22 LEU A CA 14
ATOM 6006 C C . LEU A 1 22 ? 35.555 1.539 1.001 1.00 0.00 22 LEU A C 14
ATOM 6007 O O . LEU A 1 22 ? 36.734 1.884 0.916 1.00 0.00 22 LEU A O 14
ATOM 6023 N N . ALA A 1 23 ? 35.161 0.433 1.609 1.00 0.00 23 ALA A N 14
ATOM 6024 C CA . ALA A 1 23 ? 36.111 -0.482 2.234 1.00 0.00 23 ALA A CA 14
ATOM 6025 C C . ALA A 1 23 ? 37.257 -0.827 1.286 1.00 0.00 23 ALA A C 14
ATOM 6026 O O . ALA A 1 23 ? 38.397 -0.977 1.726 1.00 0.00 23 ALA A O 14
ATOM 6033 N N . LYS A 1 24 ? 36.975 -0.939 -0.009 1.00 0.00 24 LYS A N 14
ATOM 6034 C CA . LYS A 1 24 ? 38.034 -1.245 -0.962 1.00 0.00 24 LYS A CA 14
ATOM 6035 C C . LYS A 1 24 ? 38.842 0.014 -1.222 1.00 0.00 24 LYS A C 14
ATOM 6036 O O . LYS A 1 24 ? 40.061 -0.027 -1.383 1.00 0.00 24 LYS A O 14
ATOM 6055 N N . LEU A 1 25 ? 38.137 1.134 -1.255 1.00 0.00 25 LEU A N 14
ATOM 6056 C CA . LEU A 1 25 ? 38.758 2.428 -1.486 1.00 0.00 25 LEU A CA 14
ATOM 6057 C C . LEU A 1 25 ? 39.572 2.848 -0.270 1.00 0.00 25 LEU A C 14
ATOM 6058 O O . LEU A 1 25 ? 40.664 3.405 -0.407 1.00 0.00 25 LEU A O 14
ATOM 6077 N N . ILE A 1 1 ? 2.723 3.460 -5.190 1.00 0.00 1 ILE A N 15
ATOM 6078 C CA . ILE A 1 1 ? 3.856 2.611 -4.737 1.00 0.00 1 ILE A CA 15
ATOM 6079 C C . ILE A 1 1 ? 4.501 3.267 -3.518 1.00 0.00 1 ILE A C 15
ATOM 6080 O O . ILE A 1 1 ? 4.710 4.483 -3.495 1.00 0.00 1 ILE A O 15
ATOM 6098 N N . TRP A 1 2 ? 4.807 2.466 -2.505 1.00 0.00 2 TRP A N 15
ATOM 6099 C CA . TRP A 1 2 ? 5.420 2.981 -1.290 1.00 0.00 2 TRP A CA 15
ATOM 6100 C C . TRP A 1 2 ? 6.339 1.927 -0.683 1.00 0.00 2 TRP A C 15
ATOM 6101 O O . TRP A 1 2 ? 6.084 1.404 0.406 1.00 0.00 2 TRP A O 15
ATOM 6122 N N . LEU A 1 3 ? 7.403 1.615 -1.405 1.00 0.00 3 LEU A N 15
ATOM 6123 C CA . LEU A 1 3 ? 8.362 0.638 -0.990 1.00 0.00 3 LEU A CA 15
ATOM 6124 C C . LEU A 1 3 ? 9.184 1.052 0.177 1.00 0.00 3 LEU A C 15
ATOM 6125 O O . LEU A 1 3 ? 10.289 0.524 0.338 1.00 0.00 3 LEU A O 15
ATOM 6141 N N . THR A 1 4 ? 8.734 1.992 0.952 1.00 0.00 4 THR A N 15
ATOM 6142 C CA . THR A 1 4 ? 9.508 2.428 2.089 1.00 0.00 4 THR A CA 15
ATOM 6143 C C . THR A 1 4 ? 10.099 1.200 2.804 1.00 0.00 4 THR A C 15
ATOM 6144 O O . THR A 1 4 ? 10.929 1.338 3.703 1.00 0.00 4 THR A O 15
ATOM 6155 N N . ALA A 1 5 ? 9.704 -0.011 2.358 1.00 0.00 5 ALA A N 15
ATOM 6156 C CA . ALA A 1 5 ? 10.247 -1.235 2.925 1.00 0.00 5 ALA A CA 15
ATOM 6157 C C . ALA A 1 5 ? 11.581 -1.504 2.264 1.00 0.00 5 ALA A C 15
ATOM 6158 O O . ALA A 1 5 ? 12.619 -1.618 2.918 1.00 0.00 5 ALA A O 15
ATOM 6165 N N . LEU A 1 6 ? 11.534 -1.555 0.934 1.00 0.00 6 LEU A N 15
ATOM 6166 C CA . LEU A 1 6 ? 12.722 -1.760 0.138 1.00 0.00 6 LEU A CA 15
ATOM 6167 C C . LEU A 1 6 ? 13.602 -0.535 0.280 1.00 0.00 6 LEU A C 15
ATOM 6168 O O . LEU A 1 6 ? 14.823 -0.615 0.162 1.00 0.00 6 LEU A O 15
ATOM 6184 N N . LYS A 1 7 ? 12.970 0.605 0.556 1.00 0.00 7 LYS A N 15
ATOM 6185 C CA . LYS A 1 7 ? 13.727 1.832 0.735 1.00 0.00 7 LYS A CA 15
ATOM 6186 C C . LYS A 1 7 ? 14.542 1.724 2.016 1.00 0.00 7 LYS A C 15
ATOM 6187 O O . LYS A 1 7 ? 15.755 1.922 2.009 1.00 0.00 7 LYS A O 15
ATOM 6206 N N . PHE A 1 8 ? 13.874 1.371 3.111 1.00 0.00 8 PHE A N 15
ATOM 6207 C CA . PHE A 1 8 ? 14.571 1.208 4.377 1.00 0.00 8 PHE A CA 15
ATOM 6208 C C . PHE A 1 8 ? 15.681 0.190 4.194 1.00 0.00 8 PHE A C 15
ATOM 6209 O O . PHE A 1 8 ? 16.821 0.400 4.615 1.00 0.00 8 PHE A O 15
ATOM 6226 N N . LEU A 1 9 ? 15.343 -0.908 3.527 1.00 0.00 9 LEU A N 15
ATOM 6227 C CA . LEU A 1 9 ? 16.324 -1.944 3.253 1.00 0.00 9 LEU A CA 15
ATOM 6228 C C . LEU A 1 9 ? 17.406 -1.372 2.348 1.00 0.00 9 LEU A C 15
ATOM 6229 O O . LEU A 1 9 ? 18.597 -1.481 2.643 1.00 0.00 9 LEU A O 15
ATOM 6245 N N . GLY A 1 10 ? 16.982 -0.744 1.253 1.00 0.00 10 GLY A N 15
ATOM 6246 C CA . GLY A 1 10 ? 17.926 -0.143 0.322 1.00 0.00 10 GLY A CA 15
ATOM 6247 C C . GLY A 1 10 ? 18.873 0.777 1.074 1.00 0.00 10 GLY A C 15
ATOM 6248 O O . GLY A 1 10 ? 20.069 0.818 0.790 1.00 0.00 10 GLY A O 15
ATOM 6252 N N . LYS A 1 11 ? 18.327 1.503 2.046 1.00 0.00 11 LYS A N 15
ATOM 6253 C CA . LYS A 1 11 ? 19.133 2.409 2.854 1.00 0.00 11 LYS A CA 15
ATOM 6254 C C . LYS A 1 11 ? 20.210 1.607 3.577 1.00 0.00 11 LYS A C 15
ATOM 6255 O O . LYS A 1 11 ? 21.367 2.010 3.650 1.00 0.00 11 LYS A O 15
ATOM 6274 N N . ASN A 1 12 ? 19.812 0.449 4.082 1.00 0.00 12 ASN A N 15
ATOM 6275 C CA . ASN A 1 12 ? 20.741 -0.432 4.774 1.00 0.00 12 ASN A CA 15
ATOM 6276 C C . ASN A 1 12 ? 21.688 -1.022 3.750 1.00 0.00 12 ASN A C 15
ATOM 6277 O O . ASN A 1 12 ? 22.908 -0.948 3.891 1.00 0.00 12 ASN A O 15
ATOM 6288 N N . LEU A 1 13 ? 21.115 -1.565 2.686 1.00 0.00 13 LEU A N 15
ATOM 6289 C CA . LEU A 1 13 ? 21.924 -2.123 1.619 1.00 0.00 13 LEU A CA 15
ATOM 6290 C C . LEU A 1 13 ? 22.874 -1.045 1.134 1.00 0.00 13 LEU A C 15
ATOM 6291 O O . LEU A 1 13 ? 24.005 -1.314 0.730 1.00 0.00 13 LEU A O 15
ATOM 6307 N N . GLY A 1 14 ? 22.403 0.189 1.198 1.00 0.00 14 GLY A N 15
ATOM 6308 C CA . GLY A 1 14 ? 23.217 1.319 0.789 1.00 0.00 14 GLY A CA 15
ATOM 6309 C C . GLY A 1 14 ? 24.441 1.409 1.678 1.00 0.00 14 GLY A C 15
ATOM 6310 O O . GLY A 1 14 ? 25.555 1.607 1.190 1.00 0.00 14 GLY A O 15
ATOM 6314 N N . LYS A 1 15 ? 24.246 1.225 2.981 1.00 0.00 15 LYS A N 15
ATOM 6315 C CA . LYS A 1 15 ? 25.372 1.249 3.899 1.00 0.00 15 LYS A CA 15
ATOM 6316 C C . LYS A 1 15 ? 26.356 0.181 3.454 1.00 0.00 15 LYS A C 15
ATOM 6317 O O . LYS A 1 15 ? 27.568 0.402 3.433 1.00 0.00 15 LYS A O 15
ATOM 6336 N N . HIS A 1 16 ? 25.819 -0.968 3.045 1.00 0.00 16 HIS A N 15
ATOM 6337 C CA . HIS A 1 16 ? 26.646 -2.041 2.547 1.00 0.00 16 HIS A CA 15
ATOM 6338 C C . HIS A 1 16 ? 27.318 -1.558 1.276 1.00 0.00 16 HIS A C 15
ATOM 6339 O O . HIS A 1 16 ? 28.510 -1.768 1.075 1.00 0.00 16 HIS A O 15
ATOM 6353 N N . LEU A 1 17 ? 26.551 -0.869 0.432 1.00 0.00 17 LEU A N 15
ATOM 6354 C CA . LEU A 1 17 ? 27.117 -0.331 -0.794 1.00 0.00 17 LEU A CA 15
ATOM 6355 C C . LEU A 1 17 ? 28.205 0.663 -0.417 1.00 0.00 17 LEU A C 15
ATOM 6356 O O . LEU A 1 17 ? 29.295 0.668 -0.992 1.00 0.00 17 LEU A O 15
ATOM 6372 N N . ALA A 1 18 ? 27.903 1.482 0.582 1.00 0.00 18 ALA A N 15
ATOM 6373 C CA . ALA A 1 18 ? 28.855 2.465 1.069 1.00 0.00 18 ALA A CA 15
ATOM 6374 C C . ALA A 1 18 ? 30.082 1.747 1.607 1.00 0.00 18 ALA A C 15
ATOM 6375 O O . ALA A 1 18 ? 31.213 2.033 1.200 1.00 0.00 18 ALA A O 15
ATOM 6382 N N . LYS A 1 19 ? 29.854 0.791 2.507 1.00 0.00 19 LYS A N 15
ATOM 6383 C CA . LYS A 1 19 ? 30.944 0.022 3.073 1.00 0.00 19 LYS A CA 15
ATOM 6384 C C . LYS A 1 19 ? 31.703 -0.648 1.939 1.00 0.00 19 LYS A C 15
ATOM 6385 O O . LYS A 1 19 ? 32.931 -0.736 1.969 1.00 0.00 19 LYS A O 15
ATOM 6404 N N . GLN A 1 20 ? 30.965 -1.097 0.927 1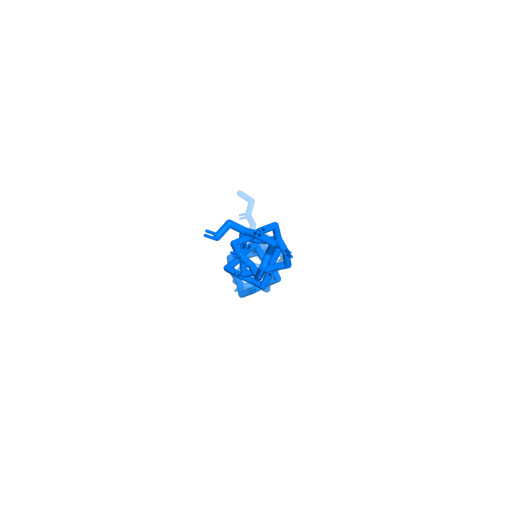.00 0.00 20 GLN A N 15
ATOM 6405 C CA . GLN A 1 20 ? 31.578 -1.730 -0.226 1.00 0.00 20 GLN A CA 15
ATOM 6406 C C . GLN A 1 20 ? 32.476 -0.721 -0.929 1.00 0.00 20 GLN A C 15
ATOM 6407 O O . GLN A 1 20 ? 33.663 -0.972 -1.145 1.00 0.00 20 GLN A O 15
ATOM 6421 N N . GLN A 1 21 ? 31.902 0.428 -1.267 1.00 0.00 21 GLN A N 15
ATOM 6422 C CA . GLN A 1 21 ? 32.663 1.477 -1.929 1.00 0.00 21 GLN A CA 15
ATOM 6423 C C . GLN A 1 21 ? 33.958 1.718 -1.166 1.00 0.00 21 GLN A C 15
ATOM 6424 O O . GLN A 1 21 ? 35.027 1.793 -1.756 1.00 0.00 21 GLN A O 15
ATOM 6438 N N . LEU A 1 22 ? 33.853 1.816 0.149 1.00 0.00 22 LEU A N 15
ATOM 6439 C CA . LEU A 1 22 ? 35.030 2.022 0.985 1.00 0.00 22 LEU A CA 15
ATOM 6440 C C . LEU A 1 22 ? 35.924 0.804 0.933 1.00 0.00 22 LEU A C 15
ATOM 6441 O O . LEU A 1 22 ? 37.137 0.916 0.839 1.00 0.00 22 LEU A O 15
ATOM 6457 N N . ALA A 1 23 ? 35.308 -0.360 1.024 1.00 0.00 23 ALA A N 15
ATOM 6458 C CA . ALA A 1 23 ? 36.052 -1.620 0.998 1.00 0.00 23 ALA A CA 15
ATOM 6459 C C . ALA A 1 23 ? 36.940 -1.694 -0.242 1.00 0.00 23 ALA A C 15
ATOM 6460 O O . ALA A 1 23 ? 38.106 -2.088 -0.161 1.00 0.00 23 ALA A O 15
ATOM 6467 N N . LYS A 1 24 ? 36.384 -1.319 -1.389 1.00 0.00 24 LYS A N 15
ATOM 6468 C CA . LYS A 1 24 ? 37.130 -1.340 -2.641 1.00 0.00 24 LYS A CA 15
ATOM 6469 C C . LYS A 1 24 ? 37.838 -0.006 -2.846 1.00 0.00 24 LYS A C 15
ATOM 6470 O O . LYS A 1 24 ? 38.921 0.049 -3.422 1.00 0.00 24 LYS A O 15
ATOM 6489 N N . LEU A 1 25 ? 37.195 1.052 -2.353 1.00 0.00 25 LEU A N 15
ATOM 6490 C CA . LEU A 1 25 ? 37.694 2.430 -2.433 1.00 0.00 25 LEU A CA 15
ATOM 6491 C C . LEU A 1 25 ? 38.544 2.701 -3.680 1.00 0.00 25 LEU A C 15
ATOM 6492 O O . LEU A 1 25 ? 39.332 3.646 -3.703 1.00 0.00 25 LEU A O 15
ATOM 6511 N N . ILE A 1 1 ? 5.710 2.047 -6.881 1.00 0.00 1 ILE A N 16
ATOM 6512 C CA . ILE A 1 1 ? 5.983 0.905 -5.981 1.00 0.00 1 ILE A CA 16
ATOM 6513 C C . ILE A 1 1 ? 5.826 1.386 -4.548 1.00 0.00 1 ILE A C 16
ATOM 6514 O O . ILE A 1 1 ? 6.231 2.500 -4.214 1.00 0.00 1 ILE A O 16
ATOM 6532 N N . TRP A 1 2 ? 5.212 0.552 -3.717 1.00 0.00 2 TRP A N 16
ATOM 6533 C CA . TRP A 1 2 ? 4.967 0.910 -2.326 1.00 0.00 2 TRP A CA 16
ATOM 6534 C C . TRP A 1 2 ? 6.127 0.514 -1.423 1.00 0.00 2 TRP A C 16
ATOM 6535 O O . TRP A 1 2 ? 6.446 1.234 -0.482 1.00 0.00 2 TRP A O 16
ATOM 6556 N N . LEU A 1 3 ? 6.733 -0.646 -1.671 1.00 0.00 3 LEU A N 16
ATOM 6557 C CA . LEU A 1 3 ? 7.804 -1.119 -0.841 1.00 0.00 3 LEU A CA 16
ATOM 6558 C C . LEU A 1 3 ? 8.984 -0.222 -0.726 1.00 0.00 3 LEU A C 16
ATOM 6559 O O . LEU A 1 3 ? 10.038 -0.655 -0.239 1.00 0.00 3 LEU A O 16
ATOM 6575 N N . THR A 1 4 ? 8.828 1.016 -1.065 1.00 0.00 4 THR A N 16
ATOM 6576 C CA . THR A 1 4 ? 9.893 1.942 -0.844 1.00 0.00 4 THR A CA 16
ATOM 6577 C C . THR A 1 4 ? 10.333 1.753 0.625 1.00 0.00 4 THR A C 16
ATOM 6578 O O . THR A 1 4 ? 11.273 2.394 1.081 1.00 0.00 4 THR A O 16
ATOM 6589 N N . ALA A 1 5 ? 9.640 0.842 1.365 1.00 0.00 5 ALA A N 16
ATOM 6590 C CA . ALA A 1 5 ? 9.984 0.587 2.754 1.00 0.00 5 ALA A CA 16
ATOM 6591 C C . ALA A 1 5 ? 11.242 -0.231 2.768 1.00 0.00 5 ALA A C 16
ATOM 6592 O O . ALA A 1 5 ? 12.232 0.129 3.405 1.00 0.00 5 ALA A O 16
ATOM 6599 N N . LEU A 1 6 ? 11.220 -1.312 2.002 1.00 0.00 6 LEU A N 16
ATOM 6600 C CA . LEU A 1 6 ? 12.392 -2.137 1.881 1.00 0.00 6 LEU A CA 16
ATOM 6601 C C . LEU A 1 6 ? 13.495 -1.244 1.364 1.00 0.00 6 LEU A C 16
ATOM 6602 O O . LEU A 1 6 ? 14.672 -1.430 1.674 1.00 0.00 6 LEU A O 16
ATOM 6618 N N . LYS A 1 7 ? 13.084 -0.235 0.586 1.00 0.00 7 LYS A N 16
ATOM 6619 C CA . LYS A 1 7 ? 14.040 0.718 0.050 1.00 0.00 7 LYS A CA 16
ATOM 6620 C C . LYS A 1 7 ? 14.470 1.675 1.153 1.00 0.00 7 LYS A C 16
ATOM 6621 O O . LYS A 1 7 ? 15.660 1.861 1.406 1.00 0.00 7 LYS A O 16
ATOM 6640 N N . PHE A 1 8 ? 13.481 2.258 1.825 1.00 0.00 8 PHE A N 16
ATOM 6641 C CA . PHE A 1 8 ? 13.737 3.177 2.923 1.00 0.00 8 PHE A CA 16
ATOM 6642 C C . PHE A 1 8 ? 14.582 2.477 3.976 1.00 0.00 8 PHE A C 16
ATOM 6643 O O . PHE A 1 8 ? 15.210 3.123 4.815 1.00 0.00 8 PHE A O 16
ATOM 6660 N N . LEU A 1 9 ? 14.604 1.153 3.911 1.00 0.00 9 LEU A N 16
ATOM 6661 C CA . LEU A 1 9 ? 15.393 0.363 4.847 1.00 0.00 9 LEU A CA 16
ATOM 6662 C C . LEU A 1 9 ? 16.771 0.122 4.245 1.00 0.00 9 LEU A C 16
ATOM 6663 O O . LEU A 1 9 ? 17.794 0.505 4.817 1.00 0.00 9 LEU A O 16
ATOM 6679 N N . GLY A 1 10 ? 16.790 -0.507 3.073 1.00 0.00 10 GLY A N 16
ATOM 6680 C CA . GLY A 1 10 ? 18.043 -0.784 2.388 1.00 0.00 10 GLY A CA 16
ATOM 6681 C C . GLY A 1 10 ? 18.925 0.457 2.374 1.00 0.00 10 GLY A C 16
ATOM 6682 O O . GLY A 1 10 ? 20.144 0.368 2.524 1.00 0.00 10 GLY A O 16
ATOM 6686 N N . LYS A 1 11 ? 18.304 1.622 2.200 1.00 0.00 11 LYS A N 16
ATOM 6687 C CA . LYS A 1 11 ? 19.049 2.867 2.176 1.00 0.00 11 LYS A CA 16
ATOM 6688 C C . LYS A 1 11 ? 19.959 2.964 3.394 1.00 0.00 11 LYS A C 16
ATOM 6689 O O . LYS A 1 11 ? 21.051 3.530 3.321 1.00 0.00 11 LYS A O 16
ATOM 6708 N N . ASN A 1 12 ? 19.521 2.390 4.505 1.00 0.00 12 ASN A N 16
ATOM 6709 C CA . ASN A 1 12 ? 20.324 2.404 5.721 1.00 0.00 12 ASN A CA 16
ATOM 6710 C C . ASN A 1 12 ? 21.502 1.473 5.530 1.00 0.00 12 ASN A C 16
ATOM 6711 O O . ASN A 1 12 ? 22.655 1.836 5.767 1.00 0.00 12 ASN A O 16
ATOM 6722 N N . LEU A 1 13 ? 21.196 0.280 5.044 1.00 0.00 13 LEU A N 16
ATOM 6723 C CA . LEU A 1 13 ? 22.225 -0.706 4.755 1.00 0.00 13 LEU A CA 16
ATOM 6724 C C . LEU A 1 13 ? 23.166 -0.104 3.731 1.00 0.00 13 LEU A C 16
ATOM 6725 O O . LEU A 1 13 ? 24.371 -0.344 3.746 1.00 0.00 13 LEU A O 16
ATOM 6741 N N . GLY A 1 14 ? 22.583 0.705 2.859 1.00 0.00 14 GLY A N 16
ATOM 6742 C CA . GLY A 1 14 ? 23.341 1.385 1.819 1.00 0.00 14 GLY A CA 16
ATOM 6743 C C . GLY A 1 14 ? 24.586 2.037 2.405 1.00 0.00 14 GLY A C 16
ATOM 6744 O O . GLY A 1 14 ? 25.652 2.022 1.790 1.00 0.00 14 GLY A O 16
ATOM 6748 N N . LYS A 1 15 ? 24.463 2.583 3.609 1.00 0.00 15 LYS A N 16
ATOM 6749 C CA . LYS A 1 15 ? 25.609 3.205 4.257 1.00 0.00 15 LYS A CA 16
ATOM 6750 C C . LYS A 1 15 ? 26.738 2.191 4.321 1.00 0.00 15 LYS A C 16
ATOM 6751 O O . LYS A 1 15 ? 27.914 2.539 4.205 1.00 0.00 15 LYS A O 16
ATOM 6770 N N . HIS A 1 16 ? 26.366 0.928 4.484 1.00 0.00 16 HIS A N 16
ATOM 6771 C CA . HIS A 1 16 ? 27.338 -0.140 4.521 1.00 0.00 16 HIS A CA 16
ATOM 6772 C C . HIS A 1 16 ? 27.775 -0.469 3.102 1.00 0.00 16 HIS A C 16
ATOM 6773 O O . HIS A 1 16 ? 28.952 -0.724 2.847 1.00 0.00 16 HIS A O 16
ATOM 6787 N N . LEU A 1 17 ? 26.824 -0.440 2.173 1.00 0.00 17 LEU A N 16
ATOM 6788 C CA . LEU A 1 17 ? 27.142 -0.715 0.776 1.00 0.00 17 LEU A CA 16
ATOM 6789 C C . LEU A 1 17 ? 28.300 0.171 0.367 1.00 0.00 17 LEU A C 16
ATOM 6790 O O . LEU A 1 17 ? 29.266 -0.287 -0.250 1.00 0.00 17 LEU A O 16
ATOM 6806 N N . ALA A 1 18 ? 28.205 1.440 0.747 1.00 0.00 18 ALA A N 16
ATOM 6807 C CA . ALA A 1 18 ? 29.263 2.395 0.449 1.00 0.00 18 ALA A CA 16
ATOM 6808 C C . ALA A 1 18 ? 30.590 1.822 0.923 1.00 0.00 18 ALA A C 16
ATOM 6809 O O . ALA A 1 18 ? 31.572 1.787 0.178 1.00 0.00 18 ALA A O 16
ATOM 6816 N N . LYS A 1 19 ? 30.592 1.342 2.163 1.00 0.00 19 LYS A N 16
ATOM 6817 C CA . LYS A 1 19 ? 31.771 0.731 2.745 1.00 0.00 19 LYS A CA 16
ATOM 6818 C C . LYS A 1 19 ? 32.136 -0.501 1.928 1.00 0.00 19 LYS A C 16
ATOM 6819 O O . LYS A 1 19 ? 33.290 -0.691 1.534 1.00 0.00 19 LYS A O 16
ATOM 6838 N N . GLN A 1 20 ? 31.126 -1.316 1.657 1.00 0.00 20 GLN A N 16
ATOM 6839 C CA . GLN A 1 20 ? 31.313 -2.518 0.862 1.00 0.00 20 GLN A CA 16
ATOM 6840 C C . GLN A 1 20 ? 31.952 -2.145 -0.469 1.00 0.00 20 GLN A C 16
ATOM 6841 O O . GLN A 1 20 ? 32.972 -2.710 -0.861 1.00 0.00 20 GLN A O 16
ATOM 6855 N N . GLN A 1 21 ? 31.357 -1.172 -1.151 1.00 0.00 21 GLN A N 16
ATOM 6856 C CA . GLN A 1 21 ? 31.898 -0.714 -2.427 1.00 0.00 21 GLN A CA 16
ATOM 6857 C C . GLN A 1 21 ? 33.314 -0.198 -2.207 1.00 0.00 21 GLN A C 16
ATOM 6858 O O . GLN A 1 21 ? 34.229 -0.531 -2.957 1.00 0.00 21 GLN A O 16
ATOM 6872 N N . LEU A 1 22 ? 33.484 0.595 -1.151 1.00 0.00 22 LEU A N 16
ATOM 6873 C CA . LEU A 1 22 ? 34.793 1.145 -0.808 1.00 0.00 22 LEU A CA 16
ATOM 6874 C C . LEU A 1 22 ? 35.818 0.025 -0.771 1.00 0.00 22 LEU A C 16
ATOM 6875 O O . LEU A 1 22 ? 36.939 0.172 -1.259 1.00 0.00 22 LEU A O 16
ATOM 6891 N N . ALA A 1 23 ? 35.412 -1.101 -0.196 1.00 0.00 23 ALA A N 16
ATOM 6892 C CA . ALA A 1 23 ? 36.287 -2.265 -0.104 1.00 0.00 23 ALA A CA 16
ATOM 6893 C C . ALA A 1 23 ? 36.858 -2.595 -1.479 1.00 0.00 23 ALA A C 16
ATOM 6894 O O . ALA A 1 23 ? 37.942 -3.166 -1.593 1.00 0.00 23 ALA A O 16
ATOM 6901 N N . LYS A 1 24 ? 36.130 -2.204 -2.524 1.00 0.00 24 LYS A N 16
ATOM 6902 C CA . LYS A 1 24 ? 36.583 -2.435 -3.885 1.00 0.00 24 LYS A CA 16
ATOM 6903 C C . LYS A 1 24 ? 37.410 -1.238 -4.327 1.00 0.00 24 LYS A C 16
ATOM 6904 O O . LYS A 1 24 ? 38.464 -1.381 -4.955 1.00 0.00 24 LYS A O 16
ATOM 6923 N N . LEU A 1 25 ? 36.915 -0.059 -3.970 1.00 0.00 25 LEU A N 16
ATOM 6924 C CA . LEU A 1 25 ? 37.585 1.192 -4.299 1.00 0.00 25 LEU A CA 16
ATOM 6925 C C . LEU A 1 25 ? 38.959 1.237 -3.647 1.00 0.00 25 LEU A C 16
ATOM 6926 O O . LEU A 1 25 ? 39.940 1.632 -4.280 1.00 0.00 25 LEU A O 16
ATOM 6945 N N . ILE A 1 1 ? 3.564 2.671 -5.370 1.00 0.00 1 ILE A N 17
ATOM 6946 C CA . ILE A 1 1 ? 3.126 2.552 -3.955 1.00 0.00 1 ILE A CA 17
ATOM 6947 C C . ILE A 1 1 ? 4.281 2.968 -3.044 1.00 0.00 1 ILE A C 17
ATOM 6948 O O . ILE A 1 1 ? 5.310 3.456 -3.518 1.00 0.00 1 ILE A O 17
ATOM 6966 N N . TRP A 1 2 ? 4.105 2.789 -1.737 1.00 0.00 2 TRP A N 17
ATOM 6967 C CA . TRP A 1 2 ? 5.136 3.169 -0.772 1.00 0.00 2 TRP A CA 17
ATOM 6968 C C . TRP A 1 2 ? 6.003 1.978 -0.367 1.00 0.00 2 TRP A C 17
ATOM 6969 O O . TRP A 1 2 ? 5.729 1.307 0.632 1.00 0.00 2 TRP A O 17
ATOM 6990 N N . LEU A 1 3 ? 7.069 1.739 -1.120 1.00 0.00 3 LEU A N 17
ATOM 6991 C CA . LEU A 1 3 ? 7.986 0.670 -0.821 1.00 0.00 3 LEU A CA 17
ATOM 6992 C C . LEU A 1 3 ? 8.898 1.027 0.302 1.00 0.00 3 LEU A C 17
ATOM 6993 O O . LEU A 1 3 ? 9.999 0.474 0.379 1.00 0.00 3 LEU A O 17
ATOM 7009 N N . THR A 1 4 ? 8.514 1.964 1.122 1.00 0.00 4 THR A N 17
ATOM 7010 C CA . THR A 1 4 ? 9.360 2.379 2.219 1.00 0.00 4 THR A CA 17
ATOM 7011 C C . THR A 1 4 ? 9.981 1.140 2.887 1.00 0.00 4 THR A C 17
ATOM 7012 O O . THR A 1 4 ? 10.851 1.265 3.749 1.00 0.00 4 THR A O 17
ATOM 7023 N N . ALA A 1 5 ? 9.566 -0.063 2.445 1.00 0.00 5 ALA A N 17
ATOM 7024 C CA . ALA A 1 5 ? 10.130 -1.292 2.989 1.00 0.00 5 ALA A CA 17
ATOM 7025 C C . ALA A 1 5 ? 11.429 -1.568 2.277 1.00 0.00 5 ALA A C 17
ATOM 7026 O O . ALA A 1 5 ? 12.495 -1.659 2.885 1.00 0.00 5 ALA A O 17
ATOM 7033 N N . LEU A 1 6 ? 11.332 -1.644 0.960 1.00 0.00 6 LEU A N 17
ATOM 7034 C CA . LEU A 1 6 ? 12.497 -1.855 0.143 1.00 0.00 6 LEU A CA 17
ATOM 7035 C C . LEU A 1 6 ? 13.377 -0.624 0.244 1.00 0.00 6 LEU A C 17
ATOM 7036 O O . LEU A 1 6 ? 14.597 -0.699 0.093 1.00 0.00 6 LEU A O 17
ATOM 7052 N N . LYS A 1 7 ? 12.744 0.517 0.509 1.00 0.00 7 LYS A N 17
ATOM 7053 C CA . LYS A 1 7 ? 13.487 1.760 0.632 1.00 0.00 7 LYS A CA 17
ATOM 7054 C C . LYS A 1 7 ? 14.363 1.723 1.872 1.00 0.00 7 LYS A C 17
ATOM 7055 O O . LYS A 1 7 ? 15.573 1.942 1.795 1.00 0.00 7 LYS A O 17
ATOM 7074 N N . PHE A 1 8 ? 13.755 1.433 3.017 1.00 0.00 8 PHE A N 17
ATOM 7075 C CA . PHE A 1 8 ? 14.517 1.365 4.254 1.00 0.00 8 PHE A CA 17
ATOM 7076 C C . PHE A 1 8 ? 15.621 0.338 4.101 1.00 0.00 8 PHE A C 17
ATOM 7077 O O . PHE A 1 8 ? 16.755 0.551 4.534 1.00 0.00 8 PHE A O 17
ATOM 7094 N N . LEU A 1 9 ? 15.283 -0.769 3.453 1.00 0.00 9 LEU A N 17
ATOM 7095 C CA . LEU A 1 9 ? 16.251 -1.823 3.206 1.00 0.00 9 LEU A CA 17
ATOM 7096 C C . LEU A 1 9 ? 17.324 -1.301 2.262 1.00 0.00 9 LEU A C 17
ATOM 7097 O O . LEU A 1 9 ? 18.518 -1.417 2.535 1.00 0.00 9 LEU A O 17
ATOM 7113 N N . GLY A 1 10 ? 16.888 -0.711 1.153 1.00 0.00 10 GLY A N 17
ATOM 7114 C CA . GLY A 1 10 ? 17.820 -0.161 0.178 1.00 0.00 10 GLY A CA 17
ATOM 7115 C C . GLY A 1 10 ? 18.807 0.773 0.865 1.00 0.00 10 GLY A C 17
ATOM 7116 O O . GLY A 1 10 ? 20.000 0.748 0.575 1.00 0.00 10 GLY A O 17
ATOM 7120 N N . LYS A 1 11 ? 18.303 1.583 1.790 1.00 0.00 11 LYS A N 17
ATOM 7121 C CA . LYS A 1 11 ? 19.160 2.510 2.523 1.00 0.00 11 LYS A CA 17
ATOM 7122 C C . LYS A 1 11 ? 20.269 1.731 3.222 1.00 0.00 11 LYS A C 17
ATOM 7123 O O . LYS A 1 11 ? 21.424 2.159 3.264 1.00 0.00 11 LYS A O 17
ATOM 7142 N N . ASN A 1 12 ? 19.900 0.569 3.745 1.00 0.00 12 ASN A N 17
ATOM 7143 C CA . ASN A 1 12 ? 20.852 -0.305 4.423 1.00 0.00 12 ASN A CA 17
ATOM 7144 C C . ASN A 1 12 ? 21.750 -0.910 3.375 1.00 0.00 12 ASN A C 17
ATOM 7145 O O . ASN A 1 12 ? 22.976 -0.910 3.504 1.00 0.00 12 ASN A O 17
ATOM 7156 N N . LEU A 1 13 ? 21.120 -1.392 2.314 1.00 0.00 13 LEU A N 17
ATOM 7157 C CA . LEU A 1 13 ? 21.855 -1.958 1.205 1.00 0.00 13 LEU A CA 17
ATOM 7158 C C . LEU A 1 13 ? 22.857 -0.920 0.745 1.00 0.00 13 LEU A C 17
ATOM 7159 O O . LEU A 1 13 ? 24.006 -1.232 0.445 1.00 0.00 13 LEU A O 17
ATOM 7175 N N . GLY A 1 14 ? 22.412 0.331 0.721 1.00 0.00 14 GLY A N 17
ATOM 7176 C CA . GLY A 1 14 ? 23.285 1.427 0.321 1.00 0.00 14 GLY A CA 17
ATOM 7177 C C . GLY A 1 14 ? 24.518 1.463 1.209 1.00 0.00 14 GLY A C 17
ATOM 7178 O O . GLY A 1 14 ? 25.644 1.493 0.718 1.00 0.00 14 GLY A O 17
ATOM 7182 N N . LYS A 1 15 ? 24.309 1.427 2.523 1.00 0.00 15 LYS A N 17
ATOM 7183 C CA . LYS A 1 15 ? 25.432 1.419 3.443 1.00 0.00 15 LYS A CA 17
ATOM 7184 C C . LYS A 1 15 ? 26.319 0.241 3.072 1.00 0.00 15 LYS A C 17
ATOM 7185 O O . LYS A 1 15 ? 27.549 0.327 3.110 1.00 0.00 15 LYS A O 17
ATOM 7204 N N . HIS A 1 16 ? 25.670 -0.849 2.669 1.00 0.00 16 HIS A N 17
ATOM 7205 C CA . HIS A 1 16 ? 26.383 -2.036 2.244 1.00 0.00 16 HIS A CA 17
ATOM 7206 C C . HIS A 1 16 ? 27.178 -1.706 0.990 1.00 0.00 16 HIS A C 17
ATOM 7207 O O . HIS A 1 16 ? 28.335 -2.115 0.850 1.00 0.00 16 HIS A O 17
ATOM 7221 N N . LEU A 1 17 ? 26.566 -0.940 0.086 1.00 0.00 17 LEU A N 17
ATOM 7222 C CA . LEU A 1 17 ? 27.253 -0.544 -1.135 1.00 0.00 17 LEU A CA 17
ATOM 7223 C C . LEU A 1 17 ? 28.398 0.372 -0.767 1.00 0.00 17 LEU A C 17
ATOM 7224 O O . LEU A 1 17 ? 29.550 0.153 -1.155 1.00 0.00 17 LEU A O 17
ATOM 7240 N N . ALA A 1 18 ? 28.070 1.389 0.012 1.00 0.00 18 ALA A N 17
ATOM 7241 C CA . ALA A 1 18 ? 29.072 2.335 0.470 1.00 0.00 18 ALA A CA 17
ATOM 7242 C C . ALA A 1 18 ? 30.208 1.565 1.114 1.00 0.00 18 ALA A C 17
ATOM 7243 O O . ALA A 1 18 ? 31.370 1.729 0.743 1.00 0.00 18 ALA A O 17
ATOM 7250 N N . LYS A 1 19 ? 29.860 0.697 2.059 1.00 0.00 19 LYS A N 17
ATOM 7251 C CA . LYS A 1 19 ? 30.858 -0.118 2.728 1.00 0.00 19 LYS A CA 17
ATOM 7252 C C . LYS A 1 19 ? 31.649 -0.883 1.678 1.00 0.00 19 LYS A C 17
ATOM 7253 O O . LYS A 1 19 ? 32.881 -0.884 1.683 1.00 0.00 19 LYS A O 17
ATOM 7272 N N . GLN A 1 20 ? 30.925 -1.516 0.761 1.00 0.00 20 GLN A N 17
ATOM 7273 C CA . GLN A 1 20 ? 31.557 -2.266 -0.313 1.00 0.00 20 GLN A CA 17
ATOM 7274 C C . GLN A 1 20 ? 32.560 -1.383 -1.038 1.00 0.00 20 GLN A C 17
ATOM 7275 O O . GLN A 1 20 ? 33.712 -1.775 -1.249 1.00 0.00 20 GLN A O 17
ATOM 7289 N N . GLN A 1 21 ? 32.119 -0.192 -1.415 1.00 0.00 21 GLN A N 17
ATOM 7290 C CA . GLN A 1 21 ? 32.998 0.739 -2.105 1.00 0.00 21 GLN A CA 17
ATOM 7291 C C . GLN A 1 21 ? 34.125 1.143 -1.169 1.00 0.00 21 GLN A C 17
ATOM 7292 O O . GLN A 1 21 ? 35.301 1.107 -1.535 1.00 0.00 21 GLN A O 17
ATOM 7306 N N . LEU A 1 22 ? 33.759 1.504 0.049 1.00 0.00 22 LEU A N 17
ATOM 7307 C CA . LEU A 1 22 ? 34.756 1.895 1.041 1.00 0.00 22 LEU A CA 17
ATOM 7308 C C . LEU A 1 22 ? 35.793 0.796 1.167 1.00 0.00 22 LEU A C 17
ATOM 7309 O O . LEU A 1 22 ? 36.996 1.051 1.252 1.00 0.00 22 LEU A O 17
ATOM 7325 N N . ALA A 1 23 ? 35.307 -0.431 1.174 1.00 0.00 23 ALA A N 17
ATOM 7326 C CA . ALA A 1 23 ? 36.185 -1.590 1.280 1.00 0.00 23 ALA A CA 17
ATOM 7327 C C . ALA A 1 23 ? 37.269 -1.524 0.208 1.00 0.00 23 ALA A C 17
ATOM 7328 O O . ALA A 1 23 ? 38.355 -2.075 0.382 1.00 0.00 23 ALA A O 17
ATOM 7335 N N . LYS A 1 24 ? 36.977 -0.829 -0.891 1.00 0.00 24 LYS A N 17
ATOM 7336 C CA . LYS A 1 24 ? 37.951 -0.689 -1.962 1.00 0.00 24 LYS A CA 17
ATOM 7337 C C . LYS A 1 24 ? 38.802 0.545 -1.718 1.00 0.00 24 LYS A C 17
ATOM 7338 O O . LYS A 1 24 ? 39.984 0.583 -2.071 1.00 0.00 24 LYS A O 17
ATOM 7357 N N . LEU A 1 25 ? 38.180 1.555 -1.123 1.00 0.00 25 LEU A N 17
ATOM 7358 C CA . LEU A 1 25 ? 38.854 2.810 -0.826 1.00 0.00 25 LEU A CA 17
ATOM 7359 C C . LEU A 1 25 ? 39.677 2.672 0.445 1.00 0.00 25 LEU A C 17
ATOM 7360 O O . LEU A 1 25 ? 40.876 2.949 0.451 1.00 0.00 25 LEU A O 17
ATOM 7379 N N . ILE A 1 1 ? 3.637 2.705 -5.147 1.00 0.00 1 ILE A N 18
ATOM 7380 C CA . ILE A 1 1 ? 3.356 2.011 -3.865 1.00 0.00 1 ILE A CA 18
ATOM 7381 C C . ILE A 1 1 ? 4.357 2.479 -2.818 1.00 0.00 1 ILE A C 18
ATOM 7382 O O . ILE A 1 1 ? 5.429 2.980 -3.154 1.00 0.00 1 ILE A O 18
ATOM 7400 N N . TRP A 1 2 ? 4.005 2.304 -1.552 1.00 0.00 2 TRP A N 18
ATOM 7401 C CA . TRP A 1 2 ? 4.881 2.703 -0.460 1.00 0.00 2 TRP A CA 18
ATOM 7402 C C . TRP A 1 2 ? 6.068 1.753 -0.378 1.00 0.00 2 TRP A C 18
ATOM 7403 O O . TRP A 1 2 ? 6.146 0.916 0.523 1.00 0.00 2 TRP A O 18
ATOM 7424 N N . LEU A 1 3 ? 6.991 1.879 -1.320 1.00 0.00 3 LEU A N 18
ATOM 7425 C CA . LEU A 1 3 ? 8.153 1.042 -1.356 1.00 0.00 3 LEU A CA 18
ATOM 7426 C C . LEU A 1 3 ? 9.038 1.211 -0.171 1.00 0.00 3 LEU A C 18
ATOM 7427 O O . LEU A 1 3 ? 10.215 0.852 -0.247 1.00 0.00 3 LEU A O 18
ATOM 7443 N N . THR A 1 4 ? 8.534 1.751 0.899 1.00 0.00 4 THR A N 18
ATOM 7444 C CA . THR A 1 4 ? 9.340 1.917 2.082 1.00 0.00 4 THR A CA 18
ATOM 7445 C C . THR A 1 4 ? 10.117 0.615 2.329 1.00 0.00 4 THR A C 18
ATOM 7446 O O . THR A 1 4 ? 10.952 0.546 3.232 1.00 0.00 4 THR A O 18
ATOM 7457 N N . ALA A 1 5 ? 9.851 -0.418 1.502 1.00 0.00 5 ALA A N 18
ATOM 7458 C CA . ALA A 1 5 ? 10.551 -1.684 1.644 1.00 0.00 5 ALA A CA 18
ATOM 7459 C C . ALA A 1 5 ? 11.895 -1.566 0.970 1.00 0.00 5 ALA A C 18
ATOM 7460 O O . ALA A 1 5 ? 12.943 -1.752 1.589 1.00 0.00 5 ALA A O 18
ATOM 7467 N N . LEU A 1 6 ? 11.849 -1.199 -0.301 1.00 0.00 6 LEU A N 18
ATOM 7468 C CA . LEU A 1 6 ? 13.061 -1.001 -1.060 1.00 0.00 6 LEU A CA 18
ATOM 7469 C C . LEU A 1 6 ? 13.830 0.124 -0.407 1.00 0.00 6 LEU A C 18
ATOM 7470 O O . LEU A 1 6 ? 15.055 0.198 -0.501 1.00 0.00 6 LEU A O 18
ATOM 7486 N N . LYS A 1 7 ? 13.085 0.992 0.277 1.00 0.00 7 LYS A N 18
ATOM 7487 C CA . LYS A 1 7 ? 13.699 2.112 0.969 1.00 0.00 7 LYS A CA 18
ATOM 7488 C C . LYS A 1 7 ? 14.400 1.618 2.231 1.00 0.00 7 LYS A C 18
ATOM 7489 O O . LYS A 1 7 ? 15.585 1.890 2.439 1.00 0.00 7 LYS A O 18
ATOM 7508 N N . PHE A 1 8 ? 13.671 0.875 3.065 1.00 0.00 8 PHE A N 18
ATOM 7509 C CA . PHE A 1 8 ? 14.258 0.342 4.287 1.00 0.00 8 PHE A CA 18
ATOM 7510 C C . PHE A 1 8 ? 15.494 -0.473 3.941 1.00 0.00 8 PHE A C 18
ATOM 7511 O O . PHE A 1 8 ? 16.542 -0.348 4.584 1.00 0.00 8 PHE A O 18
ATOM 7528 N N . LEU A 1 9 ? 15.371 -1.292 2.908 1.00 0.00 9 LEU A N 18
ATOM 7529 C CA . LEU A 1 9 ? 16.491 -2.105 2.467 1.00 0.00 9 LEU A CA 18
ATOM 7530 C C . LEU A 1 9 ? 17.565 -1.205 1.880 1.00 0.00 9 LEU A C 18
ATOM 7531 O O . LEU A 1 9 ? 18.713 -1.220 2.321 1.00 0.00 9 LEU A O 18
ATOM 7547 N N . GLY A 1 10 ? 17.178 -0.411 0.884 1.00 0.00 10 GLY A N 18
ATOM 7548 C CA . GLY A 1 10 ? 18.110 0.502 0.238 1.00 0.00 10 GLY A CA 18
ATOM 7549 C C . GLY A 1 10 ? 18.931 1.261 1.270 1.00 0.00 10 GLY A C 18
ATOM 7550 O O . GLY A 1 10 ? 20.153 1.344 1.158 1.00 0.00 10 GLY A O 18
ATOM 7554 N N . LYS A 1 11 ? 18.263 1.804 2.279 1.00 0.00 11 LYS A N 18
ATOM 7555 C CA . LYS A 1 11 ? 18.971 2.548 3.314 1.00 0.00 11 LYS A CA 18
ATOM 7556 C C . LYS A 1 11 ? 20.007 1.650 3.982 1.00 0.00 11 LYS A C 18
ATOM 7557 O O . LYS A 1 11 ? 21.122 2.076 4.287 1.00 0.00 11 LYS A O 18
ATOM 7576 N N . ASN A 1 12 ? 19.640 0.396 4.181 1.00 0.00 12 ASN A N 18
ATOM 7577 C CA . ASN A 1 12 ? 20.551 -0.564 4.783 1.00 0.00 12 ASN A CA 18
ATOM 7578 C C . ASN A 1 12 ? 21.614 -0.928 3.769 1.00 0.00 12 ASN A C 18
ATOM 7579 O O . ASN A 1 12 ? 22.811 -0.855 4.039 1.00 0.00 12 ASN A O 18
ATOM 7590 N N . LEU A 1 13 ? 21.165 -1.293 2.579 1.00 0.00 13 LEU A N 18
ATOM 7591 C CA . LEU A 1 13 ? 22.088 -1.635 1.517 1.00 0.00 13 LEU A CA 18
ATOM 7592 C C . LEU A 1 13 ? 23.033 -0.471 1.306 1.00 0.00 13 LEU A C 18
ATOM 7593 O O . LEU A 1 13 ? 24.175 -0.648 0.912 1.00 0.00 13 LEU A O 18
ATOM 7609 N N . GLY A 1 14 ? 22.527 0.725 1.560 1.00 0.00 14 GLY A N 18
ATOM 7610 C CA . GLY A 1 14 ? 23.319 1.941 1.379 1.00 0.00 14 GLY A CA 18
ATOM 7611 C C . GLY A 1 14 ? 24.531 1.995 2.304 1.00 0.00 14 GLY A C 18
ATOM 7612 O O . GLY A 1 14 ? 25.666 2.113 1.832 1.00 0.00 14 GLY A O 18
ATOM 7616 N N . LYS A 1 15 ? 24.315 1.906 3.616 1.00 0.00 15 LYS A N 18
ATOM 7617 C CA . LYS A 1 15 ? 25.449 1.948 4.529 1.00 0.00 15 LYS A CA 18
ATOM 7618 C C . LYS A 1 15 ? 26.393 0.823 4.155 1.00 0.00 15 LYS A C 18
ATOM 7619 O O . LYS A 1 15 ? 27.617 0.955 4.233 1.00 0.00 15 LYS A O 18
ATOM 7638 N N . HIS A 1 16 ? 25.801 -0.271 3.703 1.00 0.00 16 HIS A N 18
ATOM 7639 C CA . HIS A 1 16 ? 26.558 -1.420 3.268 1.00 0.00 16 HIS A CA 18
ATOM 7640 C C . HIS A 1 16 ? 27.222 -1.099 1.933 1.00 0.00 16 HIS A C 18
ATOM 7641 O O . HIS A 1 16 ? 28.395 -1.410 1.724 1.00 0.00 16 HIS A O 18
ATOM 7655 N N . LEU A 1 17 ? 26.476 -0.460 1.032 1.00 0.00 17 LEU A N 18
ATOM 7656 C CA . LEU A 1 17 ? 27.035 -0.103 -0.263 1.00 0.00 17 LEU A CA 18
ATOM 7657 C C . LEU A 1 17 ? 28.278 0.732 -0.040 1.00 0.00 17 LEU A C 18
ATOM 7658 O O . LEU A 1 17 ? 29.330 0.480 -0.627 1.00 0.00 17 LEU A O 18
ATOM 7674 N N . ALA A 1 18 ? 28.147 1.719 0.835 1.00 0.00 18 ALA A N 18
ATOM 7675 C CA . ALA A 1 18 ? 29.264 2.584 1.163 1.00 0.00 18 ALA A CA 18
ATOM 7676 C C . ALA A 1 18 ? 30.422 1.741 1.678 1.00 0.00 18 ALA A C 18
ATOM 7677 O O . ALA A 1 18 ? 31.541 1.839 1.175 1.00 0.00 18 ALA A O 18
ATOM 7684 N N . LYS A 1 19 ? 30.145 0.900 2.674 1.00 0.00 19 LYS A N 18
ATOM 7685 C CA . LYS A 1 19 ? 31.175 0.044 3.232 1.00 0.00 19 LYS A CA 18
ATOM 7686 C C . LYS A 1 19 ? 31.787 -0.801 2.121 1.00 0.00 19 LYS A C 18
ATOM 7687 O O . LYS A 1 19 ? 33.004 -0.998 2.071 1.00 0.00 19 LYS A O 18
ATOM 7706 N N . GLN A 1 20 ? 30.933 -1.274 1.218 1.00 0.00 20 GLN A N 18
ATOM 7707 C CA . GLN A 1 20 ? 31.393 -2.074 0.098 1.00 0.00 20 GLN A CA 18
ATOM 7708 C C . GLN A 1 20 ? 32.238 -1.213 -0.819 1.00 0.00 20 GLN A C 18
ATOM 7709 O O . GLN A 1 20 ? 33.381 -1.550 -1.129 1.00 0.00 20 GLN A O 18
ATOM 7723 N N . GLN A 1 21 ? 31.671 -0.087 -1.241 1.00 0.00 21 GLN A N 18
ATOM 7724 C CA . GLN A 1 21 ? 32.389 0.826 -2.113 1.00 0.00 21 GLN A CA 18
ATOM 7725 C C . GLN A 1 21 ? 33.733 1.159 -1.486 1.00 0.00 21 GLN A C 18
ATOM 7726 O O . GLN A 1 21 ? 34.759 1.178 -2.165 1.00 0.00 21 GLN A O 18
ATOM 7740 N N . LEU A 1 22 ? 33.720 1.400 -0.179 1.00 0.00 22 LEU A N 18
ATOM 7741 C CA . LEU A 1 22 ? 34.949 1.710 0.540 1.00 0.00 22 LEU A CA 18
ATOM 7742 C C . LEU A 1 22 ? 35.912 0.542 0.430 1.00 0.00 22 LEU A C 18
ATOM 7743 O O . LEU A 1 22 ? 37.102 0.721 0.170 1.00 0.00 22 LEU A O 18
ATOM 7759 N N . ALA A 1 23 ? 35.380 -0.655 0.622 1.00 0.00 23 ALA A N 18
ATOM 7760 C CA . ALA A 1 23 ? 36.188 -1.867 0.537 1.00 0.00 23 ALA A CA 18
ATOM 7761 C C . ALA A 1 23 ? 36.955 -1.901 -0.778 1.00 0.00 23 ALA A C 18
ATOM 7762 O O . ALA A 1 23 ? 38.095 -2.370 -0.833 1.00 0.00 23 ALA A O 18
ATOM 7769 N N . LYS A 1 24 ? 36.326 -1.395 -1.835 1.00 0.00 24 LYS A N 18
ATOM 7770 C CA . LYS A 1 24 ? 36.964 -1.366 -3.143 1.00 0.00 24 LYS A CA 18
ATOM 7771 C C . LYS A 1 24 ? 37.967 -0.220 -3.198 1.00 0.00 24 LYS A C 18
ATOM 7772 O O . LYS A 1 24 ? 38.961 -0.278 -3.923 1.00 0.00 24 LYS A O 18
ATOM 7791 N N . LEU A 1 25 ? 37.693 0.819 -2.423 1.00 0.00 25 LEU A N 18
ATOM 7792 C CA . LEU A 1 25 ? 38.567 1.982 -2.377 1.00 0.00 25 LEU A CA 18
ATOM 7793 C C . LEU A 1 25 ? 39.838 1.638 -1.618 1.00 0.00 25 LEU A C 18
ATOM 7794 O O . LEU A 1 25 ? 40.943 1.809 -2.136 1.00 0.00 25 LEU A O 18
ATOM 7813 N N . ILE A 1 1 ? 5.254 3.498 -6.052 1.00 0.00 1 ILE A N 19
ATOM 7814 C CA . ILE A 1 1 ? 6.055 2.286 -5.773 1.00 0.00 1 ILE A CA 19
ATOM 7815 C C . ILE A 1 1 ? 5.832 1.888 -4.323 1.00 0.00 1 ILE A C 19
ATOM 7816 O O . ILE A 1 1 ? 5.698 2.754 -3.453 1.00 0.00 1 ILE A O 19
ATOM 7834 N N . TRP A 1 2 ? 5.788 0.584 -4.060 1.00 0.00 2 TRP A N 19
ATOM 7835 C CA . TRP A 1 2 ? 5.571 0.101 -2.703 1.00 0.00 2 TRP A CA 19
ATOM 7836 C C . TRP A 1 2 ? 6.810 -0.620 -2.180 1.00 0.00 2 TRP A C 19
ATOM 7837 O O . TRP A 1 2 ? 6.702 -1.651 -1.513 1.00 0.00 2 TRP A O 19
ATOM 7858 N N . LEU A 1 3 ? 7.990 -0.079 -2.479 1.00 0.00 3 LEU A N 19
ATOM 7859 C CA . LEU A 1 3 ? 9.220 -0.663 -2.028 1.00 0.00 3 LEU A CA 19
ATOM 7860 C C . LEU A 1 3 ? 9.723 0.014 -0.807 1.00 0.00 3 LEU A C 19
ATOM 7861 O O . LEU A 1 3 ? 10.912 -0.101 -0.500 1.00 0.00 3 LEU A O 19
ATOM 7877 N N . THR A 1 4 ? 8.879 0.735 -0.134 1.00 0.00 4 THR A N 19
ATOM 7878 C CA . THR A 1 4 ? 9.294 1.437 1.056 1.00 0.00 4 THR A CA 19
ATOM 7879 C C . THR A 1 4 ? 10.150 0.502 1.922 1.00 0.00 4 THR A C 19
ATOM 7880 O O . THR A 1 4 ? 10.690 0.918 2.946 1.00 0.00 4 THR A O 19
ATOM 7891 N N . ALA A 1 5 ? 10.298 -0.761 1.478 1.00 0.00 5 ALA A N 19
ATOM 7892 C CA . ALA A 1 5 ? 11.112 -1.725 2.204 1.00 0.00 5 ALA A CA 19
ATOM 7893 C C . ALA A 1 5 ? 12.565 -1.498 1.840 1.00 0.00 5 ALA A C 19
ATOM 7894 O O . ALA A 1 5 ? 13.414 -1.259 2.701 1.00 0.00 5 ALA A O 19
ATOM 7901 N N . LEU A 1 6 ? 12.826 -1.539 0.539 1.00 0.00 6 LEU A N 19
ATOM 7902 C CA . LEU A 1 6 ? 14.158 -1.311 0.025 1.00 0.00 6 LEU A CA 19
ATOM 7903 C C . LEU A 1 6 ? 14.504 0.144 0.246 1.00 0.00 6 LEU A C 19
ATOM 7904 O O . LEU A 1 6 ? 15.673 0.515 0.323 1.00 0.00 6 LEU A O 19
ATOM 7920 N N . LYS A 1 7 ? 13.466 0.965 0.356 1.00 0.00 7 LYS A N 19
ATOM 7921 C CA . LYS A 1 7 ? 13.667 2.387 0.580 1.00 0.00 7 LYS A CA 19
ATOM 7922 C C . LYS A 1 7 ? 14.159 2.627 2.007 1.00 0.00 7 LYS A C 19
ATOM 7923 O O . LYS A 1 7 ? 15.157 3.314 2.223 1.00 0.00 7 LYS A O 19
ATOM 7942 N N . PHE A 1 8 ? 13.459 2.046 2.979 1.00 0.00 8 PHE A N 19
ATOM 7943 C CA . PHE A 1 8 ? 13.840 2.198 4.382 1.00 0.00 8 PHE A CA 19
ATOM 7944 C C . PHE A 1 8 ? 15.134 1.443 4.656 1.00 0.00 8 PHE A C 19
ATOM 7945 O O . PHE A 1 8 ? 16.069 1.975 5.260 1.00 0.00 8 PHE A O 19
ATOM 7962 N N . LEU A 1 9 ? 15.179 0.200 4.205 1.00 0.00 9 LEU A N 19
ATOM 7963 C CA . LEU A 1 9 ? 16.360 -0.624 4.399 1.00 0.00 9 LEU A CA 19
ATOM 7964 C C . LEU A 1 9 ? 17.527 -0.052 3.611 1.00 0.00 9 LEU A C 19
ATOM 7965 O O . LEU A 1 9 ? 18.611 0.161 4.157 1.00 0.00 9 LEU A O 19
ATOM 7981 N N . GLY A 1 10 ? 17.294 0.193 2.327 1.00 0.00 10 GLY A N 19
ATOM 7982 C CA . GLY A 1 10 ? 18.321 0.743 1.451 1.00 0.00 10 GLY A CA 19
ATOM 7983 C C . GLY A 1 10 ? 19.085 1.864 2.143 1.00 0.00 10 GLY A C 19
ATOM 7984 O O . GLY A 1 10 ? 20.288 2.028 1.935 1.00 0.00 10 GLY A O 19
ATOM 7988 N N . LYS A 1 11 ? 18.389 2.636 2.970 1.00 0.00 11 LYS A N 19
ATOM 7989 C CA . LYS A 1 11 ? 19.034 3.735 3.683 1.00 0.00 11 LYS A CA 19
ATOM 7990 C C . LYS A 1 11 ? 20.025 3.169 4.694 1.00 0.00 11 LYS A C 19
ATOM 7991 O O . LYS A 1 11 ? 21.162 3.624 4.793 1.00 0.00 11 LYS A O 19
ATOM 8010 N N . ASN A 1 12 ? 19.599 2.148 5.412 1.00 0.00 12 ASN A N 19
ATOM 8011 C CA . ASN A 1 12 ? 20.469 1.496 6.379 1.00 0.00 12 ASN A CA 19
ATOM 8012 C C . ASN A 1 12 ? 21.505 0.695 5.623 1.00 0.00 12 ASN A C 19
ATOM 8013 O O . ASN A 1 12 ? 22.697 0.727 5.938 1.00 0.00 12 ASN A O 19
ATOM 8024 N N . LEU A 1 13 ? 21.032 -0.013 4.609 1.00 0.00 13 LEU A N 19
ATOM 8025 C CA . LEU A 1 13 ? 21.904 -0.818 3.774 1.00 0.00 13 LEU A CA 19
ATOM 8026 C C . LEU A 1 13 ? 22.917 0.097 3.110 1.00 0.00 13 LEU A C 19
ATOM 8027 O O . LEU A 1 13 ? 24.045 -0.299 2.831 1.00 0.00 13 LEU A O 19
ATOM 8043 N N . GLY A 1 14 ? 22.496 1.332 2.866 1.00 0.00 14 GLY A N 19
ATOM 8044 C CA . GLY A 1 14 ? 23.369 2.316 2.237 1.00 0.00 14 GLY A CA 19
ATOM 8045 C C . GLY A 1 14 ? 24.723 2.330 2.915 1.00 0.00 14 GLY A C 19
ATOM 8046 O O . GLY A 1 14 ? 25.759 2.246 2.250 1.00 0.00 14 GLY A O 19
ATOM 8050 N N . LYS A 1 15 ? 24.720 2.416 4.239 1.00 0.00 15 LYS A N 19
ATOM 8051 C CA . LYS A 1 15 ? 25.976 2.408 4.977 1.00 0.00 15 LYS A CA 19
ATOM 8052 C C . LYS A 1 15 ? 26.731 1.148 4.599 1.00 0.00 15 LYS A C 19
ATOM 8053 O O . LYS A 1 15 ? 27.935 1.176 4.332 1.00 0.00 15 LYS A O 19
ATOM 8072 N N . HIS A 1 16 ? 25.988 0.048 4.541 1.00 0.00 16 HIS A N 19
ATOM 8073 C CA . HIS A 1 16 ? 26.554 -1.229 4.154 1.00 0.00 16 HIS A CA 19
ATOM 8074 C C . HIS A 1 16 ? 27.008 -1.141 2.708 1.00 0.00 16 HIS A C 19
ATOM 8075 O O . HIS A 1 16 ? 28.062 -1.667 2.344 1.00 0.00 16 HIS A O 19
ATOM 8089 N N . LEU A 1 17 ? 26.221 -0.448 1.885 1.00 0.00 17 LEU A N 19
ATOM 8090 C CA . LEU A 1 17 ? 26.579 -0.276 0.487 1.00 0.00 17 LEU A CA 19
ATOM 8091 C C . LEU A 1 17 ? 27.884 0.501 0.420 1.00 0.00 17 LEU A C 19
ATOM 8092 O O . LEU A 1 17 ? 28.851 0.067 -0.205 1.00 0.00 17 LEU A O 19
ATOM 8108 N N . ALA A 1 18 ? 27.905 1.641 1.102 1.00 0.00 18 ALA A N 19
ATOM 8109 C CA . ALA A 1 18 ? 29.105 2.464 1.152 1.00 0.00 18 ALA A CA 19
ATOM 8110 C C . ALA A 1 18 ? 30.282 1.588 1.556 1.00 0.00 18 ALA A C 19
ATOM 8111 O O . ALA A 1 18 ? 31.326 1.592 0.905 1.00 0.00 18 ALA A O 19
ATOM 8118 N N . LYS A 1 19 ? 30.082 0.816 2.627 1.00 0.00 19 LYS A N 19
ATOM 8119 C CA . LYS A 1 19 ? 31.114 -0.093 3.105 1.00 0.00 19 LYS A CA 19
ATOM 8120 C C . LYS A 1 19 ? 31.512 -1.029 1.971 1.00 0.00 19 LYS A C 19
ATOM 8121 O O . LYS A 1 19 ? 32.694 -1.256 1.716 1.00 0.00 19 LYS A O 19
ATOM 8140 N N . GLN A 1 20 ? 30.510 -1.558 1.282 1.00 0.00 20 GLN A N 19
ATOM 8141 C CA . GLN A 1 20 ? 30.760 -2.450 0.165 1.00 0.00 20 GLN A CA 19
ATOM 8142 C C . GLN A 1 20 ? 31.496 -1.696 -0.936 1.00 0.00 20 GLN A C 19
ATOM 8143 O O . GLN A 1 20 ? 32.558 -2.121 -1.389 1.00 0.00 20 GLN A O 19
ATOM 8157 N N . GLN A 1 21 ? 30.935 -0.565 -1.350 1.00 0.00 21 GLN A N 19
ATOM 8158 C CA . GLN A 1 21 ? 31.557 0.249 -2.384 1.00 0.00 21 GLN A CA 19
ATOM 8159 C C . GLN A 1 21 ? 33.021 0.483 -2.028 1.00 0.00 21 GLN A C 19
ATOM 8160 O O . GLN A 1 21 ? 33.906 0.362 -2.878 1.00 0.00 21 GLN A O 19
ATOM 8174 N N . LEU A 1 22 ? 33.278 0.782 -0.762 1.00 0.00 22 LEU A N 19
ATOM 8175 C CA . LEU A 1 22 ? 34.646 0.988 -0.316 1.00 0.00 22 LEU A CA 19
ATOM 8176 C C . LEU A 1 22 ? 35.479 -0.221 -0.715 1.00 0.00 22 LEU A C 19
ATOM 8177 O O . LEU A 1 22 ? 36.603 -0.095 -1.208 1.00 0.00 22 LEU A O 19
ATOM 8193 N N . ALA A 1 23 ? 34.904 -1.402 -0.511 1.00 0.00 23 ALA A N 19
ATOM 8194 C CA . ALA A 1 23 ? 35.579 -2.644 -0.862 1.00 0.00 23 ALA A CA 19
ATOM 8195 C C . ALA A 1 23 ? 35.901 -2.655 -2.350 1.00 0.00 23 ALA A C 19
ATOM 8196 O O . ALA A 1 23 ? 36.893 -3.247 -2.784 1.00 0.00 23 ALA A O 19
ATOM 8203 N N . LYS A 1 24 ? 35.064 -1.978 -3.126 1.00 0.00 24 LYS A N 19
ATOM 8204 C CA . LYS A 1 24 ? 35.269 -1.894 -4.560 1.00 0.00 24 LYS A CA 19
ATOM 8205 C C . LYS A 1 24 ? 36.312 -0.823 -4.844 1.00 0.00 24 LYS A C 19
ATOM 8206 O O . LYS A 1 24 ? 37.132 -0.956 -5.757 1.00 0.00 24 LYS A O 19
ATOM 8225 N N . LEU A 1 25 ? 36.288 0.226 -4.036 1.00 0.00 25 LEU A N 19
ATOM 8226 C CA . LEU A 1 25 ? 37.245 1.312 -4.175 1.00 0.00 25 LEU A CA 19
ATOM 8227 C C . LEU A 1 25 ? 38.650 0.774 -3.953 1.00 0.00 25 LEU A C 19
ATOM 8228 O O . LEU A 1 25 ? 39.490 0.822 -4.850 1.00 0.00 25 LEU A O 19
ATOM 8247 N N . ILE A 1 1 ? 2.998 3.322 -4.683 1.00 0.00 1 ILE A N 20
ATOM 8248 C CA . ILE A 1 1 ? 3.436 1.970 -4.258 1.00 0.00 1 ILE A CA 20
ATOM 8249 C C . ILE A 1 1 ? 3.879 2.062 -2.801 1.00 0.00 1 ILE A C 20
ATOM 8250 O O . ILE A 1 1 ? 3.638 3.078 -2.145 1.00 0.00 1 ILE A O 20
ATOM 8268 N N . TRP A 1 2 ? 4.495 1.007 -2.276 1.00 0.00 2 TRP A N 20
ATOM 8269 C CA . TRP A 1 2 ? 4.914 1.012 -0.874 1.00 0.00 2 TRP A CA 20
ATOM 8270 C C . TRP A 1 2 ? 6.325 0.466 -0.666 1.00 0.00 2 TRP A C 20
ATOM 8271 O O . TRP A 1 2 ? 6.742 0.290 0.483 1.00 0.00 2 TRP A O 20
ATOM 8292 N N . LEU A 1 3 ? 7.065 0.173 -1.738 1.00 0.00 3 LEU A N 20
ATOM 8293 C CA . LEU A 1 3 ? 8.385 -0.368 -1.585 1.00 0.00 3 LEU A CA 20
ATOM 8294 C C . LEU A 1 3 ? 9.343 0.520 -0.874 1.00 0.00 3 LEU A C 20
ATOM 8295 O O . LEU A 1 3 ? 10.543 0.225 -0.841 1.00 0.00 3 LEU A O 20
ATOM 8311 N N . THR A 1 4 ? 8.855 1.534 -0.240 1.00 0.00 4 THR A N 20
ATOM 8312 C CA . THR A 1 4 ? 9.720 2.346 0.558 1.00 0.00 4 THR A CA 20
ATOM 8313 C C . THR A 1 4 ? 10.516 1.382 1.467 1.00 0.00 4 THR A C 20
ATOM 8314 O O . THR A 1 4 ? 11.361 1.814 2.246 1.00 0.00 4 THR A O 20
ATOM 8325 N N . ALA A 1 5 ? 10.228 0.055 1.357 1.00 0.00 5 ALA A N 20
ATOM 8326 C CA . ALA A 1 5 ? 10.910 -0.931 2.179 1.00 0.00 5 ALA A CA 20
ATOM 8327 C C . ALA A 1 5 ? 12.273 -1.165 1.598 1.00 0.00 5 ALA A C 20
ATOM 8328 O O . ALA A 1 5 ? 13.292 -0.989 2.266 1.00 0.00 5 ALA A O 20
ATOM 8335 N N . LEU A 1 6 ? 12.280 -1.505 0.324 1.00 0.00 6 LEU A N 20
ATOM 8336 C CA . LEU A 1 6 ? 13.523 -1.701 -0.372 1.00 0.00 6 LEU A CA 20
ATOM 8337 C C . LEU A 1 6 ? 14.348 -0.459 -0.151 1.00 0.00 6 LEU A C 20
ATOM 8338 O O . LEU A 1 6 ? 15.571 -0.509 -0.049 1.00 0.00 6 LEU A O 20
ATOM 8354 N N . LYS A 1 7 ? 13.643 0.665 -0.066 1.00 0.00 7 LYS A N 20
ATOM 8355 C CA . LYS A 1 7 ? 14.302 1.935 0.155 1.00 0.00 7 LYS A CA 20
ATOM 8356 C C . LYS A 1 7 ? 14.729 2.081 1.611 1.00 0.00 7 LYS A C 20
ATOM 8357 O O . LYS A 1 7 ? 15.895 2.363 1.894 1.00 0.00 7 LYS A O 20
ATOM 8376 N N . PHE A 1 8 ? 13.792 1.877 2.533 1.00 0.00 8 PHE A N 20
ATOM 8377 C CA . PHE A 1 8 ? 14.115 1.981 3.953 1.00 0.00 8 PHE A CA 20
ATOM 8378 C C . PHE A 1 8 ? 15.270 1.046 4.266 1.00 0.00 8 PHE A C 20
ATOM 8379 O O . PHE A 1 8 ? 16.138 1.348 5.085 1.00 0.00 8 PHE A O 20
ATOM 8396 N N . LEU A 1 9 ? 15.276 -0.089 3.586 1.00 0.00 9 LEU A N 20
ATOM 8397 C CA . LEU A 1 9 ? 16.327 -1.066 3.762 1.00 0.00 9 LEU A CA 20
ATOM 8398 C C . LEU A 1 9 ? 17.553 -0.620 2.983 1.00 0.00 9 LEU A C 20
ATOM 8399 O O . LEU A 1 9 ? 18.657 -0.538 3.526 1.00 0.00 9 LEU A O 20
ATOM 8415 N N . GLY A 1 10 ? 17.343 -0.322 1.708 1.00 0.00 10 GLY A N 20
ATOM 8416 C CA . GLY A 1 10 ? 18.425 0.128 0.846 1.00 0.00 10 GLY A CA 20
ATOM 8417 C C . GLY A 1 10 ? 19.181 1.281 1.482 1.00 0.00 10 GLY A C 20
ATOM 8418 O O . GLY A 1 10 ? 20.404 1.349 1.395 1.00 0.00 10 GLY A O 20
ATOM 8422 N N . LYS A 1 11 ? 18.459 2.190 2.126 1.00 0.00 11 LYS A N 20
ATOM 8423 C CA . LYS A 1 11 ? 19.110 3.321 2.763 1.00 0.00 11 LYS A CA 20
ATOM 8424 C C . LYS A 1 11 ? 20.033 2.825 3.867 1.00 0.00 11 LYS A C 20
ATOM 8425 O O . LYS A 1 11 ? 21.132 3.348 4.071 1.00 0.00 11 LYS A O 20
ATOM 8444 N N . ASN A 1 12 ? 19.593 1.784 4.550 1.00 0.00 12 ASN A N 20
ATOM 8445 C CA . ASN A 1 12 ? 20.392 1.180 5.603 1.00 0.00 12 ASN A CA 20
ATOM 8446 C C . ASN A 1 12 ? 21.495 0.365 4.966 1.00 0.00 12 ASN A C 20
ATOM 8447 O O . ASN A 1 12 ? 22.675 0.521 5.279 1.00 0.00 12 ASN A O 20
ATOM 8458 N N . LEU A 1 13 ? 21.090 -0.487 4.037 1.00 0.00 13 LEU A N 20
ATOM 8459 C CA . LEU A 1 13 ? 22.029 -1.328 3.318 1.00 0.00 13 LEU A CA 20
ATOM 8460 C C . LEU A 1 13 ? 23.049 -0.449 2.625 1.00 0.00 13 LEU A C 20
ATOM 8461 O O . LEU A 1 13 ? 24.232 -0.778 2.547 1.00 0.00 13 LEU A O 20
ATOM 8477 N N . GLY A 1 14 ? 22.580 0.680 2.130 1.00 0.00 14 GLY A N 20
ATOM 8478 C CA . GLY A 1 14 ? 23.451 1.620 1.441 1.00 0.00 14 GLY A CA 20
ATOM 8479 C C . GLY A 1 14 ? 24.685 1.908 2.272 1.00 0.00 14 GLY A C 20
ATOM 8480 O O . GLY A 1 14 ? 25.803 1.925 1.758 1.00 0.00 14 GLY A O 20
ATOM 8484 N N . LYS A 1 15 ? 24.486 2.117 3.565 1.00 0.00 15 LYS A N 20
ATOM 8485 C CA . LYS A 1 15 ? 25.613 2.379 4.438 1.00 0.00 15 LYS A CA 20
ATOM 8486 C C . LYS A 1 15 ? 26.603 1.229 4.329 1.00 0.00 15 LYS A C 20
ATOM 8487 O O . LYS A 1 15 ? 27.821 1.431 4.364 1.00 0.00 15 LYS A O 20
ATOM 8506 N N . HIS A 1 16 ? 26.068 0.025 4.156 1.00 0.00 16 HIS A N 20
ATOM 8507 C CA . HIS A 1 16 ? 26.895 -1.152 3.992 1.00 0.00 16 HIS A CA 20
ATOM 8508 C C . HIS A 1 16 ? 27.408 -1.179 2.563 1.00 0.00 16 HIS A C 20
ATOM 8509 O O . HIS A 1 16 ? 28.567 -1.516 2.307 1.00 0.00 16 HIS A O 20
ATOM 8523 N N . LEU A 1 17 ? 26.528 -0.799 1.633 1.00 0.00 17 LEU A N 20
ATOM 8524 C CA . LEU A 1 17 ? 26.888 -0.762 0.221 1.00 0.00 17 LEU A CA 20
ATOM 8525 C C . LEU A 1 17 ? 28.049 0.199 0.034 1.00 0.00 17 LEU A C 20
ATOM 8526 O O . LEU A 1 17 ? 29.061 -0.144 -0.578 1.00 0.00 17 LEU A O 20
ATOM 8542 N N . ALA A 1 18 ? 27.911 1.395 0.595 1.00 0.00 18 ALA A N 20
ATOM 8543 C CA . ALA A 1 18 ? 28.975 2.384 0.508 1.00 0.00 18 ALA A CA 20
ATOM 8544 C C . ALA A 1 18 ? 30.259 1.762 1.031 1.00 0.00 18 ALA A C 20
ATOM 8545 O O . ALA A 1 18 ? 31.279 1.732 0.344 1.00 0.00 18 ALA A O 20
ATOM 8552 N N . LYS A 1 19 ? 30.186 1.235 2.245 1.00 0.00 19 LYS A N 20
ATOM 8553 C CA . LYS A 1 19 ? 31.331 0.577 2.846 1.00 0.00 19 LYS A CA 20
ATOM 8554 C C . LYS A 1 19 ? 31.813 -0.520 1.912 1.00 0.00 19 LYS A C 20
ATOM 8555 O O . LYS A 1 19 ? 33.006 -0.633 1.630 1.00 0.00 19 LYS A O 20
ATOM 8574 N N . GLN A 1 20 ? 30.870 -1.306 1.398 1.00 0.00 20 GLN A N 20
ATOM 8575 C CA . GLN A 1 20 ? 31.215 -2.360 0.460 1.00 0.00 20 GLN A CA 20
ATOM 8576 C C . GLN A 1 20 ? 31.999 -1.747 -0.690 1.00 0.00 20 GLN A C 20
ATOM 8577 O O . GLN A 1 20 ? 33.071 -2.230 -1.061 1.00 0.00 20 GLN A O 20
ATOM 8591 N N . GLN A 1 21 ? 31.444 -0.675 -1.244 1.00 0.00 21 GLN A N 20
ATOM 8592 C CA . GLN A 1 21 ? 32.076 0.026 -2.349 1.00 0.00 21 GLN A CA 20
ATOM 8593 C C . GLN A 1 21 ? 33.447 0.535 -1.917 1.00 0.00 21 GLN A C 20
ATOM 8594 O O . GLN A 1 21 ? 34.438 0.351 -2.622 1.00 0.00 21 GLN A O 20
ATOM 8608 N N . LEU A 1 22 ? 33.493 1.159 -0.748 1.00 0.00 22 LEU A N 20
ATOM 8609 C CA . LEU A 1 22 ? 34.741 1.681 -0.206 1.00 0.00 22 LEU A CA 20
ATOM 8610 C C . LEU A 1 22 ? 35.730 0.557 -0.029 1.00 0.00 22 LEU A C 20
ATOM 8611 O O . LEU A 1 22 ? 36.912 0.698 -0.311 1.00 0.00 22 LEU A O 20
ATOM 8627 N N . ALA A 1 23 ? 35.228 -0.553 0.461 1.00 0.00 23 ALA A N 20
ATOM 8628 C CA . ALA A 1 23 ? 36.070 -1.724 0.689 1.00 0.00 23 ALA A CA 20
ATOM 8629 C C . ALA A 1 23 ? 36.878 -2.052 -0.571 1.00 0.00 23 ALA A C 20
ATOM 8630 O O . ALA A 1 23 ? 38.073 -2.346 -0.491 1.00 0.00 23 ALA A O 20
ATOM 8637 N N . LYS A 1 24 ? 36.223 -1.983 -1.730 1.00 0.00 24 LYS A N 20
ATOM 8638 C CA . LYS A 1 24 ? 36.879 -2.248 -3.005 1.00 0.00 24 LYS A CA 20
ATOM 8639 C C . LYS A 1 24 ? 37.406 -0.944 -3.580 1.00 0.00 24 LYS A C 20
ATOM 8640 O O . LYS A 1 24 ? 38.386 -0.932 -4.318 1.00 0.00 24 LYS A O 20
ATOM 8659 N N . LEU A 1 25 ? 36.714 0.138 -3.230 1.00 0.00 25 LEU A N 20
ATOM 8660 C CA . LEU A 1 25 ? 37.036 1.495 -3.674 1.00 0.00 25 LEU A CA 20
ATOM 8661 C C . LEU A 1 25 ? 37.603 1.532 -5.093 1.00 0.00 25 LEU A C 20
ATOM 8662 O O . LEU A 1 25 ? 37.361 0.622 -5.890 1.00 0.00 25 LEU A O 20
#

Secondary structure (DSSP, 8-state):
---HHHHHHHHHHHHHHHHHHHHH-

Foldseek 3Di:
DPVCVCVVVCVVCVVVVVVVVVVVD

Sequence (25 aa):
IWLTALKFLGKNLGKHLAKQQLAKLIWLTALKFLGKNLGKHLAKQQLAKLIWLTALKFLGKNLGKHLAKQQLAKLIWLTALKFLGKNLGKHLAKQQLAKLIWLTALKFLGKNLGKHLAKQQLAKLIWLTALKFLGKNLGKHLAKQQLAKLIWLTALKFLGKNLGKHLAKQQLAKLIWLTALKFLGKNLGKHLAKQQLAKLIWLTALKFLGKNLGKHLAKQQLAKLIWLTALKFLGKNLGKHLAKQQLAKLIWLTALKFLGKNLGKHLAKQQLAKLIWLTALKFLGKNLGKHLAKQQLAKLIWLTALKFLGKNLGKHLAKQQLAKLIWLTALKFLGKNLGKHLAKQQLAKLIWLTALKFLGKNLGKHLAKQQLAKLIWLTALKFLGKNLGKHLAKQQLAKLIWLTALKFLGKNLGKHLAKQQLAKLIWLTALKFLGKNLGKHLAKQQLAKLIWLTALKFLGKNLGKHLAKQQLAKLIWLTALKFLGKNLGKHLAKQQLAKL